Protein AF-A0A3N6GZE3-F1 (afdb_monomer)

Sequence (384 aa):
MVEEYGPVTLYDSEWLRGNLLKDGPFRGDLPAETRADDGFFPAEMLPEGKDVVIARVDLGSGARADAPADSRVLVQSLILAATFPEDQHGWELYEGYIHVADGACGWKVFSLLDEDIDARMPYGPMDITAKRLSEMAPRVAPHLASGLANVSGVVDAIGWWKASGVQPPHASVLLDVRILETVATAVCGHGQTWYGYLDAFHKNSWIRRSMTSELFDVVWHARDDLHGWSPQEQEAITTIHDKLLRHRNWESRADMAQVAVELPSLAAALPEHTLQHRRTAAAAHRISTPAGVRVWYTDLENRWTRTLGRLRLVRNALAHGGPVTAAAAASVAPVVHQLAGGALLSSLTALAEGTPVADQHEAHRDRCDAWARDRLSGSTAYKP

Secondary structure (DSSP, 8-state):
-EEEETTEEEEEHHHHHHHHHTT-TTGGGS-GGGS-TTS---GGGSPPSTT-EEEEE---SS--S-HHHHHHHHHHHHHHHHHTT-S-------EEEEEEETTEEEEEEEE-S-SGGGTS----TT--HHHHHHHHHHHHHHHHTT-HHHHHHHHHHHHHHHHHHTS-HHHHHHHHHHHHHHHHHHHH-TT--HHHHHHHHTHHHHHHHHHHHHHHHHHHGGGTT-TT--HHHHHHHHHHHHHHEEEETTEEEE-HHHHHHHHHHHHHHS-TTSHHHHHHHHHHHHHSSHHHHHHHHHHHHHHHHHHHHHHHHHHHHHHTT----HHHHHTTHHHHHHHHHHHHHHHHHHHHHT--HHHHHHHHHHHHHHHHHHHHTT-SS---

Structure (mmCIF, N/CA/C/O backbone):
data_AF-A0A3N6GZE3-F1
#
_entry.id   AF-A0A3N6GZE3-F1
#
loop_
_atom_site.group_PDB
_atom_site.id
_atom_site.type_symbol
_atom_site.label_atom_id
_atom_site.label_alt_id
_atom_site.label_comp_id
_atom_site.label_asym_id
_atom_site.label_entity_id
_atom_site.label_seq_id
_atom_site.pdbx_PDB_ins_code
_atom_site.Cartn_x
_atom_site.Cartn_y
_atom_site.Cartn_z
_atom_site.occupancy
_atom_site.B_iso_or_equiv
_atom_site.auth_seq_id
_atom_site.auth_comp_id
_atom_site.auth_asym_id
_atom_site.auth_atom_id
_atom_site.pdbx_PDB_model_num
ATOM 1 N N . MET A 1 1 ? 4.047 -14.944 26.367 1.00 77.62 1 MET A N 1
ATOM 2 C CA . MET A 1 1 ? 4.729 -13.674 26.023 1.00 77.62 1 MET A CA 1
ATOM 3 C C . MET A 1 1 ? 3.696 -12.562 26.133 1.00 77.62 1 MET A C 1
ATOM 5 O O . MET A 1 1 ? 2.541 -12.834 25.824 1.00 77.62 1 MET A O 1
ATOM 9 N N . VAL A 1 2 ? 4.077 -11.386 26.635 1.00 86.94 2 VAL A N 1
ATOM 10 C CA . VAL A 1 2 ? 3.183 -10.224 26.784 1.00 86.94 2 VAL A CA 1
ATOM 11 C C . VAL A 1 2 ? 3.813 -9.052 26.049 1.00 86.94 2 VAL A C 1
ATOM 13 O O . VAL A 1 2 ? 4.984 -8.757 26.284 1.00 86.94 2 VAL A O 1
ATOM 16 N N . GLU A 1 3 ? 3.054 -8.409 25.168 1.00 86.88 3 GLU A N 1
ATOM 17 C CA . GLU A 1 3 ? 3.490 -7.231 24.416 1.00 86.88 3 GLU A CA 1
ATOM 18 C C . GLU A 1 3 ? 2.480 -6.098 24.606 1.00 86.88 3 GLU A C 1
ATOM 20 O O . GLU A 1 3 ? 1.279 -6.294 24.433 1.00 86.88 3 GLU A O 1
ATOM 25 N N . GLU A 1 4 ? 2.949 -4.910 24.986 1.00 88.31 4 GLU A N 1
ATOM 26 C CA . GLU A 1 4 ? 2.090 -3.762 25.290 1.00 88.31 4 GLU A CA 1
ATOM 27 C C . GLU A 1 4 ? 2.269 -2.644 24.260 1.00 88.31 4 GLU A C 1
ATOM 29 O O . GLU A 1 4 ? 3.380 -2.196 23.972 1.00 88.31 4 GLU A O 1
ATOM 34 N N . TYR A 1 5 ? 1.143 -2.185 23.722 1.00 85.62 5 TYR A N 1
ATOM 35 C CA . TYR A 1 5 ? 1.026 -1.246 22.618 1.00 85.62 5 TYR A CA 1
ATOM 36 C C . TYR A 1 5 ? -0.052 -0.201 22.926 1.00 85.62 5 TYR A C 1
ATOM 38 O O . TYR A 1 5 ? -1.131 -0.173 22.327 1.00 85.62 5 TYR A O 1
ATOM 46 N N . GLY A 1 6 ? 0.262 0.708 23.852 1.00 85.81 6 GLY A N 1
ATOM 47 C CA . GLY A 1 6 ? -0.643 1.795 24.228 1.00 85.81 6 GLY A CA 1
ATOM 48 C C . GLY A 1 6 ? -1.901 1.215 24.875 1.00 85.81 6 GLY A C 1
ATOM 49 O O . GLY A 1 6 ? -1.764 0.511 25.869 1.00 85.81 6 GLY A O 1
ATOM 50 N N . PRO A 1 7 ? -3.113 1.453 24.338 1.00 88.94 7 PRO A N 1
ATOM 51 C CA . PRO A 1 7 ? -4.321 0.856 24.903 1.00 88.94 7 PRO A CA 1
ATOM 52 C C . PRO A 1 7 ? -4.432 -0.655 24.649 1.00 88.94 7 PRO A C 1
ATOM 54 O O . PRO A 1 7 ? -5.287 -1.294 25.249 1.00 88.94 7 PRO A O 1
ATOM 57 N N . VAL A 1 8 ? -3.632 -1.239 23.750 1.00 91.06 8 VAL A N 1
ATOM 58 C CA . VAL A 1 8 ? -3.728 -2.662 23.391 1.00 91.06 8 VAL A CA 1
ATOM 59 C C . VAL A 1 8 ? -2.591 -3.448 24.037 1.00 91.06 8 VAL A C 1
ATOM 61 O O . VAL A 1 8 ? -1.428 -3.121 23.840 1.00 91.06 8 VAL A O 1
ATOM 64 N N . THR A 1 9 ? -2.903 -4.528 24.745 1.00 92.31 9 THR A N 1
ATOM 65 C CA . THR A 1 9 ? -1.918 -5.501 25.236 1.00 92.31 9 THR A CA 1
ATOM 66 C C . THR A 1 9 ? -2.198 -6.859 24.604 1.00 92.31 9 THR A C 1
ATOM 68 O O . THR A 1 9 ? -3.319 -7.358 24.680 1.00 92.31 9 THR A O 1
ATOM 71 N N . LEU A 1 10 ? -1.195 -7.462 23.971 1.00 92.12 10 LEU A N 1
ATOM 72 C CA . LEU A 1 10 ? -1.279 -8.786 23.366 1.00 92.12 10 LEU A CA 1
ATOM 73 C C . LEU A 1 10 ? -0.695 -9.833 24.315 1.00 92.12 10 LEU A C 1
ATOM 75 O O . LEU A 1 10 ? 0.441 -9.714 24.777 1.00 92.12 10 LEU A O 1
ATOM 79 N N . TYR A 1 11 ? -1.474 -10.876 24.576 1.00 92.00 11 TYR A N 1
ATOM 80 C CA . TYR A 1 11 ? -1.085 -12.018 25.388 1.00 92.00 11 TYR A CA 1
ATOM 81 C C . TYR A 1 11 ? -1.075 -13.284 24.542 1.00 92.00 11 TYR A C 1
ATOM 83 O O . TYR A 1 11 ? -2.057 -13.603 23.878 1.00 92.00 11 TYR A O 1
ATOM 91 N N . ASP A 1 12 ? 0.000 -14.054 24.636 1.00 90.69 12 ASP A N 1
ATOM 92 C CA . ASP A 1 12 ? -0.026 -15.464 24.242 1.00 90.69 12 ASP A CA 1
ATOM 93 C C . ASP A 1 12 ? -1.091 -16.220 25.066 1.00 90.69 12 ASP A C 1
ATOM 95 O O . ASP A 1 12 ? -1.096 -16.124 26.300 1.00 90.69 12 ASP A O 1
ATOM 99 N N . SER A 1 13 ? -2.011 -16.935 24.405 1.00 88.81 13 SER A N 1
ATOM 100 C CA . SER A 1 13 ? -3.159 -17.551 25.088 1.00 88.81 13 SER A CA 1
ATOM 101 C C . SER A 1 13 ? -2.744 -18.645 26.073 1.00 88.81 13 SER A C 1
ATOM 103 O O . SER A 1 13 ? -3.260 -18.693 27.194 1.00 88.81 13 SER A O 1
ATOM 105 N N . GLU A 1 14 ? -1.774 -19.496 25.713 1.00 89.69 14 GLU A N 1
ATOM 106 C CA . GLU A 1 14 ? -1.282 -20.551 26.609 1.00 89.69 14 GLU A CA 1
ATOM 107 C C . GLU A 1 14 ? -0.658 -19.954 27.875 1.00 89.69 14 GLU A C 1
ATOM 109 O O . GLU A 1 14 ? -0.943 -20.408 28.990 1.00 89.69 14 GLU A O 1
ATOM 114 N N . TRP A 1 15 ? 0.141 -18.895 27.719 1.00 91.25 15 TRP A N 1
ATOM 115 C CA . TRP A 1 15 ? 0.711 -18.148 28.834 1.00 91.25 15 TRP A CA 1
ATOM 116 C C . TRP A 1 15 ? -0.378 -17.523 29.714 1.00 91.25 15 TRP A C 1
ATOM 118 O O . TRP A 1 15 ? -0.337 -17.686 30.936 1.00 91.25 15 TRP A O 1
ATOM 128 N N . LEU A 1 16 ? -1.370 -16.841 29.128 1.00 91.00 16 LEU A N 1
ATOM 129 C CA . LEU A 1 16 ? -2.428 -16.164 29.885 1.00 91.00 16 LEU A CA 1
ATOM 130 C C . LEU A 1 16 ? -3.279 -17.169 30.670 1.00 91.00 16 LEU A C 1
ATOM 132 O O . LEU A 1 16 ? -3.428 -17.050 31.888 1.00 91.00 16 LEU A O 1
ATOM 136 N N . ARG A 1 17 ? -3.777 -18.209 29.994 1.00 89.50 17 ARG A N 1
ATOM 137 C CA . ARG A 1 17 ? -4.578 -19.273 30.612 1.00 89.50 17 ARG A CA 1
ATOM 138 C C . ARG A 1 17 ? -3.800 -20.027 31.683 1.00 89.50 17 ARG A C 1
ATOM 140 O O . ARG A 1 17 ? -4.353 -20.326 32.738 1.00 89.50 17 ARG A O 1
ATOM 147 N N . GLY A 1 18 ? -2.526 -20.331 31.430 1.00 89.00 18 GLY A N 1
ATOM 148 C CA . GLY A 1 18 ? -1.661 -21.016 32.388 1.00 89.00 18 GLY A CA 1
ATOM 149 C C . GLY A 1 18 ? -1.526 -20.248 33.702 1.00 89.00 18 GLY A C 1
ATOM 150 O O . GLY A 1 18 ? -1.568 -20.855 34.769 1.00 89.00 18 GLY A O 1
ATOM 151 N N . ASN A 1 19 ? -1.437 -18.919 33.638 1.00 91.00 19 ASN A N 1
ATOM 152 C CA . ASN A 1 19 ? -1.368 -18.083 34.834 1.00 91.00 19 ASN A CA 1
ATOM 153 C C . ASN A 1 19 ? -2.736 -17.858 35.500 1.00 91.00 19 ASN A C 1
ATOM 155 O O . ASN A 1 19 ? -2.782 -17.762 36.724 1.00 91.00 19 ASN A O 1
ATOM 159 N N . LEU A 1 20 ? -3.836 -17.837 34.736 1.00 88.94 20 LEU A N 1
ATOM 160 C CA . LEU A 1 20 ? -5.198 -17.682 35.269 1.00 88.94 20 LEU A CA 1
ATOM 161 C C . LEU A 1 20 ? -5.732 -18.940 35.965 1.00 88.94 20 LEU A C 1
ATOM 163 O O . LEU A 1 20 ? -6.261 -18.855 37.068 1.00 88.94 20 LEU A O 1
ATOM 167 N N . LEU A 1 21 ? -5.621 -20.102 35.316 1.00 87.38 21 LEU A N 1
ATOM 168 C CA . LEU A 1 21 ? -6.318 -21.326 35.733 1.00 87.38 21 LEU A CA 1
ATOM 169 C C . LEU A 1 21 ? -5.481 -22.241 36.635 1.00 87.38 21 LEU A C 1
ATOM 171 O O . LEU A 1 21 ? -6.035 -23.131 37.275 1.00 87.38 21 LEU A O 1
ATOM 175 N N . LYS A 1 22 ? -4.151 -22.082 36.654 1.00 84.12 22 LYS A N 1
ATOM 176 C CA . LYS A 1 22 ? -3.233 -23.023 37.326 1.00 84.12 22 LYS A CA 1
ATOM 177 C C . LYS A 1 22 ? -2.371 -22.383 38.413 1.00 84.12 22 LYS A C 1
ATOM 179 O O . LYS A 1 22 ? -1.338 -22.952 38.749 1.00 84.12 22 LYS A O 1
ATOM 184 N N . ASP A 1 23 ? -2.754 -21.211 38.922 1.00 80.56 23 ASP A N 1
ATOM 185 C CA . ASP A 1 23 ? -1.931 -20.438 39.865 1.00 80.56 23 ASP A CA 1
ATOM 186 C C . ASP A 1 23 ? -0.486 -20.278 39.384 1.00 80.56 23 ASP A C 1
ATOM 188 O O . ASP A 1 23 ? 0.483 -20.546 40.097 1.00 80.56 23 ASP A O 1
ATOM 192 N N . GLY A 1 24 ? -0.343 -19.872 38.120 1.00 85.75 24 GLY A N 1
ATOM 193 C CA . GLY A 1 24 ? 0.967 -19.729 37.505 1.00 85.75 24 GLY A CA 1
ATOM 194 C C . GLY A 1 24 ? 1.838 -18.674 38.205 1.00 85.75 24 GLY A C 1
ATOM 195 O O . GLY A 1 24 ? 1.335 -17.762 38.868 1.00 85.75 24 GLY A O 1
ATOM 196 N N . PRO A 1 25 ? 3.169 -18.765 38.042 1.00 88.69 25 PRO A N 1
ATOM 197 C CA . PRO A 1 25 ? 4.128 -17.927 38.764 1.00 88.69 25 PRO A CA 1
ATOM 198 C C . PRO A 1 25 ? 4.028 -16.430 38.429 1.00 88.69 25 PRO A C 1
ATOM 200 O O . PRO A 1 25 ? 4.561 -15.614 39.175 1.00 88.69 25 PRO A O 1
ATOM 203 N N . PHE A 1 26 ? 3.334 -16.060 37.347 1.00 90.12 26 PHE A N 1
ATOM 204 C CA . PHE A 1 26 ? 3.162 -14.678 36.895 1.00 90.12 26 PHE A CA 1
ATOM 205 C C . PHE A 1 26 ? 1.757 -14.130 37.183 1.00 90.12 26 PHE A C 1
ATOM 207 O O . PHE A 1 26 ? 1.306 -13.193 36.531 1.00 90.12 26 PHE A O 1
ATOM 214 N N . ARG A 1 27 ? 1.039 -14.677 38.179 1.00 85.88 27 ARG A N 1
ATOM 215 C CA . ARG A 1 27 ? -0.301 -14.187 38.566 1.00 85.88 27 ARG A CA 1
ATOM 216 C C . ARG A 1 27 ? -0.313 -12.693 38.931 1.00 85.88 27 ARG A C 1
ATOM 218 O O . ARG A 1 27 ? -1.325 -12.021 38.749 1.00 85.88 27 ARG A O 1
ATOM 225 N N . GLY A 1 28 ? 0.811 -12.163 39.420 1.00 85.94 28 GLY A N 1
ATOM 226 C CA . GLY A 1 28 ? 0.990 -10.736 39.712 1.00 85.94 28 GLY A CA 1
ATOM 227 C C . GLY A 1 28 ? 0.963 -9.828 38.476 1.00 85.94 28 GLY A C 1
ATOM 228 O O . GLY A 1 28 ? 0.524 -8.683 38.598 1.00 85.94 28 GLY A O 1
ATOM 229 N N . ASP A 1 29 ? 1.345 -10.364 37.315 1.00 87.25 29 ASP A N 1
ATOM 230 C CA . ASP A 1 29 ? 1.477 -9.646 36.039 1.00 87.25 29 ASP A CA 1
ATOM 231 C C . ASP A 1 29 ? 0.183 -9.681 35.205 1.00 87.25 29 ASP A C 1
ATOM 233 O O . ASP A 1 29 ? 0.114 -9.128 34.107 1.00 87.25 29 ASP A O 1
ATOM 237 N N . LEU A 1 30 ? -0.856 -10.349 35.714 1.00 89.25 30 LEU A N 1
ATOM 238 C CA . LEU A 1 30 ? -2.159 -10.414 35.067 1.00 89.25 30 LEU A CA 1
ATOM 239 C C . LEU A 1 30 ? -2.925 -9.088 35.195 1.00 89.25 30 LEU A C 1
ATOM 241 O O . LEU A 1 30 ? -2.746 -8.356 36.180 1.00 89.25 30 LEU A O 1
ATOM 245 N N . PRO A 1 31 ? -3.833 -8.788 34.248 1.00 88.31 31 PRO A N 1
ATOM 246 C CA . PRO A 1 31 ? -4.684 -7.610 34.342 1.00 88.31 31 PRO A CA 1
ATOM 247 C C . PRO A 1 31 ? -5.465 -7.566 35.663 1.00 88.31 31 PRO A C 1
ATOM 249 O O . PRO A 1 31 ? -5.794 -8.594 36.258 1.00 88.31 31 PRO A O 1
ATOM 252 N N . ALA A 1 32 ? -5.735 -6.365 36.177 1.00 87.75 32 ALA A N 1
ATOM 253 C CA . ALA A 1 32 ? -6.433 -6.211 37.455 1.00 87.75 32 ALA A CA 1
ATOM 254 C C . ALA A 1 32 ? -7.844 -6.822 37.403 1.00 87.75 32 ALA A C 1
ATOM 256 O O . ALA A 1 32 ? -8.274 -7.471 38.353 1.00 87.75 32 ALA A O 1
ATOM 257 N N . GLU A 1 33 ? -8.513 -6.699 36.257 1.00 86.06 33 GLU A N 1
ATOM 258 C CA . GLU A 1 33 ? -9.849 -7.231 36.007 1.00 86.06 33 GLU A CA 1
ATOM 259 C C . GLU A 1 33 ? -9.941 -8.761 36.095 1.00 86.06 33 GLU A C 1
ATOM 261 O O . GLU A 1 33 ? -11.011 -9.289 36.377 1.00 86.06 33 GLU A O 1
ATOM 266 N N . THR A 1 34 ? -8.835 -9.490 35.920 1.00 86.31 34 THR A N 1
ATOM 267 C CA . THR A 1 34 ? -8.829 -10.953 36.067 1.00 86.31 34 THR A CA 1
ATOM 268 C C . THR A 1 34 ? -8.580 -11.405 37.507 1.00 86.31 34 THR A C 1
ATOM 270 O O . THR A 1 34 ? -8.496 -12.603 37.775 1.00 86.31 34 THR A O 1
ATOM 273 N N . ARG A 1 35 ? -8.357 -10.457 38.424 1.00 81.81 35 ARG A N 1
ATOM 274 C CA . ARG A 1 35 ? -8.001 -10.696 39.830 1.00 81.81 35 ARG A CA 1
ATOM 275 C C . ARG A 1 35 ? -9.023 -10.128 40.811 1.00 81.81 35 ARG A C 1
ATOM 277 O O . ARG A 1 35 ? -8.805 -10.248 42.009 1.00 81.81 35 ARG A O 1
ATOM 284 N N . ALA A 1 36 ? -10.080 -9.485 40.324 1.00 72.69 36 ALA A N 1
ATOM 285 C CA . ALA A 1 36 ? -11.109 -8.905 41.173 1.00 72.69 36 ALA A CA 1
ATOM 286 C C . ALA A 1 36 ? -11.826 -10.014 41.962 1.00 72.69 36 ALA A C 1
ATOM 288 O O . ALA A 1 36 ? -12.438 -10.898 41.366 1.00 72.69 36 ALA A O 1
ATOM 289 N N . ASP A 1 37 ? -11.741 -9.969 43.295 1.00 65.50 37 ASP A N 1
ATOM 290 C CA . ASP A 1 37 ? -12.343 -10.970 44.193 1.00 65.50 37 ASP A CA 1
ATOM 291 C C . ASP A 1 37 ? -13.886 -10.987 44.115 1.00 65.50 37 ASP A C 1
ATOM 293 O O . ASP A 1 37 ? -14.530 -11.962 44.501 1.00 65.50 37 ASP A O 1
ATOM 297 N N . ASP A 1 38 ? -14.479 -9.904 43.612 1.00 64.94 38 ASP A N 1
ATOM 298 C CA . ASP A 1 38 ? -15.913 -9.658 43.462 1.00 64.94 38 ASP A CA 1
ATOM 299 C C . ASP A 1 38 ? -16.414 -9.747 42.006 1.00 64.94 38 ASP A C 1
ATOM 301 O O . ASP A 1 38 ? -17.625 -9.726 41.770 1.00 64.94 38 ASP A O 1
ATOM 305 N N . GLY A 1 39 ? -15.508 -9.888 41.030 1.00 61.28 39 GLY A N 1
ATOM 306 C CA . GLY A 1 39 ? -15.817 -9.904 39.600 1.00 61.28 39 GLY A CA 1
ATOM 307 C C . GLY A 1 39 ? -15.739 -11.301 38.980 1.00 61.28 39 GLY A C 1
ATOM 308 O O . GLY A 1 39 ? -14.757 -12.022 39.138 1.00 61.28 39 GLY A O 1
ATOM 309 N N . PHE A 1 40 ? -16.756 -11.690 38.208 1.00 72.75 40 PHE A N 1
ATOM 310 C CA . PHE A 1 40 ? -16.700 -12.917 37.409 1.00 72.75 40 PHE A CA 1
ATOM 311 C C . PHE A 1 40 ? -15.871 -12.690 36.135 1.00 72.75 40 PHE A C 1
ATOM 313 O O . PHE A 1 40 ? -16.309 -11.979 35.230 1.00 72.75 40 PHE A O 1
ATOM 320 N N . PHE A 1 41 ? -14.693 -13.313 36.043 1.00 79.56 41 PHE A N 1
ATOM 321 C CA . PHE A 1 41 ? -13.903 -13.396 34.810 1.00 79.56 41 PHE A CA 1
ATOM 322 C C . PHE A 1 41 ? -13.944 -14.837 34.269 1.00 79.56 41 PHE A C 1
ATOM 324 O O . PHE A 1 41 ? -13.367 -15.724 34.903 1.00 79.56 41 PHE A O 1
ATOM 331 N N . PRO A 1 42 ? -14.595 -15.102 33.119 1.00 81.50 42 PRO A N 1
ATOM 332 C CA . PRO A 1 42 ? -14.762 -16.458 32.593 1.00 81.50 42 PRO A CA 1
ATOM 333 C C . PRO A 1 42 ? -13.478 -16.962 31.911 1.00 81.50 42 PRO A C 1
ATOM 335 O O . PRO A 1 42 ? -13.405 -17.071 30.686 1.00 81.50 42 PRO A O 1
ATOM 338 N N . ALA A 1 43 ? -12.433 -17.250 32.691 1.00 83.12 43 ALA A N 1
ATOM 339 C CA . ALA A 1 43 ? -11.130 -17.683 32.176 1.00 83.12 43 ALA A CA 1
ATOM 340 C C . ALA A 1 43 ? -11.220 -18.974 31.342 1.00 83.12 43 ALA A C 1
ATOM 342 O O . ALA A 1 43 ? -10.474 -19.153 30.379 1.00 83.12 43 ALA A O 1
ATOM 343 N N . GLU A 1 44 ? -12.162 -19.854 31.677 1.00 83.88 44 GLU A N 1
ATOM 344 C CA . GLU A 1 44 ? -12.467 -21.077 30.941 1.00 83.88 44 GLU A CA 1
ATOM 345 C C . GLU A 1 44 ? -12.988 -20.829 29.518 1.00 83.88 44 GLU A C 1
ATOM 347 O O . GLU A 1 44 ? -12.859 -21.709 28.669 1.00 83.88 44 GLU A O 1
ATOM 352 N N . MET A 1 45 ? -13.532 -19.639 29.238 1.00 82.75 45 MET A N 1
ATOM 353 C CA . MET A 1 45 ? -14.064 -19.272 27.922 1.00 82.75 45 MET A CA 1
ATOM 354 C C . MET A 1 45 ? -13.010 -18.734 26.956 1.00 82.75 45 MET A C 1
ATOM 356 O O . MET A 1 45 ? -13.326 -18.522 25.786 1.00 82.75 45 MET A O 1
ATOM 360 N N . LEU A 1 46 ? -11.777 -18.491 27.411 1.00 86.50 46 LEU A N 1
ATOM 361 C CA . LEU A 1 46 ? -10.704 -18.060 26.517 1.00 86.50 46 LEU A CA 1
ATOM 362 C C . LEU A 1 46 ? -10.433 -19.142 25.454 1.00 86.50 46 LEU A C 1
ATOM 364 O O . LEU A 1 46 ? -10.502 -20.325 25.767 1.00 86.50 46 LEU A O 1
ATOM 368 N N . PRO A 1 47 ? -10.099 -18.797 24.206 1.00 84.94 47 PRO A N 1
ATOM 369 C CA . PRO A 1 47 ? -9.747 -19.799 23.203 1.00 84.94 47 PRO A CA 1
ATOM 370 C C . PRO A 1 47 ? -8.432 -20.523 23.554 1.00 84.94 47 PRO A C 1
ATOM 372 O O . PRO A 1 47 ? -7.513 -19.928 24.118 1.00 84.94 47 PRO A O 1
ATOM 375 N N . GLU A 1 48 ? -8.343 -21.818 23.244 1.00 81.50 48 GLU A N 1
ATOM 376 C CA . GLU A 1 48 ? -7.132 -22.642 23.410 1.00 81.50 48 GLU A CA 1
ATOM 377 C C . GLU A 1 48 ? -6.357 -22.755 22.093 1.00 81.50 48 GLU A C 1
ATOM 379 O O . GLU A 1 48 ? -6.958 -22.753 21.022 1.00 81.50 48 GLU A O 1
ATOM 384 N N . GLY A 1 49 ? -5.031 -22.903 22.167 1.00 78.56 49 GLY A N 1
ATOM 385 C CA . GLY A 1 49 ? -4.186 -23.173 21.003 1.00 78.56 49 GLY A CA 1
ATOM 386 C C . GLY A 1 49 ? -2.856 -22.422 21.032 1.00 78.56 49 GLY A C 1
ATOM 387 O O . GLY A 1 49 ? -2.739 -21.370 21.657 1.00 78.56 49 GLY A O 1
ATOM 388 N N . LYS A 1 50 ? -1.863 -22.974 20.327 1.00 71.50 50 LYS A N 1
ATOM 389 C CA . LYS A 1 50 ? -0.484 -22.452 20.265 1.00 71.50 50 LYS A CA 1
ATOM 390 C C . LYS A 1 50 ? -0.325 -21.192 19.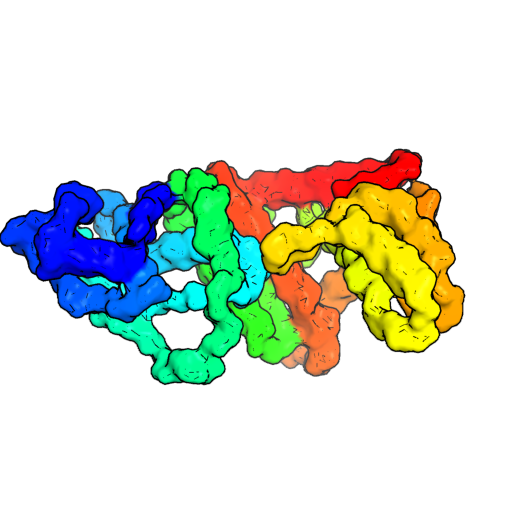413 1.00 71.50 50 LYS A C 1
ATOM 392 O O . LYS A 1 50 ? 0.661 -20.487 19.571 1.00 71.50 50 LYS A O 1
ATOM 397 N N . ASP A 1 51 ? -1.307 -20.905 18.563 1.00 77.94 51 ASP A N 1
ATOM 398 C CA . ASP A 1 51 ? -1.297 -19.779 17.623 1.00 77.94 51 ASP A CA 1
ATOM 399 C C . ASP A 1 51 ? -2.433 -18.787 17.928 1.00 77.94 51 ASP A C 1
ATOM 401 O O . ASP A 1 51 ? -2.980 -18.130 17.044 1.00 77.94 51 ASP A O 1
ATOM 405 N N . VAL A 1 52 ? -2.830 -18.704 19.202 1.00 84.69 52 VAL A N 1
ATOM 406 C CA . VAL A 1 52 ? -3.914 -17.835 19.668 1.00 84.69 52 VAL A CA 1
ATOM 407 C C . VAL A 1 52 ? -3.340 -16.696 20.500 1.00 84.69 52 VAL A C 1
ATOM 409 O O . VAL A 1 52 ? -2.704 -16.914 21.534 1.00 84.69 52 VAL A O 1
ATOM 412 N N . VAL A 1 53 ? -3.626 -15.466 20.074 1.00 89.75 53 VAL A N 1
ATOM 413 C CA . VAL A 1 53 ? -3.265 -14.238 20.789 1.00 89.75 53 VAL A CA 1
ATOM 414 C C . VAL A 1 53 ? -4.527 -13.574 21.332 1.00 89.75 53 VAL A C 1
ATOM 416 O O . VAL A 1 53 ? -5.478 -13.319 20.594 1.00 89.75 53 VAL A O 1
ATOM 419 N N . ILE A 1 54 ? -4.534 -13.273 22.629 1.00 92.25 54 ILE A N 1
ATOM 420 C CA . ILE A 1 54 ? -5.608 -12.545 23.308 1.00 92.25 54 ILE A CA 1
ATOM 421 C C . ILE A 1 54 ? -5.237 -11.066 23.364 1.00 92.25 54 ILE A C 1
ATOM 423 O O . ILE A 1 54 ? -4.229 -10.697 23.965 1.00 92.25 54 ILE A O 1
ATOM 427 N N . ALA A 1 55 ? -6.062 -10.212 22.762 1.00 93.62 55 ALA A N 1
ATOM 428 C CA . ALA A 1 55 ? -5.900 -8.766 22.842 1.00 93.62 55 ALA A CA 1
ATOM 429 C C . ALA A 1 55 ? -6.746 -8.192 23.990 1.00 93.62 55 ALA A C 1
ATOM 431 O O . ALA A 1 55 ? -7.975 -8.238 23.949 1.00 93.62 55 ALA A O 1
ATOM 432 N N . ARG A 1 56 ? -6.088 -7.620 24.999 1.00 93.62 56 ARG A N 1
ATOM 433 C CA . ARG A 1 56 ? -6.707 -6.735 25.994 1.00 93.62 56 ARG A CA 1
ATOM 434 C C . ARG A 1 56 ? -6.727 -5.323 25.427 1.00 93.62 56 ARG A C 1
ATOM 436 O O . ARG A 1 56 ? -5.699 -4.858 24.944 1.00 93.62 56 ARG A O 1
ATOM 443 N N . VAL A 1 57 ? -7.860 -4.635 25.516 1.00 92.94 57 VAL A N 1
ATOM 444 C CA . VAL A 1 57 ? -7.987 -3.251 25.049 1.00 92.94 57 VAL A CA 1
ATOM 445 C C . VAL A 1 57 ? -8.523 -2.372 26.169 1.00 92.94 57 VAL A C 1
ATOM 447 O O . VAL A 1 57 ? -9.655 -2.548 26.610 1.00 92.94 57 VAL A O 1
ATOM 450 N N . ASP A 1 58 ? -7.714 -1.415 26.606 1.00 92.25 58 ASP A N 1
ATOM 451 C CA . ASP A 1 58 ? -8.109 -0.369 27.540 1.00 92.25 58 ASP A CA 1
ATOM 452 C C . ASP A 1 58 ? -8.750 0.796 26.771 1.00 92.25 58 ASP A C 1
ATOM 454 O O . ASP A 1 58 ? -8.087 1.539 26.044 1.00 92.25 58 ASP A O 1
ATOM 458 N N . LEU A 1 59 ? -10.068 0.941 26.907 1.00 89.12 59 LEU A N 1
ATOM 459 C CA . LEU A 1 59 ? -10.838 2.009 26.258 1.00 89.12 59 LEU A CA 1
ATOM 460 C C . LEU A 1 59 ? -10.882 3.309 27.078 1.00 89.12 59 LEU A C 1
ATOM 462 O O . LEU A 1 59 ? -11.525 4.278 26.648 1.00 89.12 59 LEU A O 1
ATOM 466 N N . GLY A 1 60 ? -10.197 3.337 28.225 1.00 88.94 60 GLY A N 1
ATOM 467 C CA . GLY A 1 60 ? -10.216 4.427 29.186 1.00 88.94 60 GLY A CA 1
ATOM 468 C C . GLY A 1 60 ? -11.548 4.549 29.927 1.00 88.94 60 GLY A C 1
ATOM 469 O O . GLY A 1 60 ? -12.392 3.655 29.920 1.00 88.94 60 GLY A O 1
ATOM 470 N N . SER A 1 61 ? -11.744 5.694 30.578 1.00 85.81 61 SER A N 1
ATOM 471 C CA . SER A 1 61 ? -12.991 6.029 31.261 1.00 85.81 61 SER A CA 1
ATOM 472 C C . SER A 1 61 ? -13.971 6.749 30.330 1.00 85.81 61 SER A C 1
ATOM 474 O O . SER A 1 61 ? -13.582 7.563 29.491 1.00 85.81 61 SER A O 1
ATOM 476 N N . GLY A 1 62 ? -15.267 6.475 30.497 1.00 83.88 62 GLY A N 1
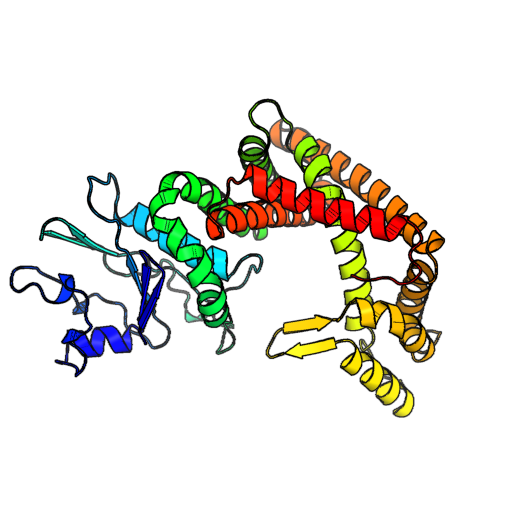ATOM 477 C CA . GLY A 1 62 ? -16.343 7.170 29.789 1.00 83.88 62 GLY A CA 1
ATOM 478 C C . GLY A 1 62 ? -17.416 6.237 29.239 1.00 83.88 62 GLY A C 1
ATOM 479 O O . GLY A 1 62 ? -17.187 5.052 29.012 1.00 83.88 62 GLY A O 1
ATOM 480 N N . ALA A 1 63 ? -18.606 6.791 29.009 1.00 80.62 63 ALA A N 1
ATOM 481 C CA . ALA A 1 63 ? -19.700 6.047 28.401 1.00 80.62 63 ALA A CA 1
ATOM 482 C C . ALA A 1 63 ? -19.391 5.752 26.925 1.00 80.62 63 ALA A C 1
ATOM 484 O O . ALA A 1 63 ? -19.100 6.661 26.145 1.00 80.62 63 ALA A O 1
ATOM 485 N N . ARG A 1 64 ? -19.494 4.477 26.545 1.00 83.62 64 ARG A N 1
ATOM 486 C CA . ARG A 1 64 ? -19.347 3.988 25.170 1.00 83.62 64 ARG A CA 1
ATOM 487 C C . ARG A 1 64 ? -20.662 3.357 24.735 1.0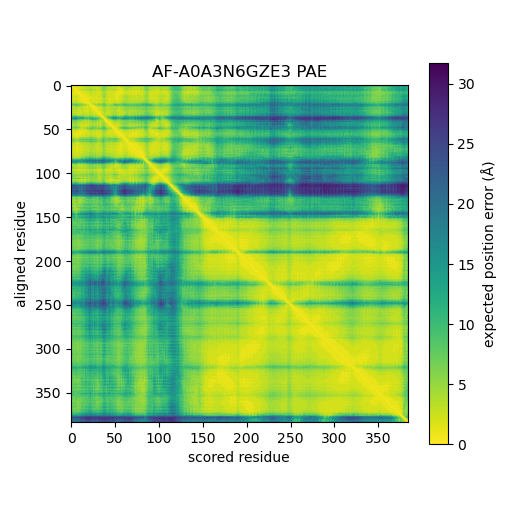0 83.62 64 ARG A C 1
ATOM 489 O O . ARG A 1 64 ? -21.266 2.616 25.505 1.00 83.62 64 ARG A O 1
ATOM 496 N N . ALA A 1 65 ? -21.101 3.646 23.512 1.00 84.62 65 ALA A N 1
ATOM 497 C CA . ALA A 1 65 ? -22.308 3.027 22.965 1.00 84.62 65 ALA A CA 1
ATOM 498 C C . ALA A 1 65 ? -22.098 1.528 22.688 1.00 84.62 65 ALA A C 1
ATOM 500 O O . ALA A 1 65 ? -22.992 0.730 22.949 1.00 84.62 65 ALA A O 1
ATOM 501 N N . ASP A 1 66 ? -20.908 1.160 22.201 1.00 86.69 66 ASP A N 1
ATOM 502 C CA . ASP A 1 66 ? -20.525 -0.218 21.888 1.00 86.69 66 ASP A CA 1
ATOM 503 C C . ASP A 1 66 ? -19.012 -0.408 22.117 1.00 86.69 66 ASP A C 1
ATOM 505 O O . ASP A 1 66 ? -18.190 -0.302 21.207 1.00 86.69 66 ASP A O 1
ATOM 509 N N . ALA A 1 67 ? -18.629 -0.625 23.380 1.00 88.38 67 ALA A N 1
ATOM 510 C CA . ALA A 1 67 ? -17.235 -0.859 23.764 1.00 88.38 67 ALA A CA 1
ATOM 511 C C . ALA A 1 67 ? -16.597 -2.068 23.039 1.00 88.38 67 ALA A C 1
ATOM 513 O O . ALA A 1 67 ? -15.462 -1.942 22.568 1.00 88.38 67 ALA A O 1
ATOM 514 N N . PRO A 1 68 ? -17.286 -3.218 22.872 1.00 88.69 68 PRO A N 1
ATOM 515 C CA . PRO A 1 68 ? -16.780 -4.307 22.043 1.00 88.69 68 PRO A CA 1
ATOM 516 C C . PRO A 1 68 ? -16.433 -3.879 20.613 1.00 88.69 68 PRO A C 1
ATOM 518 O O . PRO A 1 68 ? -15.328 -4.179 20.156 1.00 88.69 68 PRO A O 1
ATOM 521 N N . ALA A 1 69 ? -17.309 -3.152 19.914 1.00 83.50 69 ALA A N 1
ATOM 522 C CA . ALA A 1 69 ? -17.015 -2.679 18.561 1.00 83.50 69 ALA A CA 1
ATOM 523 C C . ALA A 1 69 ? -15.790 -1.748 18.518 1.00 83.50 69 ALA A C 1
ATOM 525 O O . ALA A 1 69 ? -14.879 -1.983 17.720 1.00 83.50 69 ALA A O 1
ATOM 526 N N . ASP A 1 70 ? -15.712 -0.767 19.424 1.00 83.81 70 ASP A N 1
ATOM 527 C CA . ASP A 1 70 ? -14.568 0.152 19.530 1.00 83.81 70 ASP A CA 1
ATOM 528 C C . ASP A 1 70 ? -13.248 -0.613 19.745 1.00 83.81 70 ASP A C 1
ATOM 530 O O . ASP A 1 70 ? -12.235 -0.331 19.100 1.00 83.81 70 ASP A O 1
ATOM 534 N N . SER A 1 71 ? -13.256 -1.628 20.617 1.00 89.12 71 SER A N 1
ATOM 535 C CA . SER A 1 71 ? -12.067 -2.439 20.902 1.00 89.12 71 SER A CA 1
ATOM 536 C C . SER A 1 71 ? -11.589 -3.232 19.683 1.00 89.12 71 SER A C 1
ATOM 538 O O . SER A 1 71 ? -10.388 -3.294 19.408 1.00 89.12 71 SER A O 1
ATOM 540 N N . ARG A 1 72 ? -12.524 -3.782 18.897 1.00 86.75 72 ARG A N 1
ATOM 541 C CA . ARG A 1 72 ? -12.209 -4.515 17.665 1.00 86.75 72 ARG A CA 1
ATOM 542 C C . ARG A 1 72 ? -11.596 -3.595 16.627 1.00 86.75 72 ARG A C 1
ATOM 544 O O . ARG A 1 72 ? -10.602 -3.982 16.021 1.00 86.75 72 ARG A O 1
ATOM 551 N N . VAL A 1 73 ? -12.129 -2.382 16.472 1.00 82.38 73 VAL A N 1
ATOM 552 C CA . VAL A 1 73 ? -11.554 -1.375 15.572 1.00 82.38 73 VAL A CA 1
ATOM 553 C C . VAL A 1 73 ? -10.104 -1.095 15.955 1.00 82.38 73 VAL A C 1
ATOM 555 O O . VAL A 1 73 ? -9.251 -1.094 15.073 1.00 82.38 73 VAL A O 1
ATOM 558 N N . LEU A 1 74 ? -9.777 -0.937 17.242 1.00 83.25 74 LEU A N 1
ATOM 559 C CA . LEU A 1 74 ? -8.394 -0.692 17.680 1.00 83.25 74 LEU A CA 1
ATOM 560 C C . LEU A 1 74 ? -7.450 -1.856 17.382 1.00 83.25 74 LEU A C 1
ATOM 562 O O . LEU A 1 74 ? -6.369 -1.644 16.831 1.00 83.25 74 LEU A O 1
ATOM 566 N N . VAL A 1 75 ? -7.857 -3.084 17.706 1.00 87.12 75 VAL A N 1
ATOM 567 C CA . VAL A 1 75 ? -7.037 -4.276 17.442 1.00 87.12 75 VAL A CA 1
ATOM 568 C C . VAL A 1 75 ? -6.851 -4.466 15.943 1.00 87.12 75 VAL A C 1
ATOM 570 O O . VAL A 1 75 ? -5.728 -4.636 15.478 1.00 87.12 75 VAL A O 1
ATOM 573 N N . GLN A 1 76 ? -7.927 -4.363 15.162 1.00 81.81 76 GLN A N 1
ATOM 574 C CA . GLN A 1 76 ? -7.845 -4.445 13.708 1.00 81.81 76 GLN A CA 1
ATOM 575 C C . GLN A 1 76 ? -6.964 -3.337 13.145 1.00 81.81 76 GLN A C 1
ATOM 577 O O . GLN A 1 76 ? -6.128 -3.630 12.306 1.00 81.81 76 GLN A O 1
ATOM 582 N N . SER A 1 77 ? -7.063 -2.100 13.635 1.00 77.19 77 SER A N 1
ATOM 583 C CA . SER A 1 77 ? -6.176 -1.002 13.223 1.00 77.19 77 SER A CA 1
ATOM 584 C C . SER A 1 77 ? -4.712 -1.354 13.424 1.00 77.19 77 SER A C 1
ATOM 586 O O . SER A 1 77 ? -3.897 -1.113 12.540 1.00 77.19 77 SER A O 1
ATOM 588 N N . LEU A 1 78 ? -4.382 -1.933 14.580 1.00 81.38 78 LEU A N 1
ATOM 589 C CA . LEU A 1 78 ? -3.022 -2.312 14.929 1.00 81.38 78 LEU A CA 1
ATOM 590 C C . LEU A 1 78 ? -2.491 -3.417 14.002 1.00 81.38 78 LEU A C 1
ATOM 592 O O . LEU A 1 78 ? -1.415 -3.269 13.422 1.00 81.38 78 LEU A O 1
ATOM 596 N N . ILE A 1 79 ? -3.267 -4.490 13.815 1.00 81.12 79 ILE A N 1
ATOM 597 C CA . ILE A 1 79 ? -2.904 -5.605 12.927 1.00 81.12 79 ILE A CA 1
ATOM 598 C C . ILE A 1 79 ? -2.832 -5.140 11.469 1.00 81.12 79 ILE A C 1
ATOM 600 O O . ILE A 1 79 ? -1.888 -5.467 10.752 1.00 81.12 79 ILE A O 1
ATOM 604 N N . LEU A 1 80 ? -3.799 -4.341 11.018 1.00 75.38 80 LEU A N 1
ATOM 605 C CA . LEU A 1 80 ? -3.824 -3.784 9.670 1.00 75.38 80 LEU A CA 1
ATOM 606 C C . LEU A 1 80 ? -2.625 -2.876 9.439 1.00 75.38 80 LEU A C 1
ATOM 608 O O . LEU A 1 80 ? -1.946 -3.054 8.439 1.00 75.38 80 LEU A O 1
ATOM 612 N N . ALA A 1 81 ? -2.305 -1.971 10.365 1.00 74.31 81 ALA A N 1
ATOM 613 C CA . ALA A 1 81 ? -1.122 -1.127 10.250 1.00 74.31 81 ALA A CA 1
ATOM 614 C C . ALA A 1 81 ? 0.148 -1.974 10.090 1.00 74.31 81 ALA A C 1
ATOM 616 O O . ALA A 1 81 ? 0.945 -1.688 9.205 1.00 74.31 81 ALA A O 1
ATOM 617 N N . ALA A 1 82 ? 0.299 -3.044 10.873 1.00 74.62 82 ALA A N 1
ATOM 618 C CA . ALA A 1 82 ? 1.459 -3.929 10.797 1.00 74.62 82 ALA A CA 1
ATOM 619 C C . ALA A 1 82 ? 1.515 -4.807 9.535 1.00 74.62 82 ALA A C 1
ATOM 621 O O . ALA A 1 82 ? 2.592 -5.255 9.148 1.00 74.62 82 ALA A O 1
ATOM 622 N N . THR A 1 83 ? 0.380 -5.080 8.896 1.00 71.94 83 THR A N 1
ATOM 623 C CA . THR A 1 83 ? 0.303 -5.991 7.741 1.00 71.94 83 THR A CA 1
ATOM 624 C C . THR A 1 83 ? 0.197 -5.255 6.409 1.00 71.94 83 THR A C 1
ATOM 626 O O . THR A 1 83 ? 0.556 -5.808 5.376 1.00 71.94 83 THR A O 1
ATOM 629 N N . PHE A 1 84 ? -0.217 -3.988 6.410 1.00 65.75 84 PHE A N 1
ATOM 630 C CA . PHE A 1 84 ? -0.391 -3.183 5.205 1.00 65.75 84 PHE A CA 1
ATOM 631 C C . PHE A 1 84 ? 0.951 -2.873 4.510 1.00 65.75 84 PHE A C 1
ATOM 633 O O . PHE A 1 84 ? 1.916 -2.510 5.185 1.00 65.75 84 PHE A O 1
ATOM 640 N N . PRO A 1 85 ? 1.045 -2.922 3.164 1.00 56.69 85 PRO A N 1
ATOM 641 C CA . PRO A 1 85 ? -0.005 -3.179 2.168 1.00 56.69 85 PRO A CA 1
ATOM 642 C C . PRO A 1 85 ? -0.158 -4.653 1.771 1.00 56.69 85 PRO A C 1
ATOM 644 O O . PRO A 1 85 ? -0.710 -4.930 0.713 1.00 56.69 85 PRO A O 1
ATOM 647 N N . GLU A 1 86 ? 0.405 -5.599 2.517 1.00 63.34 86 GLU A N 1
ATOM 648 C CA . GLU A 1 86 ? 0.376 -6.997 2.101 1.00 63.34 86 GLU A CA 1
ATOM 649 C C . GLU A 1 86 ? -1.000 -7.621 2.354 1.00 63.34 86 GLU A C 1
ATOM 651 O O . GLU A 1 86 ? -1.585 -7.495 3.431 1.00 63.34 86 GLU A O 1
ATOM 656 N N . ASP A 1 87 ? -1.508 -8.308 1.329 1.00 47.56 87 ASP A N 1
ATOM 657 C CA . ASP A 1 87 ? -2.819 -8.965 1.351 1.00 47.56 87 ASP A CA 1
ATOM 658 C C . ASP A 1 87 ? -2.839 -10.224 2.225 1.00 47.56 87 ASP A C 1
ATOM 660 O O . ASP A 1 87 ? -3.908 -10.726 2.566 1.00 47.56 87 ASP A O 1
ATOM 664 N N . GLN A 1 88 ? -1.666 -10.749 2.589 1.00 53.00 88 GLN A N 1
ATOM 665 C CA . GLN A 1 88 ? -1.531 -12.034 3.266 1.00 53.00 88 GLN A CA 1
ATOM 666 C C . GLN A 1 88 ? -0.986 -11.847 4.681 1.00 53.00 88 GLN A C 1
ATOM 668 O O . GLN A 1 88 ? 0.188 -11.541 4.876 1.00 53.00 88 GLN A O 1
ATOM 673 N N . HIS A 1 89 ? -1.846 -12.080 5.668 1.00 60.25 89 HIS A N 1
ATOM 674 C CA . HIS A 1 89 ? -1.455 -12.350 7.048 1.00 60.25 89 HIS A CA 1
ATOM 675 C C . HIS A 1 89 ? -2.254 -13.549 7.558 1.00 60.25 89 HIS A C 1
ATOM 677 O O . HIS A 1 89 ? -3.415 -13.710 7.186 1.00 60.25 89 HIS A O 1
ATOM 683 N N . GLY A 1 90 ? -1.659 -14.375 8.419 1.00 61.91 90 GLY A N 1
ATOM 684 C CA . GLY A 1 90 ? -2.338 -15.540 8.998 1.00 61.91 90 GLY A CA 1
ATOM 685 C C . GLY A 1 90 ? -3.334 -15.183 10.106 1.00 61.91 90 GLY A C 1
ATOM 686 O O . GLY A 1 90 ? -3.981 -16.064 10.658 1.00 61.91 90 GLY A O 1
ATOM 687 N N . TRP A 1 91 ? -3.447 -13.899 10.460 1.00 76.06 91 TRP A N 1
ATOM 688 C CA . TRP A 1 91 ? -4.239 -13.451 11.603 1.00 76.06 91 TRP A CA 1
ATOM 689 C C . TRP A 1 91 ? -5.720 -13.342 11.257 1.00 76.06 91 TRP A C 1
ATOM 691 O O . TRP A 1 91 ? -6.112 -12.513 10.434 1.00 76.06 91 TRP A O 1
ATOM 701 N N . GLU A 1 92 ? -6.543 -14.108 11.964 1.00 76.12 92 GLU A N 1
ATOM 702 C CA . GLU A 1 92 ? -7.998 -13.989 11.948 1.00 76.12 92 GLU A CA 1
ATOM 703 C C . GLU A 1 92 ? -8.507 -13.567 13.327 1.00 76.12 92 GLU A C 1
ATOM 705 O O . GLU A 1 92 ? -8.085 -14.079 14.366 1.00 76.12 92 GLU A O 1
ATOM 710 N N . LEU A 1 93 ? -9.421 -12.596 13.344 1.00 82.06 93 LEU A N 1
ATOM 711 C CA . LEU A 1 93 ? -10.003 -12.109 14.586 1.00 82.06 93 LEU A CA 1
ATOM 712 C C . LEU A 1 93 ? -11.223 -12.956 14.946 1.00 82.06 93 LEU A C 1
ATOM 714 O O . LEU A 1 93 ? -12.246 -12.879 14.265 1.00 82.06 93 LEU A O 1
ATOM 718 N N . TYR A 1 94 ? -11.141 -13.683 16.059 1.00 82.25 94 TYR A N 1
ATOM 719 C CA . TYR A 1 94 ? -12.281 -14.397 16.637 1.00 82.25 94 TYR A CA 1
ATOM 720 C C . TYR A 1 94 ? -13.476 -13.453 16.833 1.00 82.25 94 TYR A C 1
ATOM 722 O O . TYR A 1 94 ? -13.321 -12.285 17.209 1.00 82.25 94 TYR A O 1
ATOM 730 N N . GLU A 1 95 ? -14.690 -13.948 16.611 1.00 78.44 95 GLU A N 1
ATOM 731 C CA . GLU A 1 95 ? -15.870 -13.361 17.236 1.00 78.44 95 GLU A CA 1
ATOM 732 C C . GLU A 1 95 ? -15.828 -13.618 18.736 1.00 78.44 95 GLU A C 1
ATOM 734 O O . GLU A 1 95 ? -15.297 -14.633 19.158 1.00 78.44 95 GLU A O 1
ATOM 739 N N . GLY A 1 96 ? -16.412 -12.730 19.535 1.00 86.31 96 GLY A N 1
ATOM 740 C CA . GLY A 1 96 ? -16.420 -12.851 20.991 1.00 86.31 96 GLY A CA 1
ATOM 741 C C . GLY A 1 96 ? -15.621 -11.749 21.671 1.00 86.31 96 GLY A C 1
ATOM 742 O O . GLY A 1 96 ? -14.877 -11.005 21.029 1.00 86.31 96 GLY A O 1
ATOM 743 N N . TYR A 1 97 ? -15.857 -11.598 22.968 1.00 91.12 97 TYR A N 1
ATOM 744 C CA . TYR A 1 97 ? -15.186 -10.624 23.822 1.00 91.12 97 TYR A CA 1
ATOM 745 C C . TYR A 1 97 ? -15.477 -10.930 25.289 1.00 91.12 97 TYR A C 1
ATOM 747 O O . TYR A 1 97 ? -16.503 -11.522 25.625 1.00 91.12 97 TYR A O 1
ATOM 755 N N . ILE A 1 98 ? -14.602 -10.444 26.163 1.00 91.06 98 ILE A N 1
ATOM 756 C CA . ILE A 1 98 ? -14.889 -10.231 27.580 1.00 91.06 98 ILE A CA 1
ATOM 757 C C . ILE A 1 98 ? -14.738 -8.728 27.801 1.00 91.06 98 ILE A C 1
ATOM 759 O O . ILE A 1 98 ? -13.715 -8.148 27.446 1.00 91.06 98 ILE A O 1
ATOM 763 N N . HIS A 1 99 ? -15.776 -8.093 28.323 1.00 90.25 99 HIS A N 1
ATOM 764 C CA . HIS A 1 99 ? -15.849 -6.659 28.549 1.00 90.25 99 HIS A CA 1
ATOM 765 C C . HIS A 1 99 ? -16.105 -6.405 30.029 1.00 90.25 99 HIS A C 1
ATOM 767 O O . HIS A 1 99 ? -17.085 -6.901 30.582 1.00 90.25 99 HIS A O 1
ATOM 773 N N . VAL A 1 100 ? -15.236 -5.614 30.651 1.00 89.31 100 VAL A N 1
ATOM 774 C CA . VAL A 1 100 ? -15.341 -5.243 32.061 1.00 89.31 100 VAL A CA 1
ATOM 775 C C . VAL A 1 100 ? -15.495 -3.731 32.158 1.00 89.31 100 VAL A C 1
ATOM 777 O O . VAL A 1 100 ? -14.648 -2.995 31.658 1.00 89.31 100 VAL A O 1
ATOM 780 N N . ALA A 1 101 ? -16.570 -3.273 32.797 1.00 88.06 101 ALA A N 1
ATOM 781 C CA . ALA A 1 101 ? -16.849 -1.858 33.027 1.00 88.06 101 ALA A CA 1
ATOM 782 C C . ALA A 1 101 ? -17.513 -1.675 34.393 1.00 88.06 101 ALA A C 1
ATOM 784 O O . ALA A 1 101 ? -18.472 -2.374 34.712 1.00 88.06 101 ALA A O 1
ATOM 785 N N . ASP A 1 102 ? -16.995 -0.748 35.202 1.00 84.94 102 ASP A N 1
ATOM 786 C CA . ASP A 1 102 ? -17.527 -0.411 36.532 1.00 84.94 102 ASP A CA 1
ATOM 787 C C . ASP A 1 102 ? -17.748 -1.636 37.447 1.00 84.94 102 ASP A C 1
ATOM 789 O O . ASP A 1 102 ? -18.734 -1.729 38.176 1.00 84.94 102 ASP A O 1
ATOM 793 N N . GLY A 1 103 ? -16.836 -2.612 37.380 1.00 79.75 103 GLY A N 1
ATOM 794 C CA . GLY A 1 103 ? -16.912 -3.870 38.138 1.00 79.75 103 GLY A CA 1
ATOM 795 C C . GLY A 1 103 ? -17.895 -4.905 37.574 1.00 79.75 103 GLY A C 1
ATOM 796 O O . GLY A 1 103 ? -17.901 -6.048 38.025 1.00 79.75 103 GLY A O 1
ATOM 797 N N . ALA A 1 104 ? -18.693 -4.557 36.563 1.00 82.94 104 ALA A N 1
ATOM 798 C CA . ALA A 1 104 ? -19.546 -5.497 35.847 1.00 82.94 104 ALA A CA 1
ATOM 799 C C . ALA A 1 104 ? -18.790 -6.159 34.687 1.00 82.94 104 ALA A C 1
ATOM 801 O O . ALA A 1 104 ? -17.987 -5.520 34.007 1.00 82.94 104 ALA A O 1
ATOM 802 N N . CYS A 1 105 ? -19.092 -7.433 34.430 1.00 85.25 105 CYS A N 1
ATOM 803 C CA . CYS A 1 105 ? -18.520 -8.210 33.334 1.00 85.25 105 CYS A CA 1
ATOM 804 C C . CYS A 1 105 ? -19.624 -8.655 32.364 1.00 85.25 105 CYS A C 1
ATOM 806 O O . CYS A 1 105 ? -20.631 -9.234 32.772 1.00 85.25 105 CYS A O 1
ATOM 808 N N . GLY A 1 106 ? -19.435 -8.373 31.077 1.00 85.38 106 GLY A N 1
ATOM 809 C CA . GLY A 1 106 ? -20.252 -8.849 29.963 1.00 85.38 106 GLY A CA 1
ATOM 810 C C . GLY A 1 106 ? -19.378 -9.618 28.976 1.00 85.38 106 GLY A C 1
ATOM 811 O O . GLY A 1 106 ? -18.208 -9.291 28.803 1.00 85.38 106 GLY A O 1
ATOM 812 N N . TRP A 1 107 ? -19.909 -10.645 28.319 1.00 86.19 107 TRP A N 1
ATOM 813 C CA . TRP A 1 107 ? -19.099 -11.490 27.445 1.00 86.19 107 TRP A CA 1
ATOM 814 C C . TRP A 1 107 ? -19.912 -12.082 26.294 1.00 86.19 107 TRP A C 1
ATOM 816 O O . TRP A 1 107 ? -21.125 -12.275 26.388 1.00 86.19 107 TRP A O 1
ATOM 826 N N . LYS A 1 108 ? -19.211 -12.386 25.204 1.00 85.75 108 LYS A N 1
ATOM 827 C CA . LYS A 1 108 ? -19.682 -13.202 24.083 1.00 85.75 108 LYS A CA 1
ATOM 828 C C . LYS A 1 108 ? -18.634 -14.283 23.842 1.00 85.75 108 LYS A C 1
ATOM 830 O O . LYS A 1 108 ? -17.445 -13.977 23.784 1.00 85.75 108 LYS A O 1
ATOM 835 N N . VAL A 1 109 ? -19.086 -15.529 23.713 1.00 84.88 109 VAL A N 1
ATOM 836 C CA . VAL A 1 109 ? -18.214 -16.697 23.522 1.00 84.88 109 VAL A CA 1
ATOM 837 C C . VAL A 1 109 ? -17.301 -16.492 22.316 1.00 84.88 109 VAL A C 1
ATOM 839 O O . VAL A 1 109 ? -17.753 -16.025 21.266 1.00 84.88 109 VAL A O 1
ATOM 842 N N . PHE A 1 110 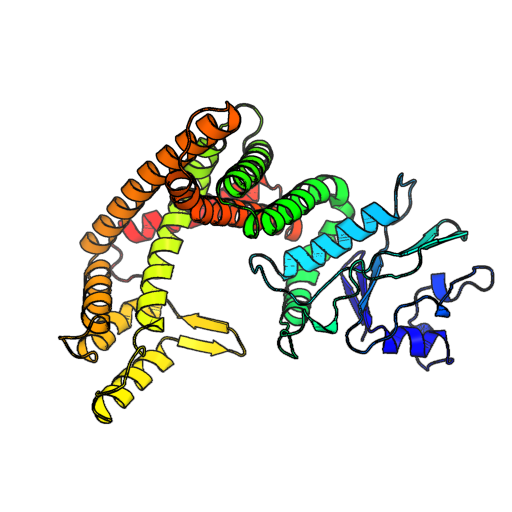? -16.027 -16.852 22.486 1.00 83.75 110 PHE A N 1
ATOM 843 C CA . PHE A 1 110 ? -15.057 -16.798 21.407 1.00 83.75 110 PHE A CA 1
ATOM 844 C C . PHE A 1 110 ? -15.358 -17.877 20.363 1.00 83.75 110 PHE A C 1
ATOM 846 O O . PHE A 1 110 ? -15.432 -19.056 20.696 1.00 83.75 110 PHE A O 1
ATOM 853 N N . SER A 1 111 ? -15.552 -17.479 19.108 1.00 76.62 111 SER A N 1
ATOM 854 C CA . SER A 1 111 ? -15.829 -18.392 17.994 1.00 76.62 111 SER A CA 1
ATOM 855 C C . SER A 1 111 ? -15.180 -17.896 16.706 1.00 76.62 111 SER A C 1
ATOM 857 O O . SER A 1 111 ? -15.088 -16.693 16.471 1.00 76.62 111 SER A O 1
ATOM 859 N N . LEU A 1 112 ? -14.712 -18.821 15.872 1.00 67.62 112 LEU A N 1
ATOM 860 C CA . LEU A 1 112 ? -14.353 -18.527 14.487 1.00 67.62 112 LEU A CA 1
ATOM 861 C C . LEU A 1 112 ? -15.606 -18.692 13.624 1.00 67.62 112 LEU A C 1
ATOM 863 O O . LEU A 1 112 ? -16.400 -19.601 13.851 1.00 67.62 112 LEU A O 1
ATOM 867 N N . LEU A 1 113 ? -15.800 -17.782 12.670 1.00 55.97 113 LEU A N 1
ATOM 868 C CA . LEU A 1 113 ? -17.014 -17.710 11.847 1.00 55.97 113 LEU A CA 1
ATOM 869 C C . LEU A 1 113 ? -17.111 -18.818 10.781 1.00 55.97 113 LEU A C 1
ATOM 871 O O . LEU A 1 113 ? -18.193 -19.005 10.240 1.00 55.97 113 LEU A O 1
ATOM 875 N N . ASP A 1 114 ? -16.034 -19.566 10.520 1.00 52.53 114 ASP A N 1
ATOM 876 C CA . ASP A 1 114 ? -15.979 -20.641 9.522 1.00 52.53 114 ASP A CA 1
ATOM 877 C C . ASP A 1 114 ? -15.237 -21.870 10.095 1.00 52.53 114 ASP A C 1
ATOM 879 O O . ASP A 1 114 ? -14.095 -21.763 10.536 1.00 52.53 114 ASP A O 1
ATOM 883 N N . GLU A 1 115 ? -15.860 -23.055 10.048 1.00 43.03 115 GLU A N 1
ATOM 884 C CA . GLU A 1 115 ? -15.278 -24.352 10.459 1.00 43.03 115 GLU A CA 1
ATOM 885 C C . GLU A 1 115 ? -14.265 -24.941 9.442 1.00 43.03 115 GLU A C 1
ATOM 887 O O . GLU A 1 115 ? -13.756 -26.040 9.641 1.00 43.03 115 GLU A O 1
ATOM 892 N N . ASP A 1 116 ? -13.893 -24.219 8.379 1.00 44.88 116 ASP A N 1
ATOM 893 C CA . ASP A 1 116 ? -12.967 -24.691 7.327 1.00 44.88 116 ASP A CA 1
ATOM 894 C C . ASP A 1 116 ? -11.473 -24.485 7.680 1.00 44.88 116 ASP A C 1
ATOM 896 O O . ASP A 1 116 ? -10.640 -24.122 6.840 1.00 44.88 116 ASP A O 1
ATOM 900 N N . ILE A 1 117 ? -11.110 -24.740 8.940 1.00 48.16 117 ILE A N 1
ATOM 901 C CA . ILE A 1 117 ? -9.728 -24.633 9.449 1.00 48.16 117 ILE A CA 1
ATOM 902 C C . ILE A 1 117 ? -8.791 -25.599 8.700 1.00 48.16 117 ILE A C 1
ATOM 904 O O . ILE A 1 117 ? -7.642 -25.259 8.412 1.00 48.16 117 ILE A O 1
ATOM 908 N N . ASP A 1 118 ? -9.304 -26.759 8.279 1.00 44.38 118 ASP A N 1
ATOM 909 C CA . ASP A 1 118 ? -8.533 -27.770 7.545 1.00 44.38 118 ASP A CA 1
ATOM 910 C C . ASP A 1 118 ? -8.287 -27.407 6.065 1.00 44.38 118 ASP A C 1
ATOM 912 O O . ASP A 1 118 ? -7.399 -27.978 5.429 1.00 44.38 118 ASP A O 1
ATOM 916 N N . ALA A 1 119 ? -9.026 -26.443 5.499 1.00 44.41 119 ALA A N 1
ATOM 917 C CA . ALA A 1 119 ? -8.938 -26.079 4.080 1.00 44.41 119 ALA A CA 1
ATOM 918 C C . ALA A 1 119 ? -8.121 -24.800 3.801 1.00 44.41 119 ALA A C 1
ATOM 920 O O . ALA A 1 119 ? -7.780 -24.539 2.644 1.00 44.41 119 ALA A O 1
ATOM 921 N N . ARG A 1 120 ? -7.791 -23.997 4.827 1.00 47.16 120 ARG A N 1
ATOM 922 C CA . ARG A 1 120 ? -7.187 -22.655 4.655 1.00 47.16 120 ARG A CA 1
ATOM 923 C C . ARG A 1 120 ? -5.760 -22.480 5.188 1.00 47.16 120 ARG A C 1
ATOM 925 O O . ARG A 1 120 ? -5.235 -21.372 5.129 1.00 47.16 120 ARG A O 1
ATOM 932 N N . MET A 1 121 ? -5.083 -23.540 5.627 1.00 49.06 121 MET A N 1
ATOM 933 C CA . MET A 1 121 ? -3.680 -23.457 6.060 1.00 49.06 121 MET A CA 1
ATOM 934 C C . MET A 1 121 ? -2.685 -23.796 4.931 1.00 49.06 121 MET A C 1
ATOM 936 O O . MET A 1 121 ? -2.362 -24.966 4.727 1.00 49.06 121 MET A O 1
ATOM 940 N N . PRO A 1 122 ? -2.076 -22.792 4.270 1.00 43.28 122 PRO A N 1
ATOM 941 C CA . PRO A 1 122 ? -0.704 -22.911 3.790 1.00 43.28 122 PRO A CA 1
ATOM 942 C C . PRO A 1 122 ? 0.259 -21.995 4.561 1.00 43.28 122 PRO A C 1
ATOM 944 O O . PRO A 1 122 ? 1.454 -21.983 4.267 1.00 43.28 122 PRO A O 1
ATOM 947 N N . TYR A 1 123 ? -0.214 -21.219 5.539 1.00 50.78 123 TYR A N 1
ATOM 948 C CA . TYR A 1 123 ? 0.623 -20.256 6.252 1.00 50.78 123 TYR A CA 1
ATOM 949 C C . TYR A 1 123 ? 1.236 -20.920 7.483 1.00 50.78 123 TYR A C 1
ATOM 951 O O . TYR A 1 123 ? 0.757 -20.782 8.600 1.00 50.78 123 TYR A O 1
ATOM 959 N N . GLY A 1 124 ? 2.283 -21.713 7.239 1.00 48.16 124 GLY A N 1
ATOM 960 C CA . GLY A 1 124 ? 3.109 -22.321 8.281 1.00 48.16 124 GLY A CA 1
ATOM 961 C C . GLY A 1 124 ? 3.891 -21.281 9.115 1.00 48.16 124 GLY A C 1
ATOM 962 O O . GLY A 1 124 ? 3.473 -20.131 9.210 1.00 48.16 124 GLY A O 1
ATOM 963 N N . PRO A 1 125 ? 5.059 -21.629 9.694 1.00 45.28 125 PRO A N 1
ATOM 964 C CA . PRO A 1 125 ? 5.862 -20.785 10.608 1.00 45.28 125 PRO A CA 1
ATOM 965 C C . PRO A 1 125 ? 6.509 -19.525 9.966 1.00 45.28 125 PRO A C 1
ATOM 967 O O . PRO A 1 125 ? 7.625 -19.134 10.306 1.00 45.28 125 PRO A O 1
ATOM 970 N N . MET A 1 126 ? 5.838 -18.901 8.996 1.00 51.84 126 MET A N 1
ATOM 971 C CA . MET A 1 126 ? 6.337 -17.875 8.077 1.00 51.84 126 MET A CA 1
ATOM 972 C C . MET A 1 126 ? 5.636 -16.515 8.230 1.00 51.84 126 MET A C 1
ATOM 974 O O . MET A 1 126 ? 5.949 -15.593 7.477 1.00 51.84 126 MET A O 1
ATOM 978 N N . ASP A 1 127 ? 4.719 -16.361 9.190 1.00 61.16 127 ASP A N 1
ATOM 979 C CA . ASP A 1 127 ? 4.013 -15.098 9.412 1.00 61.16 127 ASP A CA 1
ATOM 980 C C . ASP A 1 127 ? 4.948 -14.024 10.014 1.00 61.16 127 ASP A C 1
ATOM 982 O O . ASP A 1 127 ? 5.439 -14.135 11.139 1.00 61.16 127 ASP A O 1
ATOM 986 N N . ILE A 1 128 ? 5.212 -12.962 9.245 1.00 65.19 128 ILE A N 1
ATOM 987 C CA . ILE A 1 128 ? 6.059 -11.826 9.648 1.00 65.19 128 ILE A CA 1
ATOM 988 C C . ILE A 1 128 ? 5.298 -10.754 10.438 1.00 65.19 128 ILE A C 1
ATOM 990 O O . ILE A 1 128 ? 5.913 -9.777 10.878 1.00 65.19 128 ILE A O 1
ATOM 994 N N . THR A 1 129 ? 3.987 -10.918 10.621 1.00 72.00 129 THR A N 1
ATOM 995 C CA . THR A 1 129 ? 3.106 -9.951 11.286 1.00 72.00 129 THR A CA 1
ATOM 996 C C . THR A 1 129 ? 3.584 -9.653 12.695 1.00 72.00 129 THR A C 1
ATOM 998 O O . THR A 1 129 ? 3.681 -8.484 13.042 1.00 72.00 129 THR A O 1
ATOM 1001 N N . ALA A 1 130 ? 3.992 -10.664 13.471 1.00 71.69 130 ALA A N 1
ATOM 1002 C CA . ALA A 1 130 ? 4.533 -10.456 14.817 1.00 71.69 130 ALA A CA 1
ATOM 1003 C C . ALA A 1 130 ? 5.753 -9.519 14.804 1.00 71.69 130 ALA A C 1
ATOM 1005 O O . ALA A 1 130 ? 5.800 -8.532 15.528 1.00 71.69 130 ALA A O 1
ATOM 1006 N N . LYS A 1 131 ? 6.708 -9.752 13.894 1.00 73.31 131 LYS A N 1
ATOM 1007 C CA . LYS A 1 131 ? 7.885 -8.887 13.750 1.00 73.31 131 LYS A CA 1
ATOM 1008 C C . LYS A 1 131 ? 7.497 -7.459 13.352 1.00 73.31 131 LYS A C 1
ATOM 1010 O O . LYS A 1 131 ? 8.039 -6.500 13.898 1.00 73.31 131 LYS A O 1
ATOM 1015 N N . ARG A 1 132 ? 6.583 -7.306 12.389 1.00 75.25 132 ARG A N 1
ATOM 1016 C CA . ARG A 1 132 ? 6.119 -5.983 11.947 1.00 75.25 132 ARG A CA 1
ATOM 1017 C C . ARG A 1 132 ? 5.325 -5.263 13.024 1.00 75.25 132 ARG A C 1
ATOM 1019 O O . ARG A 1 132 ? 5.478 -4.055 13.154 1.00 75.25 132 ARG A O 1
ATOM 1026 N N . LEU A 1 133 ? 4.542 -5.988 13.819 1.00 76.75 133 LEU A N 1
ATOM 1027 C CA . LEU A 1 133 ? 3.887 -5.461 15.009 1.00 76.75 133 LEU A CA 1
ATOM 1028 C C . LEU A 1 133 ? 4.938 -4.919 15.971 1.00 76.75 133 LEU A C 1
ATOM 1030 O O . LEU A 1 133 ? 4.867 -3.744 16.301 1.00 76.75 133 LEU A O 1
ATOM 1034 N N . SER A 1 134 ? 5.980 -5.678 16.316 1.00 78.06 134 SER A N 1
ATOM 1035 C CA . SER A 1 134 ? 7.035 -5.165 17.200 1.00 78.06 134 SER A CA 1
ATOM 1036 C C . SER A 1 134 ? 7.736 -3.908 16.648 1.00 78.06 134 SER A C 1
ATOM 1038 O O . SER A 1 134 ? 8.134 -3.040 17.423 1.00 78.06 134 SER A O 1
ATOM 1040 N N . GLU A 1 135 ? 7.880 -3.778 15.323 1.00 78.19 135 GLU A N 1
ATOM 1041 C CA . GLU A 1 135 ? 8.491 -2.605 14.673 1.00 78.19 135 GLU A CA 1
ATOM 1042 C C . GLU A 1 135 ? 7.537 -1.395 14.567 1.00 78.19 135 GLU A C 1
ATOM 1044 O O . GLU A 1 135 ? 7.965 -0.247 14.713 1.00 78.19 135 GLU A O 1
ATOM 1049 N N . MET A 1 136 ? 6.250 -1.625 14.293 1.00 74.44 136 MET A N 1
ATOM 1050 C CA . MET A 1 136 ? 5.270 -0.573 13.997 1.00 74.44 136 MET A CA 1
ATOM 1051 C C . MET A 1 136 ? 4.428 -0.167 15.196 1.00 74.44 136 MET A C 1
ATOM 1053 O O . MET A 1 136 ? 4.105 1.011 15.349 1.00 74.44 136 MET A O 1
ATOM 1057 N N . ALA A 1 137 ? 4.066 -1.116 16.048 1.00 76.00 137 ALA A N 1
ATOM 1058 C CA . ALA A 1 137 ? 3.160 -0.890 17.157 1.00 76.00 137 ALA A CA 1
ATOM 1059 C C . ALA A 1 137 ? 3.655 0.183 18.140 1.00 76.00 137 ALA A C 1
ATOM 1061 O O . ALA A 1 137 ? 2.826 1.006 18.518 1.00 76.00 137 ALA A O 1
ATOM 1062 N N . PRO A 1 138 ? 4.961 0.317 18.468 1.00 79.06 138 PRO A N 1
ATOM 1063 C CA . PRO A 1 138 ? 5.438 1.437 19.286 1.00 79.06 138 PRO A CA 1
ATOM 1064 C C . PRO A 1 138 ? 5.161 2.820 18.679 1.00 79.06 138 PRO A C 1
ATOM 1066 O O . PRO A 1 138 ? 5.060 3.800 19.412 1.00 79.06 138 PRO A O 1
ATOM 1069 N N . ARG A 1 139 ? 5.037 2.910 17.347 1.00 78.75 139 ARG A N 1
ATOM 1070 C CA . ARG A 1 139 ? 4.694 4.151 16.636 1.00 78.75 139 ARG A CA 1
ATOM 1071 C C . ARG A 1 139 ? 3.186 4.380 16.638 1.00 78.75 139 ARG A C 1
ATOM 1073 O O . ARG A 1 139 ? 2.745 5.475 16.931 1.00 78.75 139 ARG A O 1
ATOM 1080 N N . VAL A 1 140 ? 2.399 3.337 16.370 1.00 73.06 140 VAL A N 1
ATOM 1081 C CA . VAL A 1 140 ? 0.933 3.421 16.234 1.00 73.06 140 VAL A CA 1
ATOM 1082 C C . VAL A 1 140 ? 0.228 3.590 17.585 1.00 73.06 140 VAL A C 1
ATOM 1084 O O . VAL A 1 140 ? -0.708 4.380 17.713 1.00 73.06 140 VAL A O 1
ATOM 1087 N N . ALA A 1 141 ? 0.684 2.858 18.600 1.00 78.00 141 ALA A N 1
ATOM 1088 C CA . ALA A 1 141 ? 0.060 2.740 19.913 1.00 78.00 141 ALA A CA 1
ATOM 1089 C C . ALA A 1 141 ? -0.316 4.069 20.597 1.00 78.00 141 ALA A C 1
ATOM 1091 O O . ALA A 1 141 ? -1.455 4.179 21.063 1.00 78.00 141 ALA A O 1
ATOM 1092 N N . PRO A 1 142 ? 0.559 5.096 20.644 1.00 80.94 142 PRO A N 1
ATOM 1093 C CA . PRO A 1 142 ? 0.246 6.370 21.296 1.00 80.94 142 PRO A CA 1
ATOM 1094 C C . PRO A 1 142 ? -0.942 7.119 20.679 1.00 80.94 142 PRO A C 1
ATOM 1096 O O . PRO A 1 142 ? -1.537 7.976 21.332 1.00 80.94 142 PRO A O 1
ATOM 1099 N N . HIS A 1 143 ? -1.293 6.814 19.430 1.00 75.75 143 HIS A N 1
ATOM 1100 C CA . HIS A 1 143 ? -2.301 7.542 18.660 1.00 75.75 143 HIS A CA 1
ATOM 1101 C C . HIS A 1 143 ? -3.640 6.800 18.557 1.00 75.75 143 HIS A C 1
ATOM 1103 O O . HIS A 1 143 ? -4.653 7.396 18.187 1.00 75.75 143 HIS A O 1
ATOM 1109 N N . LEU A 1 144 ? -3.677 5.519 18.939 1.00 71.88 144 LEU A N 1
ATOM 1110 C CA . LEU A 1 144 ? -4.888 4.696 18.913 1.00 71.88 144 LEU A CA 1
ATOM 1111 C C . LEU A 1 144 ? -5.983 5.229 19.854 1.00 71.88 144 LEU A C 1
ATOM 1113 O O . LEU A 1 144 ? -7.149 5.284 19.472 1.00 71.88 144 LEU A O 1
ATOM 1117 N N . ALA A 1 145 ? -5.618 5.674 21.060 1.00 68.25 145 ALA A N 1
ATOM 1118 C CA . ALA A 1 145 ? -6.586 6.087 22.081 1.00 68.25 145 ALA A CA 1
ATOM 1119 C C . ALA A 1 145 ? -7.269 7.439 21.783 1.00 68.25 145 ALA A C 1
ATOM 1121 O O . ALA A 1 145 ? -8.447 7.622 22.086 1.00 68.25 145 ALA A O 1
ATOM 1122 N N . SER A 1 146 ? -6.549 8.389 21.179 1.00 67.75 146 SER A N 1
ATOM 1123 C CA . SER A 1 146 ? -7.035 9.754 20.918 1.00 67.75 146 SER A CA 1
ATOM 1124 C C . SER A 1 146 ? -7.730 9.915 19.560 1.00 67.75 146 SER A C 1
ATOM 1126 O O . SER A 1 146 ? -8.381 10.933 19.324 1.00 67.75 146 SER A O 1
ATOM 1128 N N . GLY A 1 147 ? -7.612 8.919 18.674 1.00 62.94 147 GLY A N 1
ATOM 1129 C CA . GLY A 1 147 ? -8.020 9.010 17.273 1.00 62.94 147 GLY A CA 1
ATOM 1130 C C . GLY A 1 147 ? -9.216 8.156 16.853 1.00 62.94 147 GLY A C 1
ATOM 1131 O O . GLY A 1 147 ? -9.549 8.194 15.677 1.00 62.94 147 GLY A O 1
ATOM 1132 N N . LEU A 1 148 ? -9.869 7.409 17.751 1.00 62.09 148 LEU A N 1
ATOM 1133 C CA . LEU A 1 148 ? -10.882 6.380 17.427 1.00 62.09 148 LEU A CA 1
ATOM 1134 C C . LEU A 1 148 ? -11.881 6.749 16.311 1.00 62.09 148 LEU A C 1
ATOM 1136 O O . LEU A 1 148 ? -12.068 5.969 15.382 1.00 62.09 148 LEU A O 1
ATOM 1140 N N . ALA A 1 149 ? -12.472 7.949 16.352 1.00 66.56 149 ALA A N 1
ATOM 1141 C CA . ALA A 1 149 ? -13.430 8.396 15.332 1.00 66.56 149 ALA A CA 1
ATOM 1142 C C . ALA A 1 149 ? -12.791 8.681 13.955 1.00 66.56 149 ALA A C 1
ATOM 1144 O O . ALA A 1 149 ? -13.430 8.496 12.925 1.00 66.56 149 ALA A O 1
ATOM 1145 N N . ASN A 1 150 ? -11.530 9.122 13.926 1.00 66.88 150 ASN A N 1
ATOM 1146 C CA . ASN A 1 150 ? -10.764 9.319 12.689 1.00 66.88 150 ASN A CA 1
ATOM 1147 C C . ASN A 1 150 ? -10.152 8.000 12.187 1.00 66.88 150 ASN A C 1
ATOM 1149 O O . ASN A 1 150 ? -9.938 7.826 10.989 1.00 66.88 150 ASN A O 1
ATOM 1153 N N . VAL A 1 151 ? -9.876 7.073 13.107 1.00 70.06 151 VAL A N 1
ATOM 1154 C CA . VAL A 1 151 ? -9.315 5.747 12.843 1.00 70.06 151 VAL A CA 1
ATOM 1155 C C . VAL A 1 151 ? -10.365 4.835 12.207 1.00 70.06 151 VAL A C 1
ATOM 1157 O O . VAL A 1 151 ? -10.051 4.180 11.216 1.00 70.06 151 VAL A O 1
ATOM 1160 N N . SER A 1 152 ? -11.615 4.846 12.689 1.00 72.19 152 SER A N 1
ATOM 1161 C CA . SER A 1 152 ? -12.680 3.969 12.175 1.00 72.19 152 SER A CA 1
ATOM 1162 C C . SER A 1 152 ? -12.901 4.118 10.668 1.00 72.19 152 SER A C 1
ATOM 1164 O O . SER A 1 152 ? -12.904 3.121 9.955 1.00 72.19 152 SER A O 1
ATOM 1166 N N . GLY A 1 153 ? -12.957 5.347 10.145 1.00 81.38 153 GLY A N 1
ATOM 1167 C CA . GLY A 1 153 ? -13.152 5.578 8.709 1.00 81.38 153 GLY A CA 1
ATOM 1168 C C . GLY A 1 153 ? -12.016 5.044 7.825 1.00 81.38 153 GLY A C 1
ATOM 1169 O O . GLY A 1 153 ? -12.267 4.567 6.719 1.00 81.38 153 GLY A O 1
ATOM 1170 N N . VAL A 1 154 ? -10.764 5.093 8.297 1.00 81.75 154 VAL A N 1
ATOM 1171 C CA . VAL A 1 154 ? -9.609 4.533 7.569 1.00 81.75 154 VAL A CA 1
ATOM 1172 C C . VAL A 1 154 ? -9.591 3.008 7.675 1.00 81.75 154 VAL A C 1
ATOM 1174 O O . VAL A 1 154 ? -9.310 2.336 6.685 1.00 81.75 154 VAL A O 1
ATOM 1177 N N . VAL A 1 155 ? -9.927 2.457 8.841 1.00 78.44 155 VAL A N 1
ATOM 1178 C CA . VAL A 1 155 ? -10.008 1.008 9.088 1.00 78.44 155 VAL A CA 1
ATOM 1179 C C . VAL A 1 155 ? -11.094 0.363 8.243 1.00 78.44 155 VAL A C 1
ATOM 1181 O O . VAL A 1 155 ? -10.819 -0.621 7.557 1.00 78.44 155 VAL A O 1
ATOM 1184 N N . ASP A 1 156 ? -12.286 0.956 8.216 1.00 84.38 156 ASP A N 1
ATOM 1185 C CA . ASP A 1 156 ? -13.387 0.508 7.366 1.00 84.38 156 ASP A CA 1
ATOM 1186 C C . ASP A 1 156 ? -12.964 0.521 5.894 1.00 84.38 156 ASP A C 1
ATOM 1188 O O . ASP A 1 156 ? -13.169 -0.454 5.171 1.00 84.38 156 ASP A O 1
ATOM 1192 N N . ALA A 1 157 ? -12.287 1.590 5.459 1.00 88.25 157 ALA A N 1
ATOM 1193 C CA . ALA A 1 157 ? -11.780 1.700 4.097 1.00 88.25 157 ALA A CA 1
ATOM 1194 C C . ALA A 1 157 ? -10.700 0.650 3.769 1.00 88.25 157 ALA A C 1
ATOM 1196 O O . ALA A 1 157 ? -10.655 0.170 2.638 1.00 88.25 157 ALA A O 1
ATOM 1197 N N . ILE A 1 158 ? -9.866 0.240 4.731 1.00 82.75 158 ILE A N 1
ATOM 1198 C CA . ILE A 1 158 ? -8.925 -0.880 4.557 1.00 82.75 158 ILE A CA 1
ATOM 1199 C C . ILE A 1 158 ? -9.670 -2.209 4.462 1.00 82.75 158 ILE A C 1
ATOM 1201 O O . ILE A 1 158 ? -9.321 -3.040 3.625 1.00 82.75 158 ILE A O 1
ATOM 1205 N N . GLY A 1 159 ? -10.710 -2.408 5.274 1.00 80.31 159 GLY A N 1
ATOM 1206 C CA . GLY A 1 159 ? -11.596 -3.564 5.157 1.00 80.31 159 GLY A CA 1
ATOM 1207 C C . GLY A 1 159 ? -12.217 -3.652 3.761 1.00 80.31 159 GLY A C 1
ATOM 1208 O O . GLY A 1 159 ? -12.170 -4.704 3.123 1.00 80.31 159 GLY A O 1
ATOM 1209 N N . TRP A 1 160 ? -12.717 -2.529 3.238 1.00 87.44 160 TRP A N 1
ATOM 1210 C CA . TRP A 1 160 ? -13.236 -2.442 1.870 1.00 87.44 160 TRP A CA 1
ATOM 1211 C C . TRP A 1 160 ? -12.163 -2.698 0.816 1.00 87.44 160 TRP A C 1
ATOM 1213 O O . TRP A 1 160 ? -12.455 -3.345 -0.186 1.00 87.44 160 TRP A O 1
ATOM 1223 N N . TRP A 1 161 ? -10.937 -2.220 1.036 1.00 88.19 161 TRP A N 1
ATOM 1224 C CA . TRP A 1 161 ? -9.817 -2.416 0.120 1.00 88.19 161 TRP A CA 1
ATOM 1225 C C . TRP A 1 161 ? -9.432 -3.895 0.032 1.00 88.19 161 TRP A C 1
ATOM 1227 O O . TRP A 1 161 ? -9.364 -4.450 -1.057 1.00 88.19 161 TRP A O 1
ATOM 1237 N N . LYS A 1 162 ? -9.296 -4.585 1.169 1.00 81.75 162 LYS A N 1
ATOM 1238 C CA . LYS A 1 162 ? -9.049 -6.037 1.182 1.00 81.75 162 LYS A CA 1
ATOM 1239 C C . LYS A 1 162 ? -10.185 -6.808 0.518 1.00 81.75 162 LYS A C 1
ATOM 1241 O O . LYS A 1 162 ? -9.948 -7.686 -0.308 1.00 81.75 162 LYS A O 1
ATOM 1246 N N . ALA A 1 163 ? -11.428 -6.448 0.839 1.00 81.88 163 ALA A N 1
ATOM 1247 C CA . ALA A 1 163 ? -12.595 -7.069 0.230 1.00 81.88 163 ALA A CA 1
ATOM 1248 C C . ALA A 1 163 ? -12.632 -6.851 -1.289 1.00 81.88 163 ALA A C 1
ATOM 1250 O O . ALA A 1 163 ? -13.043 -7.761 -2.005 1.00 81.88 163 ALA A O 1
ATOM 1251 N N . SER A 1 164 ? -12.194 -5.689 -1.792 1.00 86.56 164 SER A N 1
ATOM 1252 C CA . SER A 1 164 ? -12.194 -5.369 -3.224 1.00 86.56 164 SER A CA 1
ATOM 1253 C C . SER A 1 164 ? -11.247 -6.268 -4.023 1.00 86.56 164 SER A C 1
ATOM 1255 O O . SER A 1 164 ? -11.593 -6.636 -5.145 1.00 86.56 164 SER A O 1
ATOM 1257 N N . GLY A 1 165 ? -10.122 -6.696 -3.435 1.00 80.00 165 GLY A N 1
ATOM 1258 C CA . GLY A 1 165 ? -9.122 -7.553 -4.084 1.00 80.00 165 GLY A CA 1
ATOM 1259 C C . GLY A 1 165 ? -9.646 -8.926 -4.524 1.00 80.00 165 GLY A C 1
ATOM 1260 O O . GLY A 1 165 ? -9.149 -9.492 -5.496 1.00 80.00 165 GLY A O 1
ATOM 1261 N N . VAL A 1 166 ? -10.694 -9.441 -3.869 1.00 82.31 166 VAL A N 1
ATOM 1262 C CA . VAL A 1 166 ? -11.338 -10.724 -4.218 1.00 82.31 166 VAL A CA 1
ATOM 1263 C C . VAL A 1 166 ? -12.629 -10.563 -5.030 1.00 82.31 166 VAL A C 1
ATOM 1265 O O . VAL A 1 166 ? -13.253 -11.554 -5.409 1.00 82.31 166 VAL A O 1
ATOM 1268 N N . GLN A 1 167 ? -13.055 -9.328 -5.314 1.00 87.50 167 GLN A N 1
ATOM 1269 C CA . GLN A 1 167 ? -14.259 -9.074 -6.106 1.00 87.50 167 GLN A CA 1
ATOM 1270 C C . GLN A 1 167 ? -14.000 -9.165 -7.617 1.00 87.50 167 GLN A C 1
ATOM 1272 O O . GLN A 1 167 ? -12.897 -8.889 -8.096 1.00 87.50 167 GLN A O 1
ATOM 1277 N N . PRO A 1 168 ? -15.044 -9.427 -8.427 1.00 93.62 168 PRO A N 1
ATOM 1278 C CA . PRO A 1 168 ? -14.972 -9.224 -9.869 1.00 93.62 168 PRO A CA 1
ATOM 1279 C C . PRO A 1 168 ? -14.589 -7.772 -10.226 1.00 93.62 168 PRO A C 1
ATOM 1281 O O . PRO A 1 168 ? -14.993 -6.842 -9.518 1.00 93.62 168 PRO A O 1
ATOM 1284 N N . PRO A 1 169 ? -13.917 -7.526 -11.372 1.00 94.25 169 PRO A N 1
ATOM 1285 C CA . PRO A 1 169 ? -13.336 -6.219 -11.697 1.00 94.25 169 PRO A CA 1
ATOM 1286 C C . PRO A 1 169 ? -14.288 -5.019 -11.613 1.00 94.25 169 PRO A C 1
ATOM 1288 O O . PRO A 1 169 ? -13.875 -3.930 -11.232 1.00 94.25 169 PRO A O 1
ATOM 1291 N N . HIS A 1 170 ? -15.568 -5.191 -11.954 1.00 96.62 170 HIS A N 1
ATOM 1292 C CA . HIS A 1 170 ? -16.553 -4.109 -11.864 1.00 96.62 170 HIS A CA 1
ATOM 1293 C C . HIS A 1 170 ? -16.785 -3.646 -10.418 1.00 96.62 170 HIS A C 1
ATOM 1295 O O . HIS A 1 170 ? -16.804 -2.446 -10.150 1.00 96.62 170 HIS A O 1
ATOM 1301 N N . ALA A 1 171 ? -16.953 -4.595 -9.495 1.00 94.44 171 ALA A N 1
ATOM 1302 C CA . ALA A 1 171 ? -17.196 -4.307 -8.087 1.00 94.44 171 ALA A CA 1
ATOM 1303 C C . ALA A 1 171 ? -15.923 -3.795 -7.400 1.00 94.44 171 ALA A C 1
ATOM 1305 O O . ALA A 1 171 ? -15.995 -2.805 -6.675 1.00 94.44 171 ALA A O 1
ATOM 1306 N N . SER A 1 172 ? -14.761 -4.386 -7.714 1.00 93.88 172 SER A N 1
ATOM 1307 C CA . SER A 1 172 ? -13.454 -3.900 -7.247 1.00 93.88 172 SER A CA 1
ATOM 1308 C C . SER A 1 172 ? -13.250 -2.420 -7.594 1.00 93.88 172 SER A C 1
ATOM 1310 O O . SER A 1 172 ? -13.018 -1.609 -6.701 1.00 93.88 172 SER A O 1
ATOM 1312 N N . VAL A 1 173 ? -13.467 -2.027 -8.858 1.00 97.62 173 VAL A N 1
ATOM 1313 C CA . VAL A 1 173 ? -13.303 -0.628 -9.292 1.00 97.62 173 VAL A CA 1
ATOM 1314 C C . VAL A 1 173 ? -14.214 0.333 -8.524 1.00 97.62 173 VAL A C 1
ATOM 1316 O O . VAL A 1 173 ? -13.778 1.427 -8.169 1.00 97.62 173 VAL A O 1
ATOM 1319 N N . LEU A 1 174 ? -15.474 -0.034 -8.270 1.00 97.25 174 LEU A N 1
ATOM 1320 C CA . LEU A 1 174 ? -16.394 0.828 -7.522 1.00 97.25 174 LEU A CA 1
ATOM 1321 C C . LEU A 1 174 ? -15.961 1.003 -6.063 1.00 97.25 174 LEU A C 1
ATOM 1323 O O . LEU A 1 174 ? -15.976 2.130 -5.567 1.00 97.25 174 LEU A O 1
ATOM 1327 N N . LEU A 1 175 ? -15.559 -0.085 -5.402 1.00 95.56 175 LEU A N 1
ATOM 1328 C CA . LEU A 1 175 ? -15.089 -0.056 -4.016 1.00 95.56 175 LEU A CA 1
ATOM 1329 C C . LEU A 1 175 ? -13.792 0.753 -3.884 1.00 95.56 175 LEU A C 1
ATOM 1331 O O . LEU A 1 175 ? -13.721 1.662 -3.059 1.00 95.56 175 LEU A O 1
ATOM 1335 N N . ASP A 1 176 ? -12.809 0.512 -4.751 1.00 97.12 176 ASP A N 1
ATOM 1336 C CA . ASP A 1 176 ? -11.523 1.214 -4.704 1.00 97.12 176 ASP A CA 1
ATOM 1337 C C . ASP A 1 176 ? -11.661 2.705 -5.036 1.00 97.12 176 ASP A C 1
ATOM 1339 O O . ASP A 1 176 ? -11.046 3.550 -4.382 1.00 97.12 176 ASP A O 1
ATOM 1343 N N . VAL A 1 177 ? -12.524 3.081 -5.991 1.00 97.81 177 VAL A N 1
ATOM 1344 C CA . VAL A 1 177 ? -12.811 4.507 -6.221 1.00 97.81 177 VAL A CA 1
ATOM 1345 C C . VAL A 1 177 ? -13.554 5.119 -5.035 1.00 97.81 177 VAL A C 1
ATOM 1347 O O . VAL A 1 177 ? -13.281 6.267 -4.690 1.00 97.81 177 VAL A O 1
ATOM 1350 N N . ARG A 1 178 ? -14.449 4.385 -4.365 1.00 96.44 178 ARG A N 1
ATOM 1351 C CA . ARG A 1 178 ? -15.133 4.894 -3.169 1.00 96.44 178 ARG A CA 1
ATOM 1352 C C . ARG A 1 178 ? -14.156 5.178 -2.025 1.00 96.44 178 ARG A C 1
ATOM 1354 O O . ARG A 1 178 ? -14.292 6.196 -1.341 1.00 96.44 178 ARG A O 1
ATOM 1361 N N . ILE A 1 179 ? -13.152 4.322 -1.850 1.00 95.38 179 ILE A N 1
ATOM 1362 C CA . ILE A 1 179 ? -12.043 4.554 -0.918 1.00 95.38 179 ILE A CA 1
ATOM 1363 C C . ILE A 1 179 ? -11.306 5.841 -1.298 1.00 95.38 179 ILE A C 1
ATOM 1365 O O . ILE A 1 179 ? -11.140 6.727 -0.461 1.00 95.38 179 ILE A O 1
ATOM 1369 N N . LEU A 1 180 ? -10.939 5.996 -2.572 1.00 96.81 180 LEU A N 1
ATOM 1370 C CA . LEU A 1 180 ? -10.245 7.190 -3.060 1.00 96.81 180 LEU A CA 1
ATOM 1371 C C . LEU A 1 180 ? -11.067 8.476 -2.905 1.00 96.81 180 LEU A C 1
ATOM 1373 O O . LEU A 1 180 ? -10.501 9.513 -2.587 1.00 96.81 180 LEU A O 1
ATOM 1377 N N . GLU A 1 181 ? -12.385 8.435 -3.094 1.00 95.69 181 GLU A N 1
ATOM 1378 C CA . GLU A 1 181 ? -13.281 9.572 -2.832 1.00 95.69 181 GLU A CA 1
ATOM 1379 C C . GLU A 1 181 ? -13.294 9.967 -1.357 1.00 95.69 181 GLU A C 1
ATOM 1381 O O . GLU A 1 181 ? -13.270 11.156 -1.028 1.00 95.69 181 GLU A O 1
ATOM 1386 N N . THR A 1 182 ? -13.309 8.968 -0.475 1.00 93.81 182 THR A N 1
ATOM 1387 C CA . THR A 1 182 ? -13.289 9.165 0.976 1.00 93.81 182 THR A CA 1
ATOM 1388 C C . THR A 1 182 ? -11.970 9.806 1.402 1.00 93.81 182 THR A C 1
ATOM 1390 O O . THR A 1 182 ? -11.976 10.847 2.059 1.00 93.81 182 THR A O 1
ATOM 1393 N N . VAL A 1 183 ? -10.839 9.259 0.943 1.00 94.44 183 VAL A N 1
ATOM 1394 C CA . VAL A 1 183 ? -9.509 9.815 1.230 1.00 94.44 183 VAL A CA 1
ATOM 1395 C C . VAL A 1 183 ? -9.340 11.205 0.611 1.00 94.44 183 VAL A C 1
ATOM 1397 O O . VAL A 1 183 ? -8.891 12.119 1.295 1.00 94.44 183 VAL A O 1
ATOM 1400 N N . ALA A 1 184 ? -9.752 11.412 -0.642 1.00 95.44 184 ALA A N 1
ATOM 1401 C CA . ALA A 1 184 ? -9.667 12.718 -1.298 1.00 95.44 184 ALA A CA 1
ATOM 1402 C C . ALA A 1 184 ? -10.477 13.793 -0.556 1.00 95.44 184 ALA A C 1
ATOM 1404 O O . ALA A 1 184 ? -10.013 14.923 -0.425 1.00 95.44 184 ALA A O 1
ATOM 1405 N N . THR A 1 185 ? -11.655 13.440 -0.030 1.00 94.06 185 THR A N 1
ATOM 1406 C CA . THR A 1 185 ? -12.463 14.353 0.794 1.00 94.06 185 THR A CA 1
ATOM 1407 C C . THR A 1 185 ? -11.748 14.697 2.101 1.00 94.06 185 THR A C 1
ATOM 1409 O O . THR A 1 185 ? -11.753 15.857 2.505 1.00 94.06 185 THR A O 1
ATOM 1412 N N . ALA A 1 186 ? -11.104 13.717 2.742 1.00 91.81 186 ALA A N 1
ATOM 1413 C CA . ALA A 1 186 ? -10.361 13.929 3.983 1.00 91.81 186 ALA A CA 1
ATOM 1414 C C . ALA A 1 186 ? -9.091 14.778 3.786 1.00 91.81 186 ALA A C 1
ATOM 1416 O O . ALA A 1 186 ? -8.746 15.572 4.655 1.00 91.81 186 ALA A O 1
ATOM 1417 N N . VAL A 1 187 ? -8.405 14.627 2.648 1.00 94.31 187 VAL A N 1
ATOM 1418 C CA . VAL A 1 187 ? -7.152 15.340 2.344 1.00 94.31 187 VAL A CA 1
ATOM 1419 C C . VAL A 1 187 ? -7.414 16.736 1.784 1.00 94.31 187 VAL A C 1
ATOM 1421 O O . VAL A 1 187 ? -6.764 17.693 2.190 1.00 94.31 187 VAL A O 1
ATOM 1424 N N . CYS A 1 188 ? -8.343 16.872 0.835 1.00 94.62 188 CYS A N 1
ATOM 1425 C CA . CYS A 1 188 ? -8.518 18.107 0.068 1.00 94.62 188 CYS A CA 1
ATOM 1426 C C . CYS A 1 188 ? -9.819 18.868 0.381 1.00 94.62 188 CYS A C 1
ATOM 1428 O O . CYS A 1 188 ? -10.054 19.931 -0.195 1.00 94.62 188 CYS A O 1
ATOM 1430 N N . GLY A 1 189 ? -10.674 18.336 1.258 1.00 91.50 189 GLY A N 1
ATOM 1431 C CA . GLY A 1 189 ? -11.982 18.904 1.574 1.00 91.50 189 GLY A CA 1
ATOM 1432 C C . GLY A 1 189 ? -13.053 18.649 0.505 1.00 91.50 189 GLY A C 1
ATOM 1433 O O . GLY A 1 189 ? -12.854 17.946 -0.489 1.00 91.50 189 GLY A O 1
ATOM 1434 N N . HIS A 1 190 ? -14.238 19.226 0.719 1.00 85.56 190 HIS A N 1
ATOM 1435 C CA . HIS A 1 190 ? -15.372 19.075 -0.194 1.00 85.56 190 HIS A CA 1
ATOM 1436 C C . HIS A 1 190 ? -15.154 19.802 -1.530 1.00 85.56 190 HIS A C 1
ATOM 1438 O O . HIS A 1 190 ? -14.632 20.912 -1.579 1.00 85.56 190 HIS A O 1
ATOM 1444 N N . GLY A 1 191 ? -15.626 19.192 -2.622 1.00 79.62 191 GLY A N 1
ATOM 1445 C CA . GLY A 1 191 ? -15.602 19.783 -3.967 1.00 79.62 191 GLY A CA 1
ATOM 1446 C C . GLY A 1 191 ? -14.386 19.403 -4.812 1.00 79.62 191 GLY A C 1
ATOM 1447 O O . GLY A 1 191 ? -14.369 19.690 -6.009 1.00 79.62 191 GLY A O 1
ATOM 1448 N N . GLN A 1 192 ? -13.406 18.707 -4.233 1.00 88.81 192 GLN A N 1
ATOM 1449 C CA . GLN A 1 192 ? -12.312 18.114 -4.992 1.00 88.81 192 GLN A CA 1
ATOM 1450 C C . GLN A 1 192 ? -12.704 16.755 -5.561 1.00 88.81 192 GLN A C 1
ATOM 1452 O O . GLN A 1 192 ? -13.493 16.001 -4.993 1.00 88.81 192 GLN A O 1
ATOM 1457 N N . THR A 1 193 ? -12.158 16.452 -6.732 1.00 95.81 193 THR A N 1
ATOM 1458 C CA . THR A 1 193 ? -12.434 15.192 -7.424 1.00 95.81 193 THR A CA 1
ATOM 1459 C C . THR A 1 193 ? -11.360 14.172 -7.081 1.00 95.81 193 THR A C 1
ATOM 1461 O O . THR A 1 193 ? -10.179 14.515 -7.036 1.00 95.81 193 THR A O 1
ATOM 1464 N N . TRP A 1 194 ? -11.740 12.905 -6.886 1.00 97.38 194 TRP A N 1
ATOM 1465 C CA . TRP A 1 194 ? -10.784 11.838 -6.559 1.00 97.38 194 TRP A CA 1
ATOM 1466 C C . TRP A 1 194 ? -9.669 11.712 -7.611 1.00 97.38 194 TRP A C 1
ATOM 1468 O O . TRP A 1 194 ? -8.527 11.424 -7.273 1.00 97.38 194 TRP A O 1
ATOM 1478 N N . TYR A 1 195 ? -9.966 11.988 -8.885 1.00 97.62 195 TYR A N 1
ATOM 1479 C CA . TYR A 1 195 ? -8.965 11.955 -9.952 1.00 97.62 195 TYR A CA 1
ATOM 1480 C C . TYR A 1 195 ? -8.030 13.172 -9.930 1.00 97.62 195 TYR A C 1
ATOM 1482 O O . TYR A 1 195 ? -6.860 13.026 -10.266 1.00 97.62 195 TYR A O 1
ATOM 1490 N N . GLY A 1 196 ? -8.508 14.352 -9.514 1.00 97.88 196 GLY A N 1
ATOM 1491 C CA . GLY A 1 196 ? -7.647 15.517 -9.282 1.00 97.88 196 GLY A CA 1
ATOM 1492 C C . GLY A 1 196 ? -6.707 15.294 -8.097 1.00 97.88 196 GLY A C 1
ATOM 1493 O O . GLY A 1 196 ? -5.520 15.588 -8.190 1.00 97.88 196 GLY A O 1
ATOM 1494 N N . TYR A 1 197 ? -7.218 14.678 -7.027 1.00 97.81 197 TYR A N 1
ATOM 1495 C CA . TYR A 1 197 ? -6.412 14.219 -5.896 1.00 97.81 197 TYR A CA 1
ATOM 1496 C C . TYR A 1 197 ? -5.321 13.228 -6.336 1.00 97.81 197 TYR A C 1
ATOM 1498 O O . TYR A 1 197 ? -4.148 13.428 -6.028 1.00 97.81 197 TYR A O 1
ATOM 1506 N N . LEU A 1 198 ? -5.669 12.194 -7.109 1.00 98.19 198 LEU A N 1
ATOM 1507 C CA . LEU A 1 198 ? -4.676 11.242 -7.614 1.00 98.19 198 LEU A CA 1
ATOM 1508 C C . LEU A 1 198 ? -3.588 11.923 -8.451 1.00 98.19 198 LEU A C 1
ATOM 1510 O O . LEU A 1 198 ? -2.412 11.607 -8.287 1.00 98.19 198 LEU A O 1
ATOM 1514 N N . ASP A 1 199 ? -3.959 12.846 -9.340 1.00 97.94 199 ASP A N 1
ATOM 1515 C CA . ASP A 1 199 ? -2.984 13.538 -10.186 1.00 97.94 199 ASP A CA 1
ATOM 1516 C C . ASP A 1 199 ? -2.022 14.406 -9.360 1.00 97.94 199 ASP A C 1
ATOM 1518 O O . ASP A 1 199 ? -0.814 14.383 -9.595 1.00 97.94 199 ASP A O 1
ATOM 1522 N N . ALA A 1 200 ? -2.549 15.101 -8.348 1.00 97.38 200 ALA A N 1
ATOM 1523 C CA . ALA A 1 200 ? -1.774 15.992 -7.494 1.00 97.38 200 ALA A CA 1
ATOM 1524 C C . ALA A 1 200 ? -0.877 15.263 -6.481 1.00 97.38 200 ALA A C 1
ATOM 1526 O O . ALA A 1 200 ? 0.183 15.783 -6.151 1.00 97.38 200 ALA A O 1
ATOM 1527 N N . PHE A 1 201 ? -1.276 14.089 -5.981 1.00 97.56 201 PHE A N 1
ATOM 1528 C CA . PHE A 1 201 ? -0.573 13.415 -4.878 1.00 97.56 201 PHE A CA 1
ATOM 1529 C C . PHE A 1 201 ? 0.107 12.096 -5.266 1.00 97.56 201 PHE A C 1
ATOM 1531 O O . PHE A 1 201 ? 1.099 11.721 -4.643 1.00 97.56 201 PHE A O 1
ATOM 1538 N N . HIS A 1 202 ? -0.390 11.392 -6.288 1.00 96.06 202 HIS A N 1
ATOM 1539 C CA . HIS A 1 202 ? 0.028 10.015 -6.594 1.00 96.06 202 HIS A CA 1
ATOM 1540 C C . HIS A 1 202 ? 0.678 9.829 -7.962 1.00 96.06 202 HIS A C 1
ATOM 1542 O O . HIS A 1 202 ? 1.284 8.787 -8.201 1.00 96.06 202 HIS A O 1
ATOM 1548 N N . LYS A 1 203 ? 0.618 10.811 -8.868 1.00 97.88 203 LYS A N 1
ATOM 1549 C CA . LYS A 1 203 ? 1.222 10.669 -10.204 1.00 97.88 203 LYS A CA 1
ATOM 1550 C C . LYS A 1 203 ? 2.713 10.328 -10.126 1.00 97.88 203 LYS A C 1
ATOM 1552 O O . LYS A 1 203 ? 3.155 9.326 -10.686 1.00 97.88 203 LYS A O 1
ATOM 1557 N N . ASN A 1 204 ? 3.490 11.129 -9.400 1.00 96.94 204 ASN A N 1
ATOM 1558 C CA . ASN A 1 204 ? 4.943 10.952 -9.336 1.00 96.94 204 ASN A CA 1
ATOM 1559 C C . ASN A 1 204 ? 5.346 9.722 -8.512 1.00 96.94 204 ASN A C 1
ATOM 1561 O O . ASN A 1 204 ? 6.337 9.069 -8.842 1.00 96.94 204 ASN A O 1
ATOM 1565 N N . SER A 1 205 ? 4.557 9.346 -7.500 1.00 93.69 205 SER A N 1
ATOM 1566 C CA . SER A 1 205 ? 4.774 8.103 -6.752 1.00 93.69 205 SER A CA 1
ATOM 1567 C C . SER A 1 205 ? 4.483 6.869 -7.613 1.00 93.69 205 SER A C 1
ATOM 1569 O O . SER A 1 205 ? 5.262 5.913 -7.599 1.00 93.69 205 SER A O 1
ATOM 1571 N N . TRP A 1 206 ? 3.433 6.910 -8.439 1.00 94.69 206 TRP A N 1
ATOM 1572 C CA . TRP A 1 206 ? 3.112 5.864 -9.409 1.00 94.69 206 TRP A CA 1
ATOM 1573 C C . TRP A 1 206 ? 4.188 5.732 -10.492 1.00 94.69 206 TRP A C 1
ATOM 1575 O O . TRP A 1 206 ? 4.592 4.610 -10.806 1.00 94.69 206 TRP A O 1
ATOM 1585 N N . ILE A 1 207 ? 4.701 6.848 -11.031 1.00 96.12 207 ILE A N 1
ATOM 1586 C CA . ILE A 1 207 ? 5.808 6.837 -12.004 1.00 96.12 207 ILE A CA 1
ATOM 1587 C C . ILE A 1 207 ? 7.056 6.222 -11.364 1.00 96.12 207 ILE A C 1
ATOM 1589 O O . ILE A 1 207 ? 7.622 5.282 -11.924 1.00 96.12 207 ILE A O 1
ATOM 1593 N N . ARG A 1 208 ? 7.449 6.686 -10.168 1.00 93.31 208 ARG A N 1
ATOM 1594 C CA . ARG A 1 208 ? 8.591 6.135 -9.422 1.00 93.31 208 ARG A CA 1
ATOM 1595 C C . ARG A 1 208 ? 8.450 4.636 -9.215 1.00 93.31 208 ARG A C 1
ATOM 1597 O O . ARG A 1 208 ? 9.353 3.889 -9.577 1.00 93.31 208 ARG A O 1
ATOM 1604 N N . ARG A 1 209 ? 7.310 4.192 -8.680 1.00 89.25 209 ARG A N 1
ATOM 1605 C CA . ARG A 1 209 ? 7.046 2.770 -8.442 1.00 89.25 209 ARG A CA 1
ATOM 1606 C C . ARG A 1 209 ? 7.076 1.970 -9.738 1.00 89.25 209 ARG A C 1
ATOM 1608 O O . ARG A 1 209 ? 7.671 0.907 -9.745 1.00 89.25 209 ARG A O 1
ATOM 1615 N N . SER A 1 210 ? 6.508 2.484 -10.827 1.00 91.75 210 SER A N 1
ATOM 1616 C CA . SER A 1 210 ? 6.549 1.812 -12.133 1.00 91.75 210 SER A CA 1
ATOM 1617 C C . SER A 1 210 ? 7.983 1.620 -12.628 1.00 91.75 210 SER A C 1
ATOM 1619 O O . SER A 1 210 ? 8.322 0.540 -13.099 1.00 91.75 210 SER A O 1
ATOM 1621 N N . MET A 1 211 ? 8.839 2.636 -12.469 1.00 93.88 211 MET A N 1
ATOM 1622 C CA . MET A 1 211 ? 10.258 2.521 -12.813 1.00 93.88 211 MET A CA 1
ATOM 1623 C C . MET A 1 211 ? 10.978 1.510 -11.918 1.00 93.88 211 MET A C 1
ATOM 1625 O O . MET A 1 211 ? 11.697 0.650 -12.414 1.00 93.88 211 MET A O 1
ATOM 1629 N N . THR A 1 212 ? 10.780 1.595 -10.603 1.00 88.19 212 THR A N 1
ATOM 1630 C CA . THR A 1 212 ? 11.411 0.689 -9.637 1.00 88.19 212 THR A CA 1
ATOM 1631 C C . THR A 1 212 ? 10.960 -0.757 -9.823 1.00 88.19 212 THR A C 1
ATOM 1633 O O . THR A 1 212 ? 11.803 -1.645 -9.797 1.00 88.19 212 THR A O 1
ATOM 1636 N N . SER A 1 213 ? 9.667 -1.002 -10.046 1.00 87.56 213 SER A N 1
ATOM 1637 C CA . SER A 1 213 ? 9.134 -2.338 -10.318 1.00 87.56 213 SER A CA 1
ATOM 1638 C C . SER A 1 213 ? 9.704 -2.909 -11.610 1.00 87.56 213 SER A C 1
ATOM 1640 O O . SER A 1 213 ? 10.160 -4.039 -11.597 1.00 87.56 213 SER A O 1
ATOM 1642 N N . GLU A 1 214 ? 9.789 -2.130 -12.693 1.00 91.44 214 GLU A N 1
ATOM 1643 C CA . GLU A 1 214 ? 10.390 -2.625 -13.939 1.00 91.44 214 GLU A CA 1
ATOM 1644 C C . GLU A 1 214 ? 11.872 -3.002 -13.758 1.00 91.44 214 GLU A C 1
ATOM 1646 O O . GLU A 1 214 ? 12.310 -4.034 -14.262 1.00 91.44 214 GLU A O 1
ATOM 1651 N N . LEU A 1 215 ? 12.643 -2.209 -13.004 1.00 91.88 215 LEU A N 1
ATOM 1652 C CA . LEU A 1 215 ? 14.037 -2.541 -12.686 1.00 91.88 215 LEU A CA 1
ATOM 1653 C C . LEU A 1 215 ? 14.147 -3.773 -11.781 1.00 91.88 215 LEU A C 1
ATOM 1655 O O . LEU A 1 215 ? 15.009 -4.618 -12.009 1.00 91.88 215 LEU A O 1
ATOM 1659 N N . PHE A 1 216 ? 13.280 -3.878 -10.773 1.00 88.75 216 PHE A N 1
ATOM 1660 C CA . PHE A 1 216 ? 13.219 -5.038 -9.891 1.00 88.75 216 PHE A CA 1
ATOM 1661 C C . PHE A 1 216 ? 12.899 -6.309 -10.680 1.00 88.75 216 PHE A C 1
ATOM 1663 O O . PHE A 1 216 ? 13.648 -7.274 -10.579 1.00 88.75 216 PHE A O 1
ATOM 1670 N N . ASP A 1 217 ? 11.851 -6.286 -11.505 1.00 87.81 217 ASP A N 1
ATOM 1671 C CA . ASP A 1 217 ? 11.390 -7.427 -12.298 1.00 87.81 217 ASP A CA 1
ATOM 1672 C C . ASP A 1 217 ? 12.478 -7.912 -13.261 1.00 87.81 217 ASP A C 1
ATOM 1674 O O . ASP A 1 217 ? 12.676 -9.112 -13.427 1.00 87.81 217 ASP A O 1
ATOM 1678 N N . VAL A 1 218 ? 13.225 -6.989 -13.877 1.00 93.06 218 VAL A N 1
ATOM 1679 C CA . VAL A 1 218 ? 14.361 -7.328 -14.746 1.00 93.06 218 VAL A CA 1
ATOM 1680 C C . VAL A 1 218 ? 15.435 -8.108 -13.992 1.00 93.06 218 VAL A C 1
ATOM 1682 O O . VAL A 1 218 ? 15.957 -9.086 -14.523 1.00 93.06 218 VAL A O 1
ATOM 1685 N N . VAL A 1 219 ? 15.772 -7.691 -12.770 1.00 91.56 219 VAL A N 1
ATOM 1686 C CA . VAL A 1 219 ? 16.780 -8.376 -11.951 1.00 91.56 219 VAL A CA 1
ATOM 1687 C C . VAL A 1 219 ? 16.235 -9.699 -11.420 1.00 91.56 219 VAL A C 1
ATOM 1689 O O . VAL A 1 219 ? 16.918 -10.713 -11.522 1.00 91.56 219 VAL A O 1
ATOM 1692 N N . TRP A 1 220 ? 15.004 -9.699 -10.908 1.00 89.31 220 TRP A N 1
ATOM 1693 C CA . TRP A 1 220 ? 14.322 -10.872 -10.365 1.00 89.31 220 TRP A CA 1
ATOM 1694 C C . TRP A 1 220 ? 14.224 -12.003 -11.392 1.00 89.31 220 TRP A C 1
ATOM 1696 O O . TRP A 1 220 ? 14.601 -13.136 -11.113 1.00 89.31 220 TRP A O 1
ATOM 1706 N N . HIS A 1 221 ? 13.809 -11.674 -12.615 1.00 89.81 221 HIS A N 1
ATOM 1707 C CA . HIS A 1 221 ? 13.643 -12.637 -13.703 1.00 89.81 221 HIS A CA 1
ATOM 1708 C C . HIS A 1 221 ? 14.923 -12.875 -14.521 1.00 89.81 221 HIS A C 1
ATOM 1710 O O . HIS A 1 221 ? 14.888 -13.564 -15.543 1.00 89.81 221 HIS A O 1
ATOM 1716 N N . ALA A 1 222 ? 16.076 -12.332 -14.109 1.00 90.38 222 ALA A N 1
ATOM 1717 C CA . ALA A 1 222 ? 17.339 -12.545 -14.821 1.00 90.38 222 ALA A CA 1
ATOM 1718 C C . ALA A 1 222 ? 17.802 -14.011 -14.784 1.00 90.38 222 ALA A C 1
ATOM 1720 O O . ALA A 1 222 ? 18.583 -14.429 -15.637 1.00 90.38 222 ALA A O 1
ATOM 1721 N N . ARG A 1 223 ? 17.317 -14.779 -13.799 1.00 88.94 223 ARG A N 1
ATOM 1722 C CA . ARG A 1 223 ? 17.615 -16.203 -13.604 1.00 88.94 223 ARG A CA 1
ATOM 1723 C C . ARG A 1 223 ? 16.485 -17.134 -14.038 1.00 88.94 223 ARG A C 1
ATOM 1725 O O . ARG A 1 223 ? 16.569 -18.333 -13.785 1.00 88.94 223 ARG A O 1
ATOM 1732 N N . ASP A 1 224 ? 15.441 -16.618 -14.672 1.00 88.38 224 ASP A N 1
ATOM 1733 C CA . ASP A 1 224 ? 14.383 -17.477 -15.194 1.00 88.38 224 ASP A CA 1
ATOM 1734 C C . ASP A 1 224 ? 14.931 -18.338 -16.336 1.00 88.38 224 ASP A C 1
ATOM 1736 O O . ASP A 1 224 ? 15.649 -17.836 -17.202 1.00 88.38 224 ASP A O 1
ATOM 1740 N N . ASP A 1 225 ? 14.559 -19.618 -16.352 1.00 82.06 225 ASP A N 1
ATOM 1741 C CA . ASP A 1 225 ? 14.859 -20.567 -17.428 1.00 82.06 225 ASP A CA 1
ATOM 1742 C C . ASP A 1 225 ? 16.356 -20.704 -17.781 1.00 82.06 225 ASP A C 1
ATOM 1744 O O . ASP A 1 225 ? 16.739 -20.715 -18.950 1.00 82.06 225 ASP A O 1
ATOM 1748 N N . LEU A 1 226 ? 17.218 -20.907 -16.773 1.00 84.19 226 LEU A N 1
ATOM 1749 C CA . LEU A 1 226 ? 18.656 -21.207 -16.959 1.00 84.19 226 LEU A CA 1
ATOM 1750 C C . LEU A 1 226 ? 18.938 -22.527 -17.710 1.00 84.19 226 LEU A C 1
ATOM 1752 O O . LEU A 1 226 ? 20.093 -22.876 -17.975 1.00 84.19 226 LEU A O 1
ATOM 1756 N N . HIS A 1 227 ? 17.903 -23.316 -18.004 1.00 80.44 227 HIS A N 1
ATOM 1757 C CA . HIS A 1 227 ? 18.036 -24.601 -18.675 1.00 80.44 227 HIS A CA 1
ATOM 1758 C C . HIS A 1 227 ? 18.629 -24.421 -20.079 1.00 80.44 227 HIS A C 1
ATOM 1760 O O . HIS A 1 227 ? 18.065 -23.747 -20.934 1.00 80.44 227 HIS A O 1
ATOM 1766 N N . GLY A 1 228 ? 19.774 -25.061 -20.322 1.00 82.94 228 GLY A N 1
ATOM 1767 C CA . GLY A 1 228 ? 20.496 -24.972 -21.594 1.00 82.94 228 GLY A CA 1
ATOM 1768 C C . GLY A 1 228 ? 21.623 -23.939 -21.617 1.00 82.94 228 GLY A C 1
ATOM 1769 O O . GLY A 1 228 ? 22.324 -23.862 -22.623 1.00 82.94 228 GLY A O 1
ATOM 1770 N N . TRP A 1 229 ? 21.842 -23.188 -20.532 1.00 88.50 229 TRP A N 1
ATOM 1771 C CA . TRP A 1 229 ? 23.004 -22.302 -20.403 1.00 88.50 229 TRP A CA 1
ATOM 1772 C C . TRP A 1 229 ? 24.223 -23.092 -19.924 1.00 88.50 229 TRP A C 1
ATOM 1774 O O . TRP A 1 229 ? 24.084 -24.073 -19.185 1.00 88.50 229 TRP A O 1
ATOM 1784 N N . SER A 1 230 ? 25.425 -22.673 -20.315 1.00 91.31 230 SER A N 1
ATOM 1785 C CA . SER A 1 230 ? 26.661 -23.284 -19.825 1.00 91.31 230 SER A CA 1
ATOM 1786 C C . SER A 1 230 ? 26.846 -23.034 -18.318 1.00 91.31 230 SER A C 1
ATOM 1788 O O . SER A 1 230 ? 26.375 -22.018 -17.799 1.00 91.31 230 SER A O 1
ATOM 1790 N N . PRO A 1 231 ? 27.563 -23.909 -17.587 1.00 91.88 231 PRO A N 1
ATOM 1791 C CA . PRO A 1 231 ? 27.826 -23.701 -16.160 1.00 91.88 231 PRO A CA 1
ATOM 1792 C C . PRO A 1 231 ? 28.479 -22.345 -15.846 1.00 91.88 231 PRO A C 1
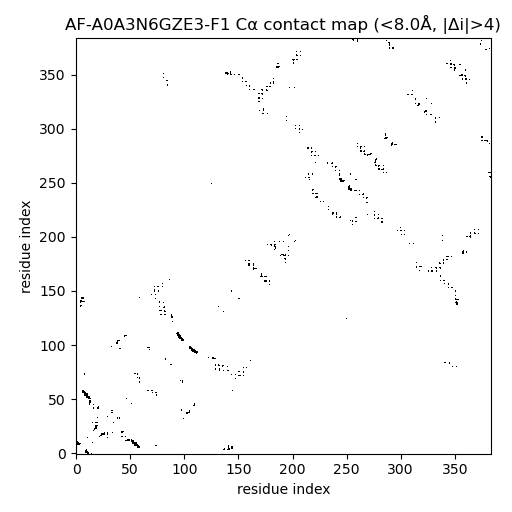ATOM 1794 O O . PRO A 1 231 ? 28.144 -21.719 -14.846 1.00 91.88 231 PRO A O 1
ATOM 1797 N N . GLN A 1 232 ? 29.357 -21.862 -16.731 1.00 90.44 232 GLN A N 1
ATOM 1798 C CA . GLN A 1 232 ? 30.036 -20.575 -16.578 1.00 90.44 232 GLN A CA 1
ATOM 1799 C C . GLN A 1 232 ? 29.069 -19.384 -16.691 1.00 90.44 232 GLN A C 1
ATOM 1801 O O . GLN A 1 232 ? 29.165 -18.440 -15.910 1.00 90.44 232 GLN A O 1
ATOM 1806 N N . GLU A 1 233 ? 28.123 -19.423 -17.636 1.00 89.56 233 GLU A N 1
ATOM 1807 C CA . GLU A 1 233 ? 27.091 -18.383 -17.783 1.00 89.56 233 GLU A CA 1
ATOM 1808 C C . GLU A 1 233 ? 26.156 -18.362 -16.568 1.00 89.56 233 GLU A C 1
ATOM 1810 O O . GLU A 1 233 ? 25.847 -17.297 -16.030 1.00 89.56 233 GLU A O 1
ATOM 1815 N N . GLN A 1 234 ? 25.754 -19.544 -16.089 1.00 92.12 234 GLN A N 1
ATOM 1816 C CA . GLN A 1 234 ? 24.914 -19.672 -14.898 1.00 92.12 234 GLN A CA 1
ATOM 1817 C C . GLN A 1 234 ? 25.602 -19.102 -13.651 1.00 92.12 234 GLN A C 1
ATOM 1819 O O . GLN A 1 234 ? 24.971 -18.378 -12.878 1.00 92.12 234 GLN A O 1
ATOM 1824 N N . GLU A 1 235 ? 26.891 -19.394 -13.460 1.00 91.94 235 GLU A N 1
ATOM 1825 C CA . GLU A 1 235 ? 27.678 -18.889 -12.332 1.00 91.94 235 GLU A CA 1
ATOM 1826 C C . GLU A 1 235 ? 27.855 -17.365 -12.395 1.00 91.94 235 GLU A C 1
ATOM 1828 O O . GLU A 1 235 ? 27.645 -16.675 -11.392 1.00 91.94 235 GLU A O 1
ATOM 1833 N N . ALA A 1 236 ? 28.167 -16.818 -13.575 1.00 90.44 236 ALA A N 1
ATOM 1834 C CA . ALA A 1 236 ? 28.328 -15.379 -13.769 1.00 90.44 236 ALA A CA 1
ATOM 1835 C C . ALA A 1 236 ? 27.042 -14.609 -13.429 1.00 90.44 236 ALA A C 1
ATOM 1837 O O . ALA A 1 236 ? 27.074 -13.622 -12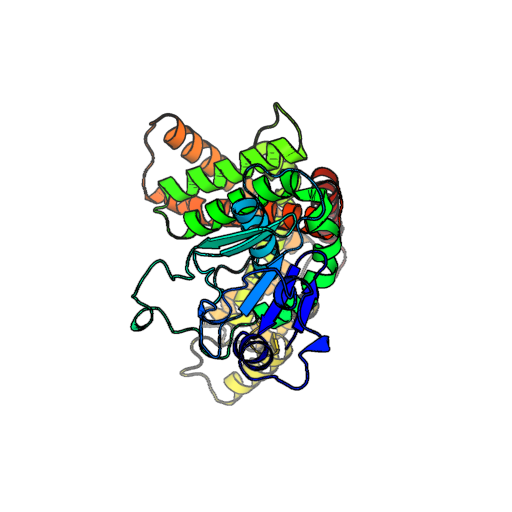.690 1.00 90.44 236 ALA A O 1
ATOM 1838 N N . ILE A 1 237 ? 25.896 -15.088 -13.917 1.00 92.38 237 ILE A N 1
ATOM 1839 C CA . ILE A 1 237 ? 24.600 -14.437 -13.691 1.00 92.38 237 ILE A CA 1
ATOM 1840 C C . ILE A 1 237 ? 24.151 -14.602 -12.244 1.00 92.38 237 ILE A C 1
ATOM 1842 O O . ILE A 1 237 ? 23.688 -13.631 -11.651 1.00 92.38 237 ILE A O 1
ATOM 1846 N N . THR A 1 238 ? 24.345 -15.780 -11.646 1.00 90.50 238 THR A N 1
ATOM 1847 C CA . THR A 1 238 ? 24.047 -16.011 -10.223 1.00 90.50 238 THR A CA 1
ATOM 1848 C C . THR A 1 238 ? 24.860 -15.069 -9.336 1.00 90.50 238 THR A C 1
ATOM 1850 O O . THR A 1 238 ? 24.300 -14.426 -8.454 1.00 90.50 238 THR A O 1
ATOM 1853 N N . THR A 1 239 ? 26.150 -14.887 -9.630 1.00 91.50 239 THR A N 1
ATOM 1854 C CA . THR A 1 239 ? 27.025 -13.977 -8.877 1.00 91.50 239 THR A CA 1
ATOM 1855 C C . THR A 1 239 ? 26.538 -12.525 -8.932 1.00 91.50 239 THR A C 1
ATOM 1857 O O . THR A 1 239 ? 26.495 -11.844 -7.906 1.00 91.50 239 THR A O 1
ATOM 1860 N N . ILE A 1 240 ? 26.154 -12.029 -10.115 1.00 90.94 240 ILE A N 1
ATOM 1861 C CA . ILE A 1 240 ? 25.639 -10.657 -10.266 1.00 90.94 240 ILE A CA 1
ATOM 1862 C C . ILE A 1 240 ? 24.258 -10.524 -9.613 1.00 90.94 240 ILE A C 1
ATOM 1864 O O . ILE A 1 240 ? 24.001 -9.554 -8.902 1.00 90.94 240 ILE A O 1
ATOM 1868 N N . HIS A 1 241 ? 23.379 -11.502 -9.818 1.00 90.06 241 HIS A N 1
ATOM 1869 C CA . HIS A 1 241 ? 22.035 -11.527 -9.252 1.00 90.06 241 HIS A CA 1
ATOM 1870 C C . HIS A 1 241 ? 22.059 -11.493 -7.720 1.00 90.06 241 HIS A C 1
ATOM 1872 O O . HIS A 1 241 ? 21.412 -10.637 -7.124 1.00 90.06 241 HIS A O 1
ATOM 1878 N N . ASP A 1 242 ? 22.847 -12.354 -7.077 1.00 88.31 242 ASP A N 1
ATOM 1879 C CA . ASP A 1 242 ? 22.912 -12.448 -5.611 1.00 88.31 242 ASP A CA 1
ATOM 1880 C C . ASP A 1 242 ? 23.602 -11.220 -4.988 1.00 88.31 242 ASP A C 1
ATOM 1882 O O . ASP A 1 242 ? 23.363 -10.860 -3.834 1.00 88.31 242 ASP A O 1
ATOM 1886 N N . LYS A 1 243 ? 24.423 -10.510 -5.773 1.00 88.81 243 LYS A N 1
ATOM 1887 C CA . LYS A 1 243 ? 24.953 -9.190 -5.413 1.00 88.81 243 LYS A CA 1
ATOM 1888 C C . LYS A 1 243 ? 23.867 -8.103 -5.447 1.00 88.81 243 LYS A C 1
ATOM 1890 O O . LYS A 1 243 ? 23.958 -7.141 -4.678 1.00 88.81 243 LYS A O 1
ATOM 1895 N N . LEU A 1 244 ? 22.886 -8.220 -6.343 1.00 88.38 244 LEU A N 1
ATOM 1896 C CA . LEU A 1 244 ? 21.820 -7.238 -6.558 1.00 88.38 244 LEU A CA 1
ATOM 1897 C C . LEU A 1 244 ? 20.598 -7.455 -5.665 1.00 88.38 244 LEU A C 1
ATOM 1899 O O . LEU A 1 244 ? 20.005 -6.481 -5.196 1.00 88.38 244 LEU A O 1
ATOM 1903 N N . LEU A 1 245 ? 20.237 -8.711 -5.420 1.00 85.69 245 LEU A N 1
ATOM 1904 C CA . LEU A 1 245 ? 19.104 -9.106 -4.598 1.00 85.69 245 LEU A CA 1
ATOM 1905 C C . LEU A 1 245 ? 19.594 -9.650 -3.266 1.00 85.69 245 LEU A C 1
ATOM 1907 O O . LEU A 1 245 ? 20.235 -10.692 -3.174 1.00 85.69 245 LEU A O 1
ATOM 1911 N N . ARG A 1 246 ? 19.257 -8.930 -2.199 1.00 80.50 246 ARG A N 1
ATOM 1912 C CA . ARG A 1 246 ? 19.475 -9.392 -0.835 1.00 80.50 246 ARG A CA 1
ATOM 1913 C C . ARG A 1 246 ? 18.223 -10.109 -0.374 1.00 80.50 246 ARG A C 1
ATOM 1915 O O . ARG A 1 246 ? 17.165 -9.495 -0.231 1.00 80.50 246 ARG A O 1
ATOM 1922 N N . HIS A 1 247 ? 18.375 -11.390 -0.085 1.00 72.50 247 HIS A N 1
ATOM 1923 C CA . HIS A 1 247 ? 17.359 -12.166 0.605 1.00 72.50 247 HIS A CA 1
ATOM 1924 C C . HIS A 1 247 ? 17.590 -12.024 2.110 1.00 72.50 247 HIS A C 1
ATOM 1926 O O . HIS A 1 247 ? 18.638 -12.414 2.628 1.00 72.50 247 HIS A O 1
ATOM 1932 N N . ARG A 1 248 ? 16.638 -11.419 2.824 1.00 59.66 248 ARG A N 1
ATOM 1933 C CA . ARG A 1 248 ? 16.645 -11.389 4.291 1.00 59.66 248 ARG A CA 1
ATOM 1934 C C . ARG A 1 248 ? 15.358 -12.027 4.779 1.00 59.66 248 ARG A C 1
ATOM 1936 O O . ARG A 1 248 ? 14.290 -11.429 4.676 1.00 59.66 248 ARG A O 1
ATOM 1943 N N . ASN A 1 249 ? 15.482 -13.224 5.346 1.00 63.34 249 ASN A N 1
ATOM 1944 C CA . ASN A 1 249 ? 14.346 -14.088 5.656 1.00 63.34 249 ASN A CA 1
ATOM 1945 C C . ASN A 1 249 ? 13.520 -14.328 4.375 1.00 63.34 249 ASN A C 1
ATOM 1947 O O . ASN A 1 249 ? 14.062 -14.808 3.386 1.00 63.34 249 ASN A O 1
ATOM 1951 N N . TRP A 1 250 ? 12.246 -13.941 4.387 1.00 60.16 250 TRP A N 1
ATOM 1952 C CA . TRP A 1 250 ? 11.278 -14.133 3.304 1.00 60.16 250 TRP A CA 1
ATOM 1953 C C . TRP A 1 250 ? 11.151 -12.932 2.365 1.00 60.16 250 TRP A C 1
ATOM 1955 O O . TRP A 1 250 ? 10.341 -12.952 1.445 1.00 60.16 250 TRP A O 1
ATOM 1965 N N . GLU A 1 251 ? 11.932 -11.875 2.591 1.00 58.78 251 GLU A N 1
ATOM 1966 C CA . GLU A 1 251 ? 11.866 -10.663 1.787 1.00 58.78 251 GLU A CA 1
ATOM 1967 C C . GLU A 1 251 ? 13.057 -10.582 0.834 1.00 58.78 251 GLU A C 1
ATOM 1969 O O . GLU A 1 251 ? 14.219 -10.712 1.237 1.00 58.78 251 GLU A O 1
ATOM 1974 N N . SER A 1 252 ? 12.751 -10.322 -0.435 1.00 70.50 252 SER A N 1
ATOM 1975 C CA . SER A 1 252 ? 13.749 -10.018 -1.452 1.00 70.50 252 SER A CA 1
ATOM 1976 C C . SER A 1 252 ? 13.791 -8.514 -1.654 1.00 70.50 252 SER A C 1
ATOM 1978 O O . SER A 1 252 ? 12.817 -7.905 -2.091 1.00 70.50 252 SER A O 1
ATOM 1980 N N . ARG A 1 253 ? 14.926 -7.903 -1.316 1.00 75.44 253 ARG A N 1
ATOM 1981 C CA . ARG A 1 253 ? 15.156 -6.470 -1.507 1.00 75.44 253 ARG A CA 1
ATOM 1982 C C . ARG A 1 253 ? 16.274 -6.274 -2.510 1.00 75.44 253 ARG A C 1
ATOM 1984 O O . ARG A 1 253 ? 17.350 -6.843 -2.348 1.00 75.44 253 ARG A O 1
ATOM 1991 N N . ALA A 1 254 ? 16.048 -5.416 -3.495 1.00 82.06 254 ALA A N 1
ATOM 1992 C CA . ALA A 1 254 ? 17.120 -4.923 -4.347 1.00 82.06 254 ALA A CA 1
ATOM 1993 C C . ALA A 1 254 ? 17.535 -3.518 -3.911 1.00 82.06 254 ALA A C 1
ATOM 1995 O O . ALA A 1 254 ? 16.698 -2.634 -3.709 1.00 82.06 254 ALA A O 1
ATOM 1996 N N . ASP A 1 255 ? 18.844 -3.314 -3.787 1.00 82.31 255 ASP A N 1
ATOM 1997 C CA . ASP A 1 255 ? 19.409 -1.974 -3.680 1.00 82.31 255 ASP A CA 1
ATOM 1998 C C . ASP A 1 255 ? 19.349 -1.335 -5.066 1.00 82.31 255 ASP A C 1
ATOM 2000 O O . ASP A 1 255 ? 20.174 -1.602 -5.936 1.00 82.31 255 ASP A O 1
ATOM 2004 N N . MET A 1 256 ? 18.339 -0.505 -5.294 1.00 84.25 256 MET A N 1
ATOM 2005 C CA . MET A 1 256 ? 18.078 0.051 -6.616 1.00 84.25 256 MET A CA 1
ATOM 2006 C C . MET A 1 256 ? 19.172 1.023 -7.105 1.00 84.25 256 MET A C 1
ATOM 2008 O O . MET A 1 256 ? 19.268 1.268 -8.307 1.00 84.25 256 MET A O 1
ATOM 2012 N N . ALA A 1 257 ? 20.025 1.552 -6.214 1.00 85.12 257 ALA A N 1
ATOM 2013 C CA . ALA A 1 257 ? 21.203 2.320 -6.624 1.00 85.12 257 ALA A CA 1
ATOM 2014 C C . ALA A 1 257 ? 22.231 1.375 -7.243 1.00 85.12 257 ALA A C 1
ATOM 2016 O O . ALA A 1 257 ? 22.789 1.645 -8.305 1.00 85.12 257 ALA A O 1
ATOM 2017 N N . GLN A 1 258 ? 22.427 0.231 -6.594 1.00 89.19 258 GLN A N 1
ATOM 2018 C CA . GLN A 1 258 ? 23.304 -0.824 -7.068 1.00 89.19 258 GLN A CA 1
ATOM 2019 C C . GLN A 1 258 ? 22.768 -1.482 -8.347 1.00 89.19 258 GLN A C 1
ATOM 2021 O O . GLN A 1 258 ? 23.544 -1.718 -9.270 1.00 89.19 258 GLN A O 1
ATOM 2026 N N . VAL A 1 259 ? 21.449 -1.701 -8.447 1.00 90.06 259 VAL A N 1
ATOM 2027 C CA . VAL A 1 259 ? 20.794 -2.185 -9.675 1.00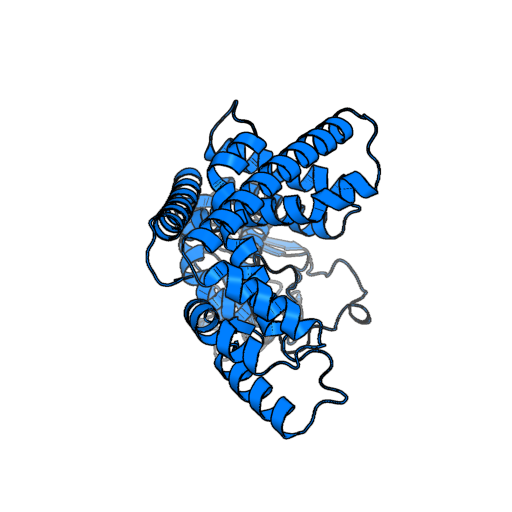 90.06 259 VAL A CA 1
ATOM 2028 C C . VAL A 1 259 ? 21.121 -1.270 -10.840 1.00 90.06 259 VAL A C 1
ATOM 2030 O O . VAL A 1 259 ? 21.568 -1.753 -11.872 1.00 90.06 259 VAL A O 1
ATOM 2033 N N . ALA A 1 260 ? 20.969 0.045 -10.681 1.00 89.38 260 ALA A N 1
ATOM 2034 C CA . ALA A 1 260 ? 21.240 0.966 -11.776 1.00 89.38 260 ALA A CA 1
ATOM 2035 C C . ALA A 1 260 ? 22.704 0.970 -12.243 1.00 89.38 260 ALA A C 1
ATOM 2037 O O . ALA A 1 260 ? 22.960 1.203 -13.423 1.00 89.38 260 ALA A O 1
ATOM 2038 N N . VAL A 1 261 ? 23.649 0.697 -11.340 1.00 90.81 261 VAL A N 1
ATOM 2039 C CA . VAL A 1 261 ? 25.080 0.601 -11.664 1.00 90.81 261 VAL A CA 1
ATOM 2040 C C . VAL A 1 261 ? 25.417 -0.713 -12.373 1.00 90.81 261 VAL A C 1
ATOM 2042 O O . VAL A 1 261 ? 26.184 -0.704 -13.331 1.00 90.81 261 VAL A O 1
ATOM 2045 N N . GLU A 1 262 ? 24.855 -1.836 -11.928 1.00 93.94 262 GLU A N 1
ATOM 2046 C CA . GLU A 1 262 ? 25.231 -3.173 -12.417 1.00 93.94 262 GLU A CA 1
ATOM 2047 C C . GLU A 1 262 ? 24.362 -3.681 -13.572 1.00 93.94 262 GLU A C 1
ATOM 2049 O O . GLU A 1 262 ? 24.705 -4.687 -14.192 1.00 93.94 262 GLU A O 1
ATOM 2054 N N . LEU A 1 263 ? 23.249 -3.014 -13.894 1.00 94.44 263 LEU A N 1
ATOM 2055 C CA . LEU A 1 263 ? 22.353 -3.450 -14.969 1.00 94.44 263 LEU A CA 1
ATOM 2056 C C . LEU A 1 263 ? 23.064 -3.651 -16.322 1.00 94.44 263 LEU A C 1
ATOM 2058 O O . LEU A 1 263 ? 22.765 -4.642 -16.991 1.00 94.44 263 LEU A O 1
ATOM 2062 N N . PRO A 1 264 ? 24.024 -2.793 -16.735 1.00 94.56 264 PRO A N 1
ATOM 2063 C CA . PRO A 1 264 ? 24.823 -3.040 -17.935 1.00 94.56 264 PRO A CA 1
ATOM 2064 C C . PRO A 1 264 ? 25.675 -4.316 -17.846 1.00 94.56 264 PRO A C 1
ATOM 2066 O O . PRO A 1 264 ? 25.731 -5.074 -18.812 1.00 94.56 264 PRO A O 1
ATOM 2069 N N . SER A 1 265 ? 26.298 -4.584 -16.691 1.00 94.62 265 SER A N 1
ATOM 2070 C CA . SER A 1 265 ? 27.075 -5.810 -16.447 1.00 94.62 265 SER A CA 1
ATOM 2071 C C . SER A 1 265 ? 26.185 -7.050 -16.520 1.00 94.62 265 SER A C 1
ATOM 2073 O O . SER A 1 265 ? 26.552 -8.044 -17.144 1.00 94.62 265 SER A O 1
ATOM 2075 N N . LEU A 1 266 ? 24.985 -6.976 -15.934 1.00 95.12 266 LEU A N 1
ATOM 2076 C CA . LEU A 1 266 ? 23.994 -8.046 -16.000 1.00 95.12 266 LEU A CA 1
ATOM 2077 C C . LEU A 1 266 ? 23.547 -8.301 -17.446 1.00 95.12 266 LEU A C 1
ATOM 2079 O O . LEU A 1 266 ? 23.483 -9.451 -17.869 1.00 95.12 266 LEU A O 1
ATOM 2083 N N . ALA A 1 267 ? 23.289 -7.247 -18.227 1.00 96.00 267 ALA A N 1
ATOM 2084 C CA . ALA A 1 267 ? 22.930 -7.378 -19.639 1.00 96.00 267 ALA A CA 1
ATOM 2085 C C . ALA A 1 267 ? 24.039 -8.061 -20.456 1.00 96.00 267 ALA A C 1
ATOM 2087 O O . ALA A 1 267 ? 23.737 -8.918 -21.282 1.00 96.00 267 ALA A O 1
ATOM 2088 N N . ALA A 1 268 ? 25.305 -7.714 -20.205 1.00 94.69 268 ALA A N 1
ATOM 2089 C CA . ALA A 1 268 ? 26.456 -8.301 -20.892 1.00 94.69 268 ALA A CA 1
ATOM 2090 C C . ALA A 1 268 ? 26.702 -9.775 -20.523 1.00 94.69 268 ALA A C 1
ATOM 2092 O O . ALA A 1 268 ? 27.234 -10.523 -21.338 1.00 94.69 268 ALA A O 1
ATOM 2093 N N . ALA A 1 269 ? 26.322 -10.193 -19.312 1.00 93.62 269 ALA A N 1
ATOM 2094 C CA . ALA A 1 269 ? 26.424 -11.585 -18.875 1.00 93.62 269 ALA A CA 1
ATOM 2095 C C . ALA A 1 269 ? 25.308 -12.478 -19.448 1.00 93.62 269 ALA A C 1
ATOM 2097 O O . ALA A 1 269 ? 25.483 -13.690 -19.537 1.00 93.62 269 ALA A O 1
ATOM 2098 N N . LEU A 1 270 ? 24.166 -11.893 -19.825 1.00 93.69 270 LEU A N 1
ATOM 2099 C CA . LEU A 1 270 ? 23.014 -12.616 -20.363 1.00 93.69 270 LEU A CA 1
ATOM 2100 C C . LEU A 1 270 ? 23.204 -12.954 -21.855 1.00 93.69 270 LEU A C 1
ATOM 2102 O O . LEU A 1 270 ? 23.559 -12.058 -22.626 1.00 93.69 270 LEU A O 1
ATOM 2106 N N . PRO A 1 271 ? 22.888 -14.186 -22.309 1.00 92.00 271 PRO A N 1
ATOM 2107 C CA . PRO A 1 271 ? 23.035 -14.547 -23.719 1.00 92.00 271 PRO A CA 1
ATOM 2108 C C . PRO A 1 271 ? 22.135 -13.700 -24.635 1.00 92.00 271 PRO A C 1
ATOM 2110 O O . PRO A 1 271 ? 20.926 -13.610 -24.409 1.00 92.00 271 PRO A O 1
ATOM 2113 N N . GLU A 1 272 ? 22.697 -13.125 -25.706 1.00 93.00 272 GLU A N 1
ATOM 2114 C CA . GLU A 1 272 ? 22.042 -12.097 -26.547 1.00 93.00 272 GLU A CA 1
ATOM 2115 C C . GLU A 1 272 ? 20.679 -12.508 -27.133 1.00 93.00 272 GLU A C 1
ATOM 2117 O O . GLU A 1 272 ? 19.785 -11.682 -27.326 1.00 93.00 272 GLU A O 1
ATOM 2122 N N . HIS A 1 273 ? 20.497 -13.801 -27.402 1.00 90.12 273 HIS A N 1
ATOM 2123 C CA . HIS A 1 273 ? 19.283 -14.350 -28.006 1.00 90.12 273 HIS A CA 1
ATOM 2124 C C . HIS A 1 273 ? 18.112 -14.498 -27.016 1.00 90.12 273 HIS A C 1
ATOM 2126 O O . HIS A 1 273 ? 16.989 -14.803 -27.425 1.00 90.12 273 HIS A O 1
ATOM 2132 N N . THR A 1 274 ? 18.346 -14.290 -25.718 1.00 92.25 274 THR A N 1
ATOM 2133 C CA . THR A 1 274 ? 17.347 -14.512 -24.665 1.00 92.25 274 THR A CA 1
ATOM 2134 C C . THR A 1 274 ? 16.378 -13.335 -24.516 1.00 92.25 274 THR A C 1
ATOM 2136 O O . THR A 1 274 ? 16.629 -12.195 -24.925 1.00 92.25 274 THR A O 1
ATOM 2139 N N . LEU A 1 275 ? 15.204 -13.592 -23.932 1.00 92.44 275 LEU A N 1
ATOM 2140 C CA . LEU A 1 275 ? 14.270 -12.524 -23.560 1.00 92.44 275 LEU A CA 1
ATOM 2141 C C . LEU A 1 275 ? 14.836 -11.673 -22.413 1.00 92.44 275 LEU A C 1
ATOM 2143 O O . LEU A 1 275 ? 14.657 -10.456 -22.412 1.00 92.44 275 LEU A O 1
ATOM 2147 N N . GLN A 1 276 ? 15.539 -12.318 -21.485 1.00 93.94 276 GLN A N 1
ATOM 2148 C CA . GLN A 1 276 ? 16.194 -11.737 -20.323 1.00 93.94 276 GLN A CA 1
ATOM 2149 C C . GLN A 1 276 ? 17.224 -10.699 -20.773 1.00 93.94 276 GLN A C 1
ATOM 2151 O O . GLN A 1 276 ? 17.105 -9.541 -20.384 1.00 93.94 276 GLN A O 1
ATOM 2156 N N . HIS A 1 277 ? 18.141 -11.053 -21.686 1.00 95.00 277 HIS A N 1
ATOM 2157 C CA . HIS A 1 277 ? 19.098 -10.096 -22.253 1.00 95.00 277 HIS A CA 1
ATOM 2158 C C . HIS A 1 277 ? 18.395 -8.871 -22.846 1.00 95.00 277 HIS A C 1
ATOM 2160 O O . HIS A 1 277 ? 18.714 -7.741 -22.485 1.00 95.00 277 HIS A O 1
ATOM 2166 N N . ARG A 1 278 ? 17.388 -9.071 -23.710 1.00 96.25 278 ARG A N 1
ATOM 2167 C CA . ARG A 1 278 ? 16.666 -7.960 -24.358 1.00 96.25 278 ARG A CA 1
ATOM 2168 C C . ARG A 1 278 ? 15.991 -7.028 -23.350 1.00 96.25 278 ARG A C 1
ATOM 2170 O O . ARG A 1 278 ? 16.054 -5.812 -23.520 1.00 96.25 278 ARG A O 1
ATOM 2177 N N . ARG A 1 279 ? 15.352 -7.578 -22.311 1.00 95.81 279 ARG A N 1
ATOM 2178 C CA . ARG A 1 279 ? 14.713 -6.792 -21.241 1.00 95.81 279 ARG A CA 1
ATOM 2179 C C . ARG A 1 279 ? 15.751 -6.019 -20.427 1.00 95.81 279 ARG A C 1
ATOM 2181 O O . ARG A 1 279 ? 15.602 -4.808 -20.266 1.00 95.81 279 ARG A O 1
ATOM 2188 N N . THR A 1 280 ? 16.822 -6.682 -19.995 1.00 96.06 280 THR A N 1
ATOM 2189 C CA . THR A 1 280 ? 17.895 -6.065 -19.203 1.00 96.06 280 THR A CA 1
ATOM 2190 C C . THR A 1 280 ? 18.635 -4.990 -19.988 1.00 96.06 280 THR A C 1
ATOM 2192 O O . THR A 1 280 ? 18.822 -3.888 -19.479 1.00 96.06 280 THR A O 1
ATOM 2195 N N . ALA A 1 281 ? 18.984 -5.251 -21.248 1.00 96.88 281 ALA A N 1
ATOM 2196 C CA . ALA A 1 281 ? 19.639 -4.284 -22.123 1.00 96.88 281 ALA A CA 1
ATOM 2197 C C . ALA A 1 281 ? 18.749 -3.059 -22.394 1.00 96.88 281 ALA A C 1
ATOM 2199 O O . ALA A 1 281 ? 19.231 -1.927 -22.349 1.00 96.88 281 ALA A O 1
ATOM 2200 N N . ALA A 1 282 ? 17.443 -3.254 -22.618 1.00 96.75 282 ALA A N 1
ATOM 2201 C CA . ALA A 1 282 ? 16.503 -2.149 -22.800 1.00 96.75 282 ALA A CA 1
ATOM 2202 C C . ALA A 1 282 ? 16.378 -1.285 -21.533 1.00 96.75 282 ALA A C 1
ATOM 2204 O O . ALA A 1 282 ? 16.415 -0.055 -21.623 1.00 96.75 282 ALA A O 1
ATOM 2205 N N . ALA A 1 283 ? 16.272 -1.910 -20.357 1.00 96.00 283 ALA A N 1
ATOM 2206 C CA . ALA A 1 283 ? 16.226 -1.201 -19.082 1.00 96.00 283 ALA A CA 1
ATOM 2207 C C . ALA A 1 283 ? 17.541 -0.452 -18.801 1.00 96.00 283 ALA A C 1
ATOM 2209 O O . ALA A 1 283 ? 17.507 0.737 -18.480 1.00 96.00 283 ALA A O 1
ATOM 2210 N N . ALA A 1 284 ? 18.693 -1.098 -19.024 1.00 95.88 284 ALA A N 1
ATOM 2211 C CA . ALA A 1 284 ? 20.018 -0.489 -18.905 1.00 95.88 284 ALA A CA 1
ATOM 2212 C C . ALA A 1 284 ? 20.162 0.723 -19.834 1.00 95.88 284 ALA A C 1
ATOM 2214 O O . ALA A 1 284 ? 20.617 1.783 -19.407 1.00 95.88 284 ALA A O 1
ATOM 2215 N N . HIS A 1 285 ? 19.697 0.615 -21.081 1.00 95.19 285 HIS A N 1
ATOM 2216 C CA . HIS A 1 285 ? 19.720 1.727 -22.026 1.00 95.19 285 HIS A CA 1
ATOM 2217 C C . HIS A 1 285 ? 18.884 2.919 -21.536 1.00 95.19 285 HIS A C 1
ATOM 2219 O O . HIS A 1 285 ? 19.373 4.050 -21.559 1.00 95.19 285 HIS A O 1
ATOM 2225 N N . ARG A 1 286 ? 17.666 2.688 -21.024 1.00 94.69 286 ARG A N 1
ATOM 2226 C CA . ARG A 1 286 ? 16.799 3.765 -20.510 1.00 94.69 286 ARG A CA 1
ATOM 2227 C C . ARG A 1 286 ? 17.431 4.535 -19.357 1.00 94.69 286 ARG A C 1
ATOM 2229 O O . ARG A 1 286 ? 17.273 5.749 -19.296 1.00 94.69 286 ARG A O 1
ATOM 2236 N N . ILE A 1 287 ? 18.149 3.858 -18.464 1.00 93.06 287 ILE A N 1
ATOM 2237 C CA . ILE A 1 287 ? 18.765 4.501 -17.293 1.00 93.06 287 ILE A CA 1
ATOM 2238 C C . ILE A 1 287 ? 20.202 4.982 -17.533 1.00 93.06 287 ILE A C 1
ATOM 2240 O O . ILE A 1 287 ? 20.755 5.670 -16.681 1.00 93.06 287 ILE A O 1
ATOM 2244 N N . SER A 1 288 ? 20.799 4.662 -18.689 1.00 90.44 288 SER A N 1
ATOM 2245 C CA . SER A 1 288 ? 22.203 4.977 -19.004 1.00 90.44 288 SER A CA 1
ATOM 2246 C C . SER A 1 288 ? 22.496 6.468 -19.178 1.00 90.44 288 SER A C 1
ATOM 2248 O O . SER A 1 288 ? 23.645 6.890 -19.061 1.00 90.44 288 SER A O 1
ATOM 2250 N N . THR A 1 289 ? 21.478 7.281 -19.476 1.00 90.19 289 THR A N 1
ATOM 2251 C CA . THR A 1 289 ? 21.633 8.724 -19.686 1.00 90.19 289 THR A CA 1
ATOM 2252 C C . THR A 1 289 ? 20.455 9.501 -19.099 1.00 90.19 289 THR A C 1
ATOM 2254 O O . THR A 1 289 ? 19.327 8.996 -19.088 1.00 90.19 289 THR A O 1
ATOM 2257 N N . PRO A 1 290 ? 20.652 10.772 -18.699 1.00 89.81 290 PRO A N 1
ATOM 2258 C CA . PRO A 1 290 ? 19.544 11.624 -18.270 1.00 89.81 290 PRO A CA 1
ATOM 2259 C C . PRO A 1 290 ? 18.446 11.805 -19.327 1.00 89.81 290 PRO A C 1
ATOM 2261 O O . PRO A 1 290 ? 17.270 11.936 -18.989 1.00 89.81 290 PRO A O 1
ATOM 2264 N N . ALA A 1 291 ? 18.813 11.799 -20.613 1.00 92.25 291 ALA A N 1
ATOM 2265 C CA . ALA A 1 291 ? 17.856 11.881 -21.712 1.00 92.25 291 ALA A CA 1
ATOM 2266 C C . ALA A 1 291 ? 16.972 10.625 -21.787 1.00 92.25 291 ALA A C 1
ATOM 2268 O O . ALA A 1 291 ? 15.755 10.753 -21.909 1.00 92.25 291 ALA A O 1
ATOM 2269 N N . GLY A 1 292 ? 17.561 9.431 -21.642 1.00 93.19 292 GLY A N 1
ATOM 2270 C CA . GLY A 1 292 ? 16.818 8.168 -21.587 1.00 93.19 292 GLY A CA 1
ATOM 2271 C C . GLY A 1 292 ? 15.831 8.122 -20.418 1.00 93.19 292 GLY A C 1
ATOM 2272 O O . GLY A 1 292 ? 14.660 7.791 -20.612 1.00 93.19 292 GLY A O 1
ATOM 2273 N N . VAL A 1 293 ? 16.264 8.559 -19.229 1.00 92.81 293 VAL A N 1
ATOM 2274 C CA . VAL A 1 293 ? 15.407 8.631 -18.033 1.00 92.81 293 VAL A CA 1
ATOM 2275 C C . VAL A 1 293 ? 14.241 9.593 -18.254 1.00 92.81 293 VAL A C 1
ATOM 2277 O O . VAL A 1 293 ? 13.107 9.274 -17.902 1.00 92.81 293 VAL A O 1
ATOM 2280 N N . ARG A 1 294 ? 14.491 10.752 -18.876 1.00 94.88 294 ARG A N 1
ATOM 2281 C CA . ARG A 1 294 ? 13.448 11.734 -19.198 1.00 94.88 294 ARG A CA 1
ATOM 2282 C C . ARG A 1 294 ? 12.420 11.182 -20.186 1.00 94.88 294 ARG A C 1
ATOM 2284 O O . ARG A 1 294 ? 11.231 11.369 -19.959 1.00 94.88 294 ARG A O 1
ATOM 2291 N N . VAL A 1 295 ? 12.859 10.494 -21.242 1.00 95.81 295 VAL A N 1
ATOM 2292 C CA . VAL A 1 295 ? 11.948 9.844 -22.202 1.00 95.81 295 VAL A CA 1
ATOM 2293 C C . VAL A 1 295 ? 11.076 8.814 -21.488 1.00 95.81 295 VAL A C 1
ATOM 2295 O O . VAL A 1 295 ? 9.854 8.860 -21.612 1.00 95.81 295 VAL A O 1
ATOM 2298 N N . TRP A 1 296 ? 11.679 7.951 -20.666 1.00 96.38 296 TRP A N 1
ATOM 2299 C CA . TRP A 1 296 ? 10.935 6.941 -19.912 1.00 96.38 296 TRP A CA 1
ATOM 2300 C C . TRP A 1 296 ? 9.922 7.564 -18.939 1.00 96.38 296 TRP A C 1
ATOM 2302 O O . TRP A 1 296 ? 8.776 7.118 -18.869 1.00 96.38 296 TRP A O 1
ATOM 2312 N N . TYR A 1 297 ? 10.307 8.634 -18.240 1.00 96.56 297 TYR A N 1
ATOM 2313 C CA . TYR A 1 297 ? 9.407 9.394 -17.374 1.00 96.56 297 TYR A CA 1
ATOM 2314 C C . TYR A 1 297 ? 8.207 9.952 -18.153 1.00 96.56 297 TYR A C 1
ATOM 2316 O O . TYR A 1 297 ? 7.064 9.766 -17.740 1.00 96.56 297 TYR A O 1
ATOM 2324 N N . THR A 1 298 ? 8.442 10.602 -19.297 1.00 97.25 298 THR A N 1
ATOM 2325 C CA . THR A 1 298 ? 7.373 11.161 -20.140 1.00 97.25 298 THR A CA 1
ATOM 2326 C C . THR A 1 298 ? 6.443 10.072 -20.681 1.00 97.25 298 THR A C 1
ATOM 2328 O O . THR A 1 298 ? 5.225 10.254 -20.707 1.00 97.25 298 THR A O 1
ATOM 2331 N N . ASP A 1 299 ? 6.976 8.910 -21.060 1.00 98.00 299 ASP A N 1
ATOM 2332 C CA . ASP A 1 299 ? 6.162 7.767 -21.483 1.00 98.00 299 ASP A CA 1
ATOM 2333 C C . ASP A 1 299 ? 5.246 7.266 -20.359 1.00 98.00 299 ASP A C 1
ATOM 2335 O O . ASP A 1 299 ? 4.066 6.967 -20.592 1.00 98.00 299 ASP A O 1
ATOM 2339 N N . LEU A 1 300 ? 5.762 7.215 -19.128 1.00 97.62 300 LEU A N 1
ATOM 2340 C CA . LEU A 1 300 ? 4.984 6.859 -17.946 1.00 97.62 300 LEU A CA 1
ATOM 2341 C C . LEU A 1 300 ? 3.941 7.930 -17.607 1.00 97.62 300 LEU A C 1
ATOM 2343 O O . LEU A 1 300 ? 2.798 7.575 -17.340 1.00 97.62 300 LEU A O 1
ATOM 2347 N N . GLU A 1 301 ? 4.254 9.220 -17.711 1.00 98.19 301 GLU A N 1
ATOM 2348 C CA . GLU A 1 301 ? 3.275 10.303 -17.528 1.00 98.19 301 GLU A CA 1
ATOM 2349 C C . GLU A 1 301 ? 2.129 10.232 -18.561 1.00 98.19 301 GLU A C 1
ATOM 2351 O O . GLU A 1 301 ? 0.943 10.346 -18.225 1.00 98.19 301 GLU A O 1
ATOM 2356 N N . ASN A 1 302 ? 2.452 9.936 -19.822 1.00 98.38 302 ASN A N 1
ATOM 2357 C CA . ASN A 1 302 ? 1.453 9.694 -20.864 1.00 98.38 302 ASN A CA 1
ATOM 2358 C C . ASN A 1 302 ? 0.602 8.449 -20.563 1.00 98.38 302 ASN A C 1
ATOM 2360 O O . ASN A 1 302 ? -0.610 8.418 -20.814 1.00 98.38 302 ASN A O 1
ATOM 2364 N N . ARG A 1 303 ? 1.215 7.387 -20.026 1.00 98.00 303 ARG A N 1
ATOM 2365 C CA . ARG A 1 303 ? 0.499 6.182 -19.583 1.00 98.00 303 ARG A CA 1
ATOM 2366 C C . ARG A 1 303 ? -0.411 6.473 -18.390 1.00 98.00 303 ARG A C 1
ATOM 2368 O O . ARG A 1 303 ? -1.550 6.005 -18.415 1.00 98.00 303 ARG A O 1
ATOM 2375 N N . TRP A 1 304 ? 0.041 7.253 -17.412 1.00 98.06 304 TRP A N 1
ATOM 2376 C CA . TRP A 1 304 ? -0.754 7.715 -16.275 1.00 98.06 304 TRP A CA 1
ATOM 2377 C C . TRP A 1 304 ? -2.012 8.437 -16.753 1.00 98.06 304 TRP A C 1
ATOM 2379 O O . TRP A 1 304 ? -3.121 7.996 -16.459 1.00 98.06 304 TRP A O 1
ATOM 2389 N N . THR A 1 305 ? -1.845 9.451 -17.606 1.00 98.38 305 THR A N 1
ATOM 2390 C CA . THR A 1 305 ? -2.951 10.251 -18.155 1.00 98.38 305 THR A CA 1
ATOM 2391 C C . THR A 1 305 ? -4.006 9.376 -18.838 1.00 98.38 305 THR A C 1
ATOM 2393 O O . THR A 1 305 ? -5.203 9.494 -18.569 1.00 98.38 305 THR A O 1
ATOM 2396 N N . ARG A 1 306 ? -3.578 8.431 -19.690 1.00 98.31 306 ARG A N 1
ATOM 2397 C CA . ARG A 1 306 ? -4.493 7.491 -20.365 1.00 98.31 306 ARG A CA 1
ATOM 2398 C C . ARG A 1 306 ? -5.184 6.536 -19.390 1.00 98.31 306 ARG A C 1
ATOM 2400 O O . ARG A 1 306 ? -6.365 6.242 -19.567 1.00 98.31 306 ARG A O 1
ATOM 2407 N N . THR A 1 307 ? -4.460 6.046 -18.387 1.00 97.56 307 THR A N 1
ATOM 2408 C CA . THR A 1 307 ? -4.984 5.094 -17.396 1.00 97.56 307 THR A CA 1
ATOM 2409 C C . THR A 1 307 ? -6.012 5.763 -16.491 1.00 97.56 307 THR A C 1
ATOM 2411 O O . THR A 1 307 ? -7.112 5.237 -16.333 1.00 97.56 307 THR A O 1
ATOM 2414 N N . LEU A 1 308 ? -5.712 6.962 -15.986 1.00 98.25 308 LEU A N 1
ATOM 2415 C CA . LEU A 1 308 ? -6.625 7.754 -15.168 1.00 98.25 308 LEU A CA 1
ATOM 2416 C C . LEU A 1 308 ? -7.870 8.179 -15.960 1.00 98.25 308 LEU A C 1
ATOM 2418 O O . LEU A 1 308 ? -8.992 8.064 -15.465 1.00 98.25 308 LEU A O 1
ATOM 2422 N N . GLY A 1 309 ? -7.697 8.587 -17.223 1.00 98.25 309 GLY A N 1
ATOM 2423 C CA . GLY A 1 309 ? -8.811 8.881 -18.126 1.00 98.25 309 GLY A CA 1
ATOM 2424 C C . GLY A 1 309 ? -9.725 7.672 -18.345 1.00 98.25 309 GLY A C 1
ATOM 2425 O O . GLY A 1 309 ? -10.947 7.791 -18.243 1.00 98.25 309 GLY A O 1
ATOM 2426 N N . ARG A 1 310 ? -9.146 6.484 -18.572 1.00 98.38 310 ARG A N 1
ATOM 2427 C CA . ARG A 1 310 ? -9.909 5.235 -18.697 1.00 98.38 310 ARG A CA 1
ATOM 2428 C C . ARG A 1 310 ? -10.637 4.881 -17.403 1.00 98.38 310 ARG A C 1
ATOM 2430 O O . ARG A 1 310 ? -11.819 4.559 -17.464 1.00 98.38 310 ARG A O 1
ATOM 2437 N N . LEU A 1 311 ? -9.968 4.972 -16.254 1.00 98.50 311 LEU A N 1
ATOM 2438 C CA . LEU A 1 311 ? -10.568 4.697 -14.948 1.00 98.50 311 LEU A CA 1
ATOM 2439 C C . LEU A 1 311 ? -11.769 5.614 -14.689 1.00 98.50 311 LEU A C 1
ATOM 2441 O O . LEU A 1 311 ? -12.826 5.137 -14.283 1.00 98.50 311 LEU A O 1
ATOM 2445 N N . ARG A 1 312 ? -11.648 6.910 -15.002 1.00 98.31 312 ARG A N 1
ATOM 2446 C CA . ARG A 1 312 ? -12.752 7.871 -14.884 1.00 98.31 312 ARG A CA 1
ATOM 2447 C C . ARG A 1 312 ? -13.954 7.480 -15.747 1.00 98.31 312 ARG A C 1
ATOM 2449 O O . ARG A 1 312 ? -15.082 7.529 -15.264 1.00 98.31 312 ARG A O 1
ATOM 2456 N N . LEU A 1 313 ? -13.727 7.086 -17.002 1.00 98.19 313 LEU A N 1
ATOM 2457 C CA . LEU A 1 313 ? -14.799 6.642 -17.899 1.00 98.19 313 LEU A CA 1
ATOM 2458 C C . LEU A 1 313 ? -15.470 5.361 -17.394 1.00 98.19 313 LEU A C 1
ATOM 2460 O O . LEU A 1 313 ? -16.695 5.319 -17.305 1.00 98.19 313 LEU A O 1
ATOM 2464 N N . VAL A 1 314 ? -14.675 4.353 -17.018 1.00 98.44 314 VAL A N 1
ATOM 2465 C CA . VAL A 1 314 ? -15.169 3.078 -16.477 1.00 98.44 314 VAL A CA 1
ATOM 2466 C C . VAL A 1 314 ? -15.997 3.321 -15.221 1.00 98.44 314 VAL A C 1
ATOM 2468 O O . VAL A 1 314 ? -17.134 2.866 -15.150 1.00 98.44 314 VAL A O 1
ATOM 2471 N N . ARG A 1 315 ? -15.482 4.089 -14.255 1.00 97.81 315 ARG A N 1
ATOM 2472 C CA . ARG A 1 315 ? -16.208 4.376 -13.016 1.00 97.81 315 ARG A CA 1
ATOM 2473 C C . ARG A 1 315 ? -17.502 5.141 -13.268 1.00 97.81 315 ARG A C 1
ATOM 2475 O O . ARG A 1 315 ? -18.513 4.809 -12.664 1.00 97.81 315 ARG A O 1
ATOM 2482 N N . ASN A 1 316 ? -17.497 6.149 -14.139 1.00 97.94 316 ASN A N 1
ATOM 2483 C CA . ASN A 1 316 ? -18.713 6.910 -14.437 1.00 97.94 316 ASN A CA 1
ATOM 2484 C C . ASN A 1 316 ? -19.771 6.042 -15.122 1.00 97.94 316 ASN A C 1
ATOM 2486 O O . ASN A 1 316 ? -20.946 6.136 -14.785 1.00 97.94 316 ASN A O 1
ATOM 2490 N N . ALA A 1 317 ? -19.361 5.174 -16.046 1.00 98.06 317 ALA A N 1
ATOM 2491 C CA . ALA A 1 317 ? -20.277 4.228 -16.658 1.00 98.06 317 ALA A CA 1
ATOM 2492 C C . ALA A 1 317 ? -20.831 3.243 -15.612 1.00 98.06 317 ALA A C 1
ATOM 2494 O O . ALA A 1 317 ? -22.044 3.113 -15.513 1.00 98.06 317 ALA A O 1
ATOM 2495 N N . LEU A 1 318 ? -19.996 2.656 -14.747 1.00 97.31 318 LEU A N 1
ATOM 2496 C CA . LEU A 1 318 ? -20.469 1.766 -13.675 1.00 97.31 318 LEU A CA 1
ATOM 2497 C C . LEU A 1 318 ? -21.430 2.457 -12.698 1.00 97.31 318 LEU A C 1
ATOM 2499 O O . LEU A 1 318 ? -22.476 1.903 -12.378 1.00 97.31 318 LEU A O 1
ATOM 2503 N N . ALA A 1 319 ? -21.112 3.677 -12.260 1.00 96.00 319 ALA A N 1
ATOM 2504 C CA . ALA A 1 319 ? -21.921 4.421 -11.295 1.00 96.00 319 ALA A CA 1
ATOM 2505 C C . ALA A 1 319 ? -23.290 4.860 -11.848 1.00 96.00 319 ALA A C 1
ATOM 2507 O O . ALA A 1 319 ? -24.230 5.052 -11.081 1.00 96.00 319 ALA A O 1
ATOM 2508 N N . HIS A 1 320 ? -23.408 5.028 -13.167 1.00 96.75 320 HIS A N 1
ATOM 2509 C CA . HIS A 1 320 ? -24.629 5.506 -13.822 1.00 96.75 320 HIS A CA 1
ATOM 2510 C C . HIS A 1 320 ? -25.333 4.432 -14.665 1.00 96.75 320 HIS A C 1
ATOM 2512 O O . HIS A 1 320 ? -26.231 4.760 -15.437 1.00 96.75 320 HIS A O 1
ATOM 2518 N N . GLY A 1 321 ? -24.936 3.159 -14.545 1.00 94.81 321 GLY A N 1
ATOM 2519 C CA . GLY A 1 321 ? -25.522 2.055 -15.319 1.00 94.81 321 GLY A CA 1
ATOM 2520 C C . GLY A 1 321 ? -25.214 2.102 -16.823 1.00 94.81 321 GLY A C 1
ATOM 2521 O O . GLY A 1 321 ? -25.938 1.520 -17.627 1.00 94.81 321 GLY A O 1
ATOM 2522 N N . GLY A 1 322 ? -24.161 2.816 -17.218 1.00 95.19 322 GLY A N 1
ATOM 2523 C CA . GLY A 1 322 ? -23.655 2.866 -18.585 1.00 95.19 322 GLY A CA 1
ATOM 2524 C C . GLY A 1 322 ? -22.897 1.593 -18.993 1.00 95.19 322 GLY A C 1
ATOM 2525 O O . GLY A 1 322 ? -22.475 0.805 -18.144 1.00 95.19 322 GLY A O 1
ATOM 2526 N N . PRO A 1 323 ? -22.682 1.382 -20.303 1.00 96.00 323 PRO A N 1
ATOM 2527 C CA . PRO A 1 323 ? -22.039 0.174 -20.805 1.00 96.00 323 PRO A CA 1
ATOM 2528 C C . PRO A 1 323 ? -20.547 0.129 -20.441 1.00 96.00 323 PRO A C 1
ATOM 2530 O O . PRO A 1 323 ? -19.781 1.027 -20.792 1.00 96.00 323 PRO A O 1
ATOM 2533 N N . VAL A 1 324 ? -20.120 -0.959 -19.794 1.00 97.38 324 VAL A N 1
ATOM 2534 C CA . VAL A 1 324 ? -18.712 -1.287 -19.519 1.00 97.38 324 VAL A CA 1
ATOM 2535 C C . VAL A 1 324 ? -18.474 -2.747 -19.866 1.00 97.38 324 VAL A C 1
ATOM 2537 O O . VAL A 1 324 ? -19.248 -3.621 -19.484 1.00 97.38 324 VAL A O 1
ATOM 2540 N N . THR A 1 325 ? -17.401 -3.026 -20.603 1.00 97.12 325 THR A N 1
ATOM 2541 C CA . THR A 1 325 ? -16.981 -4.406 -20.856 1.00 97.12 325 THR A CA 1
ATOM 2542 C C . THR A 1 325 ? -16.151 -4.921 -19.681 1.00 97.12 325 THR A C 1
ATOM 2544 O O . THR A 1 325 ? -15.376 -4.170 -19.084 1.00 97.12 325 THR A O 1
ATOM 2547 N N . ALA A 1 326 ? -16.222 -6.227 -19.407 1.00 95.31 326 ALA A N 1
ATOM 2548 C CA . ALA A 1 326 ? -15.391 -6.857 -18.378 1.00 95.31 326 ALA A CA 1
ATOM 2549 C C . ALA A 1 326 ? -13.890 -6.595 -18.598 1.00 95.31 326 ALA A C 1
ATOM 2551 O O . ALA A 1 326 ? -13.162 -6.330 -17.647 1.00 95.31 326 ALA A O 1
ATOM 2552 N N . ALA A 1 327 ? -13.441 -6.578 -19.859 1.00 97.06 327 ALA A N 1
ATOM 2553 C CA . ALA A 1 327 ? -12.062 -6.258 -20.218 1.00 97.06 327 ALA A CA 1
ATOM 2554 C C . ALA A 1 327 ? -11.674 -4.807 -19.875 1.00 97.06 327 ALA A C 1
ATOM 2556 O O . ALA A 1 327 ? -10.559 -4.561 -19.415 1.00 97.06 327 ALA A O 1
ATOM 2557 N N . ALA A 1 328 ? -12.579 -3.839 -20.065 1.00 97.62 328 ALA A N 1
ATOM 2558 C CA . ALA A 1 328 ? -12.314 -2.448 -19.709 1.00 97.62 328 ALA A CA 1
ATOM 2559 C C . ALA A 1 328 ? -12.148 -2.286 -18.192 1.00 97.62 328 ALA A C 1
ATOM 2561 O O . ALA A 1 328 ? -11.168 -1.674 -17.762 1.00 97.62 328 ALA A O 1
ATOM 2562 N N . ALA A 1 329 ? -13.040 -2.889 -17.398 1.00 97.56 329 ALA A N 1
ATOM 2563 C CA . ALA A 1 329 ? -12.936 -2.895 -15.939 1.00 97.56 329 ALA A CA 1
ATOM 2564 C C . ALA A 1 329 ? -11.671 -3.622 -15.455 1.00 97.56 329 ALA A C 1
ATOM 2566 O O . ALA A 1 329 ? -10.900 -3.059 -14.680 1.00 97.56 329 ALA A O 1
ATOM 2567 N N . ALA A 1 330 ? -11.386 -4.814 -15.988 1.00 95.75 330 ALA A N 1
ATOM 2568 C CA . ALA A 1 330 ? -10.177 -5.576 -15.668 1.00 95.75 330 ALA A CA 1
ATOM 2569 C C . ALA A 1 330 ? -8.886 -4.805 -15.986 1.00 95.75 330 ALA A C 1
ATOM 2571 O O . ALA A 1 330 ? -7.902 -4.924 -15.266 1.00 95.75 330 ALA A O 1
ATOM 2572 N N . SER A 1 331 ? -8.887 -3.966 -17.028 1.00 96.50 331 SER A N 1
ATOM 2573 C CA . SER A 1 331 ? -7.706 -3.175 -17.394 1.00 96.50 331 SER A CA 1
ATOM 2574 C C . SER A 1 331 ? -7.362 -2.049 -16.411 1.00 96.50 331 SER A C 1
ATOM 2576 O O . SER A 1 331 ? -6.250 -1.526 -16.474 1.00 96.50 331 SER A O 1
ATOM 2578 N N . VAL A 1 332 ? -8.301 -1.641 -15.547 1.00 97.69 332 VAL A N 1
ATOM 2579 C CA . VAL A 1 332 ? -8.100 -0.554 -14.572 1.00 97.69 332 VAL A CA 1
ATOM 2580 C C . VAL A 1 332 ? -8.156 -1.024 -13.120 1.00 97.69 332 VAL A C 1
ATOM 2582 O O . VAL A 1 332 ? -7.578 -0.343 -12.276 1.00 97.69 332 VAL A O 1
ATOM 2585 N N . ALA A 1 333 ? -8.781 -2.174 -12.836 1.00 94.88 333 ALA A N 1
ATOM 2586 C CA . ALA A 1 333 ? -8.937 -2.711 -11.482 1.00 94.88 333 ALA A CA 1
ATOM 2587 C C . ALA A 1 333 ? -7.601 -2.831 -10.715 1.00 94.88 333 ALA A C 1
ATOM 2589 O O . ALA A 1 333 ? -7.496 -2.234 -9.647 1.00 94.88 333 ALA A O 1
ATOM 2590 N N . PRO A 1 334 ? -6.524 -3.442 -11.259 1.00 89.31 334 PRO A N 1
ATOM 2591 C CA . PRO A 1 334 ? -5.267 -3.559 -10.512 1.00 89.31 334 PRO A CA 1
ATOM 2592 C C . PRO A 1 334 ? -4.633 -2.203 -10.187 1.00 89.31 334 PRO A C 1
ATOM 2594 O O . PRO A 1 334 ? -4.079 -2.005 -9.110 1.00 89.31 334 PRO A O 1
ATOM 2597 N N . VAL A 1 335 ? -4.730 -1.244 -11.116 1.00 92.19 335 VAL A N 1
ATOM 2598 C CA . VAL A 1 335 ? -4.137 0.086 -10.928 1.00 92.19 335 VAL A CA 1
ATOM 2599 C C . VAL A 1 335 ? -4.911 0.876 -9.879 1.00 92.19 335 VAL A C 1
ATOM 2601 O O . VAL A 1 335 ? -4.291 1.497 -9.021 1.00 92.19 335 VAL A O 1
ATOM 2604 N N . VAL A 1 336 ? -6.248 0.865 -9.918 1.00 96.81 336 VAL A N 1
ATOM 2605 C CA . VAL A 1 336 ? -7.038 1.587 -8.911 1.00 96.81 336 VAL A CA 1
ATOM 2606 C C . VAL A 1 336 ? -6.907 0.951 -7.533 1.00 96.81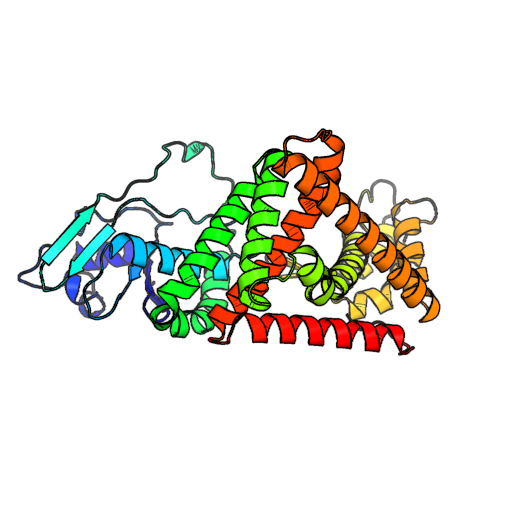 336 VAL A C 1
ATOM 2608 O O . VAL A 1 336 ? -6.742 1.687 -6.566 1.00 96.81 336 VAL A O 1
ATOM 2611 N N . HIS A 1 337 ? -6.858 -0.379 -7.455 1.00 92.75 337 HIS A N 1
ATOM 2612 C CA . HIS A 1 337 ? -6.610 -1.103 -6.214 1.00 92.75 337 HIS A CA 1
ATOM 2613 C C . HIS A 1 337 ? -5.256 -0.712 -5.608 1.00 92.75 337 HIS A C 1
ATOM 2615 O O . HIS A 1 337 ? -5.168 -0.325 -4.444 1.00 92.75 337 HIS A O 1
ATOM 2621 N N . GLN A 1 338 ? -4.200 -0.682 -6.425 1.00 89.62 338 GLN A N 1
ATOM 2622 C CA . GLN A 1 338 ? -2.878 -0.224 -6.002 1.00 89.62 338 GLN A CA 1
ATOM 2623 C C . GLN A 1 338 ? -2.883 1.235 -5.508 1.00 89.62 338 GLN A C 1
ATOM 2625 O O . GLN A 1 338 ? -2.211 1.553 -4.525 1.00 89.62 338 GLN A O 1
ATOM 2630 N N . LEU A 1 339 ? -3.602 2.133 -6.190 1.00 93.56 339 LEU A N 1
ATOM 2631 C CA . LEU A 1 339 ? -3.679 3.552 -5.827 1.00 93.56 339 LEU A CA 1
ATOM 2632 C C . LEU A 1 339 ? -4.487 3.780 -4.548 1.00 93.56 339 LEU A C 1
ATOM 2634 O O . LEU A 1 339 ? -4.059 4.558 -3.698 1.00 93.56 339 LEU A O 1
ATOM 2638 N N . ALA A 1 340 ? -5.612 3.081 -4.389 1.00 94.69 340 ALA A N 1
ATOM 2639 C CA . ALA A 1 340 ? -6.391 3.078 -3.156 1.00 94.69 340 ALA A CA 1
ATOM 2640 C C . ALA A 1 340 ? -5.528 2.598 -1.988 1.00 94.69 340 ALA A C 1
ATOM 2642 O O . ALA A 1 340 ? -5.467 3.263 -0.955 1.00 94.69 340 ALA A O 1
ATOM 2643 N N . GLY A 1 341 ? -4.764 1.522 -2.193 1.00 85.56 341 GLY A N 1
ATOM 2644 C CA . GLY A 1 341 ? -3.867 1.013 -1.171 1.00 85.56 341 GLY A CA 1
ATOM 2645 C C . GLY A 1 341 ? -2.751 2.000 -0.810 1.00 85.56 341 GLY A C 1
ATOM 2646 O O . GLY A 1 341 ? -2.506 2.269 0.362 1.00 85.56 341 GLY A O 1
ATOM 2647 N N . GLY A 1 342 ? -2.116 2.631 -1.803 1.00 85.50 342 GLY A N 1
ATOM 2648 C CA . GLY A 1 342 ? -1.120 3.681 -1.558 1.00 85.50 342 GLY A CA 1
ATOM 2649 C C . GLY A 1 342 ? -1.685 4.879 -0.785 1.00 85.50 342 GLY A C 1
ATOM 2650 O O . GLY A 1 342 ? -1.038 5.389 0.130 1.00 85.50 342 GLY A O 1
ATOM 2651 N N . ALA A 1 343 ? -2.908 5.304 -1.112 1.00 93.62 343 ALA A N 1
ATOM 2652 C CA . ALA A 1 343 ? -3.599 6.380 -0.409 1.00 93.62 343 ALA A CA 1
ATOM 2653 C C . ALA A 1 343 ? -3.922 6.005 1.050 1.00 93.62 343 ALA A C 1
ATOM 2655 O O . ALA A 1 343 ? -3.698 6.813 1.953 1.00 93.62 343 ALA A O 1
ATOM 2656 N N . LEU A 1 344 ? -4.384 4.774 1.290 1.00 90.00 344 LEU A N 1
ATOM 2657 C CA . LEU A 1 344 ? -4.645 4.256 2.633 1.00 90.00 344 LEU A CA 1
ATOM 2658 C C . LEU A 1 344 ? -3.369 4.120 3.463 1.00 90.00 344 LEU A C 1
ATOM 2660 O O . LEU A 1 344 ? -3.391 4.499 4.628 1.00 90.00 344 LEU A O 1
ATOM 2664 N N . LEU A 1 345 ? -2.247 3.680 2.879 1.00 83.75 345 LEU A N 1
ATOM 2665 C CA . LEU A 1 345 ? -0.958 3.628 3.580 1.00 83.75 345 LEU A CA 1
ATOM 2666 C C . LEU A 1 345 ? -0.536 5.004 4.094 1.00 83.75 345 LEU A C 1
ATOM 2668 O O . LEU A 1 345 ? -0.094 5.125 5.235 1.00 83.75 345 LEU A O 1
ATOM 2672 N N . SER A 1 346 ? -0.671 6.048 3.274 1.00 87.50 346 SER A N 1
ATOM 2673 C CA . SER A 1 346 ? -0.363 7.412 3.714 1.00 87.50 346 SER A CA 1
ATOM 2674 C C . SER A 1 346 ? -1.281 7.851 4.856 1.00 87.50 346 SER A C 1
ATOM 2676 O O . SER A 1 346 ? -0.795 8.416 5.833 1.00 87.50 346 SER A O 1
ATOM 2678 N N . SER A 1 347 ? -2.578 7.536 4.791 1.00 90.56 347 SER A N 1
ATOM 2679 C CA . SER A 1 347 ? -3.526 7.840 5.873 1.00 90.56 347 SER A CA 1
ATOM 2680 C C . SER A 1 347 ? -3.220 7.065 7.159 1.00 90.56 347 SER A C 1
ATOM 2682 O O . SER A 1 347 ? -3.209 7.650 8.237 1.00 90.56 347 SER A O 1
ATOM 2684 N N . LEU A 1 348 ? -2.898 5.774 7.053 1.00 82.38 348 LEU A N 1
ATOM 2685 C CA . LEU A 1 348 ? -2.438 4.945 8.169 1.00 82.38 348 LEU A CA 1
ATOM 2686 C C . LEU A 1 348 ? -1.150 5.481 8.781 1.00 82.38 348 LEU A C 1
ATOM 2688 O O . LEU A 1 348 ? -1.006 5.476 9.996 1.00 82.38 348 LEU A O 1
ATOM 2692 N N . THR A 1 349 ? -0.220 5.957 7.954 1.00 81.88 349 THR A N 1
ATOM 2693 C CA . THR A 1 349 ? 1.030 6.534 8.450 1.00 81.88 349 THR A CA 1
ATOM 2694 C C . THR A 1 349 ? 0.761 7.828 9.214 1.00 81.88 349 THR A C 1
ATOM 2696 O O . THR A 1 349 ? 1.353 8.026 10.265 1.00 81.88 349 THR A O 1
ATOM 2699 N N . ALA A 1 350 ? -0.169 8.668 8.745 1.00 86.38 350 ALA A N 1
ATOM 2700 C CA . ALA A 1 350 ? -0.607 9.850 9.489 1.00 86.38 350 ALA A CA 1
ATOM 2701 C C . ALA A 1 350 ? -1.162 9.475 10.868 1.00 86.38 350 ALA A C 1
ATOM 2703 O O . ALA A 1 350 ? -0.739 10.029 11.880 1.00 86.38 350 ALA A O 1
ATOM 2704 N N . LEU A 1 351 ? -2.046 8.472 10.916 1.00 82.88 351 LEU A N 1
ATOM 2705 C CA . LEU A 1 351 ? -2.568 7.942 12.177 1.00 82.88 351 LEU A CA 1
ATOM 2706 C C . LEU A 1 351 ? -1.440 7.416 13.072 1.00 82.88 351 LEU A C 1
ATOM 2708 O O . LEU A 1 351 ? -1.402 7.729 14.256 1.00 82.88 351 LEU A O 1
ATOM 2712 N N . ALA A 1 352 ? -0.497 6.668 12.499 1.00 75.44 352 ALA A N 1
ATOM 2713 C CA . ALA A 1 352 ? 0.643 6.095 13.203 1.00 75.44 352 ALA A CA 1
ATOM 2714 C C . ALA A 1 352 ? 1.673 7.127 13.680 1.00 75.44 352 ALA A C 1
ATOM 2716 O O . ALA A 1 352 ? 2.518 6.796 14.499 1.00 75.44 352 ALA A O 1
ATOM 2717 N N . GLU A 1 353 ? 1.657 8.343 13.144 1.00 80.69 353 GLU A N 1
ATOM 2718 C CA . GLU A 1 353 ? 2.580 9.422 13.514 1.00 80.69 353 GLU A CA 1
ATOM 2719 C C . GLU A 1 353 ? 1.870 10.545 14.283 1.00 80.69 353 GLU A C 1
ATOM 2721 O O . GLU A 1 353 ? 2.501 11.529 14.668 1.00 80.69 353 GLU A O 1
ATOM 2726 N N . GLY A 1 354 ? 0.555 10.418 14.498 1.00 82.00 354 GLY A N 1
ATOM 2727 C CA . GLY A 1 354 ? -0.267 11.447 15.128 1.00 82.00 354 GLY A CA 1
ATOM 2728 C C . GLY A 1 354 ? -0.329 12.748 14.334 1.00 82.00 354 GLY A C 1
ATOM 2729 O O . GLY A 1 354 ? -0.534 13.809 14.923 1.00 82.00 354 GLY A O 1
ATOM 2730 N N . THR A 1 355 ? -0.119 12.688 13.019 1.00 89.19 355 THR A N 1
ATOM 2731 C CA . THR A 1 355 ? -0.138 13.853 12.133 1.00 89.19 355 THR A CA 1
ATOM 2732 C C . THR A 1 355 ? -1.481 13.965 11.408 1.00 89.19 355 THR A C 1
ATOM 2734 O O . THR A 1 355 ? -2.159 12.955 11.180 1.00 89.19 355 THR A O 1
ATOM 2737 N N . PRO A 1 356 ? -1.917 15.183 11.035 1.00 90.62 356 PRO A N 1
ATOM 2738 C CA . PRO A 1 356 ? -3.082 15.341 10.177 1.00 90.62 356 PRO A CA 1
ATOM 2739 C C . PRO A 1 356 ? -2.914 14.560 8.868 1.00 90.62 356 PRO A C 1
ATOM 2741 O O . PRO A 1 356 ? -1.858 14.591 8.235 1.00 90.62 356 PRO A O 1
ATOM 2744 N N . VAL A 1 357 ? -3.979 13.882 8.428 1.00 90.94 357 VAL A N 1
ATOM 2745 C CA . VAL A 1 357 ? -3.957 13.085 7.189 1.00 90.94 357 VAL A CA 1
ATOM 2746 C C . VAL A 1 357 ? -3.552 13.946 5.989 1.00 90.94 357 VAL A C 1
ATOM 2748 O O . VAL A 1 357 ? -2.745 13.506 5.176 1.00 90.94 357 VAL A O 1
ATOM 2751 N N . ALA A 1 358 ? -4.047 15.183 5.896 1.00 94.69 358 ALA A N 1
ATOM 2752 C CA . ALA A 1 358 ? -3.671 16.104 4.824 1.00 94.69 358 ALA A CA 1
ATOM 2753 C C . ALA A 1 358 ? -2.148 16.336 4.767 1.00 94.69 358 ALA A C 1
ATOM 2755 O O . ALA A 1 358 ? -1.542 16.112 3.718 1.00 94.69 358 ALA A O 1
ATOM 2756 N N . ASP A 1 359 ? -1.529 16.662 5.903 1.00 95.56 359 ASP A N 1
ATOM 2757 C CA . ASP A 1 359 ? -0.092 16.935 6.017 1.00 95.56 359 ASP A CA 1
ATOM 2758 C C . ASP A 1 359 ? 0.755 15.739 5.563 1.00 95.56 359 ASP A C 1
ATOM 2760 O O . ASP A 1 359 ? 1.748 15.904 4.853 1.00 95.56 359 ASP A O 1
ATOM 2764 N N . GLN A 1 360 ? 0.355 14.510 5.908 1.00 93.56 360 GLN A N 1
ATOM 2765 C CA . GLN A 1 360 ? 1.112 13.322 5.505 1.00 93.56 360 GLN A CA 1
ATOM 2766 C C . GLN A 1 360 ? 1.011 13.029 4.006 1.00 93.56 360 GLN A C 1
ATOM 2768 O O . GLN A 1 360 ? 1.980 12.571 3.386 1.00 93.56 360 GLN A O 1
ATOM 2773 N N . HIS A 1 361 ? -0.146 13.299 3.397 1.00 96.25 361 HIS A N 1
ATOM 2774 C CA . HIS A 1 361 ? -0.302 13.201 1.946 1.00 96.25 361 HIS A CA 1
ATOM 2775 C C . HIS A 1 361 ? 0.505 14.297 1.236 1.00 96.25 361 HIS A C 1
ATOM 2777 O O . HIS A 1 361 ? 1.182 13.997 0.253 1.00 96.25 361 HIS A O 1
ATOM 2783 N N . GLU A 1 362 ? 0.538 15.526 1.757 1.00 97.50 362 GLU A N 1
ATOM 2784 C CA . GLU A 1 362 ? 1.393 16.602 1.230 1.00 97.50 362 GLU A CA 1
ATOM 2785 C C . GLU A 1 362 ? 2.878 16.256 1.331 1.00 97.50 362 GLU A C 1
ATOM 2787 O O . GLU A 1 362 ? 3.603 16.340 0.340 1.00 97.50 362 GLU A O 1
ATOM 2792 N N . ALA A 1 363 ? 3.324 15.755 2.483 1.00 94.81 363 ALA A N 1
ATOM 2793 C CA . ALA A 1 363 ? 4.696 15.304 2.661 1.00 94.81 363 ALA A CA 1
ATOM 2794 C C . ALA A 1 363 ? 5.047 14.150 1.702 1.00 94.81 363 ALA A C 1
ATOM 2796 O O . ALA A 1 363 ? 6.169 14.076 1.192 1.00 94.81 363 ALA A O 1
ATOM 2797 N N . HIS A 1 364 ? 4.102 13.244 1.422 1.00 93.06 364 HIS A N 1
ATOM 2798 C CA . HIS A 1 364 ? 4.278 12.193 0.418 1.00 93.06 364 HIS A CA 1
ATOM 2799 C C . HIS A 1 364 ? 4.448 12.766 -0.996 1.00 93.06 364 HIS A C 1
ATOM 2801 O O . HIS A 1 364 ? 5.399 12.382 -1.687 1.00 93.06 364 HIS A O 1
ATOM 2807 N N . ARG A 1 365 ? 3.573 13.696 -1.406 1.00 96.81 365 ARG A N 1
ATOM 2808 C CA . ARG A 1 365 ? 3.674 14.411 -2.686 1.00 96.81 365 ARG A CA 1
ATOM 2809 C C . ARG A 1 365 ? 5.035 15.084 -2.812 1.00 96.81 365 ARG A C 1
ATOM 2811 O O . ARG A 1 365 ? 5.760 14.812 -3.764 1.00 96.81 365 ARG A O 1
ATOM 2818 N N . ASP A 1 366 ? 5.421 15.888 -1.827 1.00 97.19 366 ASP A N 1
ATOM 2819 C CA . ASP A 1 366 ? 6.641 16.693 -1.876 1.00 97.19 366 ASP A CA 1
ATOM 2820 C C . ASP A 1 366 ? 7.903 15.824 -1.990 1.00 97.19 366 ASP A C 1
ATOM 2822 O O . ASP A 1 366 ? 8.819 16.150 -2.752 1.00 97.19 366 ASP A O 1
ATOM 2826 N N . ARG A 1 367 ? 7.942 14.668 -1.305 1.00 93.94 367 ARG A N 1
ATOM 2827 C CA . ARG A 1 367 ? 9.020 13.674 -1.466 1.00 93.94 367 ARG A CA 1
ATOM 2828 C C . ARG A 1 367 ? 9.080 13.117 -2.890 1.00 93.94 367 ARG A C 1
ATOM 2830 O O . ARG A 1 367 ? 10.172 12.973 -3.444 1.00 93.94 367 ARG A O 1
ATOM 2837 N N . CYS A 1 368 ? 7.935 12.801 -3.490 1.00 93.44 368 CYS A N 1
ATOM 2838 C CA . CYS A 1 368 ? 7.872 12.259 -4.849 1.00 93.44 368 CYS A CA 1
ATOM 2839 C C . CYS A 1 368 ? 8.196 13.319 -5.913 1.00 93.44 368 CYS A C 1
ATOM 2841 O O . CYS A 1 368 ? 8.877 13.016 -6.892 1.00 93.44 368 CYS A O 1
ATOM 2843 N N . ASP A 1 369 ? 7.798 14.569 -5.694 1.00 95.50 369 ASP A N 1
ATOM 2844 C CA . ASP A 1 369 ? 8.119 15.703 -6.562 1.00 95.50 369 ASP A CA 1
ATOM 2845 C C . ASP A 1 369 ? 9.599 16.076 -6.480 1.00 95.50 369 ASP A C 1
ATOM 2847 O O . ASP A 1 369 ? 10.230 16.386 -7.492 1.00 95.50 369 ASP A O 1
ATOM 2851 N N . ALA A 1 370 ? 10.189 16.036 -5.283 1.00 93.56 370 ALA A N 1
ATOM 2852 C CA . ALA A 1 370 ? 11.628 16.199 -5.106 1.00 93.56 370 ALA A CA 1
ATOM 2853 C C . ALA A 1 370 ? 12.405 15.099 -5.843 1.00 93.56 370 ALA A C 1
ATOM 2855 O O . ALA A 1 370 ? 13.351 15.412 -6.565 1.00 93.56 370 ALA A O 1
ATOM 2856 N N . TRP A 1 371 ? 11.964 13.840 -5.734 1.00 91.69 371 TRP A N 1
ATOM 2857 C CA . TRP A 1 371 ? 12.528 12.729 -6.502 1.00 91.69 371 TRP A CA 1
ATOM 2858 C C . TRP A 1 371 ? 12.434 12.981 -8.014 1.00 91.69 371 TRP A C 1
ATOM 2860 O O . TRP A 1 371 ? 13.447 12.903 -8.708 1.00 91.69 371 TRP A O 1
ATOM 2870 N N . ALA A 1 372 ? 11.258 13.353 -8.530 1.00 92.81 372 ALA A N 1
ATOM 2871 C CA . ALA A 1 372 ? 11.067 13.608 -9.957 1.00 92.81 372 ALA A CA 1
ATOM 2872 C C . ALA A 1 372 ? 11.957 14.762 -10.451 1.00 92.81 372 ALA A C 1
ATOM 2874 O O . ALA A 1 372 ? 12.609 14.648 -11.490 1.00 92.81 372 ALA A O 1
ATOM 2875 N N . ARG A 1 373 ? 12.058 15.858 -9.686 1.00 92.81 373 ARG A N 1
ATOM 2876 C CA . ARG A 1 373 ? 12.954 16.981 -10.007 1.00 92.81 373 ARG A CA 1
ATOM 2877 C C . ARG A 1 373 ? 14.419 16.557 -10.038 1.00 92.81 373 ARG A C 1
ATOM 2879 O O . ARG A 1 373 ? 15.105 16.886 -11.003 1.00 92.81 373 ARG A O 1
ATOM 2886 N N . ASP A 1 374 ? 14.885 15.810 -9.037 1.00 87.75 374 ASP A N 1
ATOM 2887 C CA . ASP A 1 374 ? 16.255 15.280 -8.996 1.00 87.75 374 ASP A CA 1
ATOM 2888 C C . ASP A 1 374 ? 16.551 14.422 -10.236 1.00 87.75 374 ASP A C 1
ATOM 2890 O O . ASP A 1 374 ? 17.514 14.697 -10.956 1.00 87.75 374 ASP A O 1
ATOM 2894 N N . ARG A 1 375 ? 15.660 13.474 -10.567 1.00 82.50 375 ARG A N 1
ATOM 2895 C CA . ARG A 1 375 ? 15.765 12.615 -11.763 1.00 82.50 375 ARG A CA 1
ATOM 2896 C C . ARG A 1 375 ? 15.874 13.394 -13.062 1.00 82.50 375 ARG A C 1
ATOM 2898 O O . ARG A 1 375 ? 16.654 13.038 -13.942 1.00 82.50 375 ARG A O 1
ATOM 2905 N N . LEU A 1 376 ? 15.062 14.434 -13.200 1.00 84.94 376 LEU A N 1
ATOM 2906 C CA . LEU A 1 376 ? 14.963 15.189 -14.442 1.00 84.94 376 LEU A CA 1
ATOM 2907 C C . LEU A 1 376 ? 16.048 16.269 -14.555 1.00 84.94 376 LEU A C 1
ATOM 2909 O O . LEU A 1 376 ? 16.334 16.712 -15.666 1.00 84.94 376 LEU A O 1
ATOM 2913 N N . SER A 1 377 ? 16.687 16.672 -13.453 1.00 82.19 377 SER A N 1
ATOM 2914 C CA . SER A 1 377 ? 17.697 17.743 -13.426 1.00 82.19 377 SER A CA 1
ATOM 2915 C C . SER A 1 377 ? 19.025 17.413 -14.127 1.00 82.19 377 SER A C 1
ATOM 2917 O O . SER A 1 377 ? 19.829 18.314 -14.346 1.00 82.19 377 SER A O 1
ATOM 2919 N N . GLY A 1 378 ? 19.255 16.156 -14.528 1.00 65.69 378 GLY A N 1
ATOM 2920 C CA . GLY A 1 378 ? 20.483 15.753 -15.222 1.00 65.69 378 GLY A CA 1
ATOM 2921 C C . GLY A 1 378 ? 21.592 15.207 -14.322 1.00 65.69 378 GLY A C 1
ATOM 2922 O O . GLY A 1 378 ? 22.703 15.000 -14.806 1.00 65.69 378 GLY A O 1
ATOM 2923 N N . SER A 1 379 ? 21.306 14.952 -13.040 1.00 63.00 379 SER A N 1
ATOM 2924 C CA . SER A 1 379 ? 22.227 14.263 -12.128 1.00 63.00 379 SER A CA 1
ATOM 2925 C C . SER A 1 379 ? 22.633 12.901 -12.712 1.00 63.00 379 SER A C 1
ATOM 2927 O O . SER A 1 379 ? 21.786 12.101 -13.107 1.00 63.00 379 SER A O 1
ATOM 2929 N N . THR A 1 380 ? 23.940 12.658 -12.826 1.00 52.53 380 THR A N 1
ATOM 2930 C CA . THR A 1 380 ? 24.544 11.621 -13.686 1.00 52.53 380 THR A CA 1
ATOM 2931 C C . THR A 1 380 ? 24.397 10.181 -13.188 1.00 52.53 380 THR A C 1
ATOM 2933 O O . THR A 1 380 ? 24.837 9.265 -13.876 1.00 52.53 380 THR A O 1
ATOM 2936 N N . ALA A 1 381 ? 23.771 9.947 -12.033 1.00 59.28 381 ALA A N 1
ATOM 2937 C CA . ALA A 1 381 ? 23.566 8.608 -11.489 1.00 59.28 381 ALA A CA 1
ATOM 2938 C C . ALA A 1 381 ? 22.134 8.435 -10.972 1.00 59.28 381 ALA A C 1
ATOM 2940 O O . ALA A 1 381 ? 21.647 9.239 -10.174 1.00 59.28 381 ALA A O 1
ATOM 2941 N N . TYR A 1 382 ? 21.469 7.353 -11.384 1.00 55.94 382 TYR A N 1
ATOM 2942 C CA . TYR A 1 382 ? 20.184 6.960 -10.814 1.00 55.94 382 TYR A CA 1
ATOM 2943 C C . TYR A 1 382 ? 20.371 6.566 -9.332 1.00 55.94 382 TYR A C 1
ATOM 2945 O O . TYR A 1 382 ? 21.012 5.569 -9.021 1.00 55.94 382 TYR A O 1
ATOM 2953 N N . LYS A 1 383 ? 19.806 7.354 -8.406 1.00 60.75 383 LYS A N 1
ATOM 2954 C CA . LYS A 1 383 ? 19.631 7.048 -6.969 1.00 60.75 383 LYS A CA 1
ATOM 2955 C C . LYS A 1 383 ? 18.151 6.761 -6.621 1.00 60.75 383 LYS A C 1
ATOM 2957 O O . LYS A 1 383 ? 17.331 7.649 -6.789 1.00 60.75 383 LYS A O 1
ATOM 2962 N N . PRO A 1 384 ? 17.741 5.562 -6.242 1.00 54.09 384 PRO A N 1
ATOM 2963 C CA . PRO A 1 384 ? 16.326 5.181 -6.160 1.00 54.09 384 PRO A CA 1
ATOM 2964 C C . PRO A 1 384 ? 15.429 5.972 -5.211 1.00 54.09 384 PRO A C 1
ATOM 2966 O O . PRO A 1 384 ? 15.917 6.479 -4.181 1.00 54.09 384 PRO A O 1
#

Foldseek 3Di:
DWDDQAQKIKDQLCVLLCCLPPVDPCVVVDDVQSVPPLADDPSVLGDDDRPDIDIHGHLDDDDDPCPPVLRVLLVLLLLCLLCPPPLDAPDDDWPKDWDADPRYIDIDRTHDPDPVPVPPDPPPPQGCSVVSSVVQSNLQRVLSNVCSVVSNLLSVLVVLLSVLVPDQLLSSLQSLLVLLVSLCCQQPNPPDHSLNLCVQQPLLVQLVVVLVVLLVVLLVCLQPPCPPPDPVLNVQSCVLSCVQWPDDRPDTDGQVLSSLVCLVVSLVSRDCPDPSNVSSVLSNVLSQFLVSVVVSSVVSSVVSVVLSVLSVVSNVCSVVVHDDDSVSSVSNSVVSSVSSSVSSSLQSVCSSNVHRSNVSSVVSSVVSVVLVCVSNVGDRGDRD

Nearest PDB structures (foldseek):
  7a0g-assembly1_EEE  TM=1.272E-01  e=6.523E-01  Serratia marcescens
  7aal-assembly1_B  TM=1.560E-01  e=4.686E+00  Homo sapiens
  7aan-assembly1_B  TM=1.720E-01  e=9.971E+00  Homo sapiens

Mean predicted aligned error: 8.57 Å

Solvent-accessible surface area (backbone atoms only — not comparable to full-atom values): 21712 Å² total; per-residue (Å²): 96,79,49,81,33,67,42,36,34,40,29,32,28,60,54,52,47,43,25,70,77,63,76,27,95,56,52,84,78,48,64,70,73,77,64,40,94,88,39,78,60,70,69,86,58,56,73,83,50,97,90,39,74,45,75,47,64,61,84,74,87,77,94,62,97,51,58,70,60,55,46,48,51,53,54,48,42,53,53,46,62,32,40,60,92,55,92,79,71,85,81,76,83,60,44,53,50,80,46,76,56,96,76,44,66,49,74,42,75,60,39,72,96,63,90,59,66,89,78,69,76,83,77,60,104,74,70,58,49,66,61,32,32,71,70,41,32,78,50,29,18,78,30,54,78,84,32,53,81,70,45,47,62,55,45,53,42,48,53,47,48,61,56,24,74,78,42,61,36,66,58,17,41,54,45,23,49,51,42,34,41,53,50,31,37,68,50,68,35,87,90,64,50,42,66,58,44,41,59,71,46,39,45,54,48,50,46,50,48,52,52,51,48,55,55,46,50,44,56,69,48,59,67,62,80,62,79,89,57,53,73,67,48,52,48,55,44,49,56,53,43,58,72,36,41,46,73,58,89,93,44,79,46,62,51,52,41,56,40,63,68,42,31,57,59,52,22,70,55,34,60,79,91,41,71,50,17,52,51,26,42,52,53,30,53,34,65,70,38,49,65,34,41,44,52,54,50,51,52,41,53,54,48,48,54,53,50,53,53,49,42,52,51,49,50,52,22,63,77,69,76,41,91,74,52,71,67,62,30,50,73,35,25,67,60,43,45,51,50,30,50,54,54,46,51,37,41,51,48,9,49,30,67,69,44,59,48,36,59,37,42,48,54,50,23,52,55,28,49,50,50,52,49,52,58,65,70,52,59,91,65,68,70,116

Radius of gyration: 25.09 Å; Cα contacts (8 Å, |Δi|>4): 441; chains: 1; bounding box: 56×48×72 Å

pLDDT: mean 85.28, std 12.4, range [43.03, 98.5]

=== Feature glossary ===
Reading guide. The protein is described through the following features:

Folds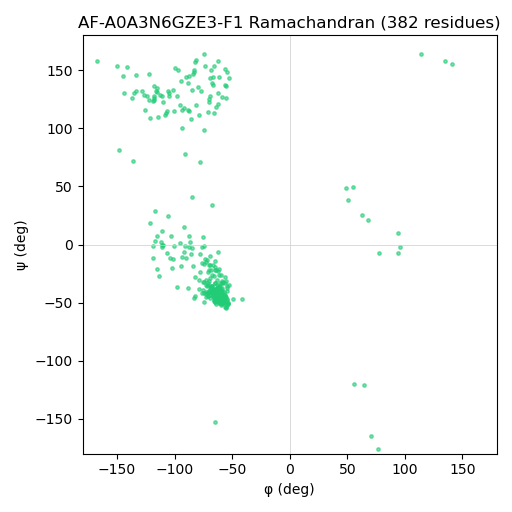eek 3Di. A 3Di character summarizes, for each residue, the relative orientation of the Cα frame of its nearest spatial neighbor. Because it encodes fold topology rather than chemistry, 3Di alignments detect remote structural similarity that sequence alignment misses.

Contact-map, Ramachandran, and PAE plots. Plot images: a contact map (which residues are close in 3D, as an N×N binary image), a Ramachandran scatter (backbone torsion angles, revealing secondary-structure composition at a glance), and — for AlphaFold structures — a PAE heatmap (pairwise prediction confidence).

Radius of gyration, Cα contacts, bounding box. Radius of gyration (Rg) is the root-mean-square distance of Cα atoms from their centroid — a single number for overall size and compactness. A globular domain of N residues has Rg ≈ 2.2·N^0.38 Å; an extended or disordered chain has a much larger Rg. The Cα contact count is the number of residue pairs whose Cα atoms are within 8 Å and are more than four positions apart in sequence — a standard proxy for tertiary packing density. The bounding box is the smallest axis-aligned box enclosing all Cα atoms.

Secondary structure (8-state, DSSP). Eight-state secondary structure (DSSP): H is the canonical α-helix, G the tighter 3₁₀-helix, I the wider π-helix; E/B are β-structure, T and S are turns and bends, and '-' is everything else. DSSP derives these from the pattern of main-chain N–H···O=C hydrogen bonds, not from the sequence.

B-factor. B-factor (Debye–Waller factor) reflects atomic displacement in the crystal lattice. It is an experimental observable (units Å²), not a prediction; low values mean the atom is pinned down, high values mean it moves or is heterogeneous across the crystal.

pLDDT. pLDDT is the predicted lDDT-Cα score: AlphaFold's confidence that the local environment of each residue (all inter-atomic distances within 15 Å) is correctly placed. It is a per-residue number between 0 and 100, with higher meaning more reliable.

Nearest PDB structures. Nearest PDB neighbors are the top structural matches found by Foldseek when searching this structure against the entire Protein Data Bank. Each hit reports a TM-score (0 to 1; >0.5 almost always implies the same fold) and an E-value. These are *structural* homologs — they may share no detectable sequence similarity.

Solvent-accessible surface area. Accessible surface area quantifies burial. A residue with SASA near zero is packed into the hydrophobic core; one with SASA >100 Å² sits on the surface. Computed here via the Shrake–Rupley numerical algorithm with a 1.4 Å probe.

Rendered structure images. Structure images are PyMOL renders from six orthogonal camera directions. Cartoon representation draws helices as coils and strands as arrows; sticks shows the backbone as bonds; surface shows the solvent-excluded envelope. Rainbow coloring maps sequence position to hue (blue→red, N→C); chain coloring assigns a distinct color per polypeptide.

Backbone torsions (φ/ψ). φ (phi) and ψ (psi) are the two rotatable backbone dihedrals per residue: φ is the C(i-1)–N–Cα–C torsion, ψ is the N–Cα–C–N(i+1) torsion, both in degrees on (−180°, 180°]. α-helical residues cluster near (−60°, −45°); β-strand residues near (−120°, +130°). A Ramachandran plot is simply a scatter of (φ, ψ) for every residue.

Predicted aligned error. Predicted Aligned Error (PAE) is an AlphaFold confidence matrix: entry (i, j) is the expected error in the position of residue j, in ångströms, when the prediction is superimposed on the true structure at residue i. Low PAE within a block of residues means that block is internally rigid and well-predicted; high PAE between two blocks means their relative placement is uncertain even if each block individually is confident.

mmCIF coordinates. Structure coordinates are given as an mmCIF _atom_site loop: one row per atom with element, residue name, chain id, sequence number, and x/y/z position in Å. Only the four main-chain atoms per residue are included here; side chains are omitted to keep the record compact.

InterPro / GO / CATH / organism. Database cross-references. InterPro integrates a dozen domain/family signature databases into unified entries with residue-range hits. GO terms attach function/process/location labels with evidence codes. CATH codes position the fold in a four-level structural taxonomy. Organism is the NCBI-taxonomy species name.

Secondary structure (3-state, P-SEA). SS3 is a coarse helix/strand/coil call (letters a/b/c) made by the P-SEA algorithm from inter-Cα distances and dihedrals. It is less detailed than DSSP but needs only Cα positions.

Sequence. Sequence gives the chain of amino acids in standard one-letter code (A=alanine, C=cysteine, …, Y=tyrosine), read N→C. It is the only feature that is directly encoded by the gene; all structural features are derived from the folded form of this sequence.